Protein AF-0000000070682950 (afdb_homodimer)

InterPro domains:
  IPR001461 Aspartic peptidase A1 [PTHR47965] (3-220)
  IPR021109 Aspartic peptidase domain superfamily [G3DSA:2.40.70.10] (27-222)
  IPR021109 Aspartic peptidase domain superfamily [SSF50630] (3-214)
  IPR032799 Xylanase inhibitor, C-terminal [PF14541] (55-204)
  IPR033121 Peptidase family A1 domain [PS51767] (1-204)

Radius of gyration: 23.59 Å; Cα contacts (8 Å, |Δi|>4): 1105; chains: 2; bounding box: 46×70×52 Å

Structure (mmCIF, N/CA/C/O backbone):
data_AF-0000000070682950-model_v1
#
loop_
_entity.id
_entity.type
_entity.pdbx_description
1 polymer 'Putative aspartic peptidase A1 family, Aspartic peptidase domain, Xylanase inhibitor'
#
loop_
_atom_site.group_PDB
_atom_site.id
_atom_site.type_symbol
_atom_site.label_atom_id
_atom_site.label_alt_id
_atom_site.label_comp_id
_atom_site.label_asym_id
_atom_site.label_entity_id
_atom_site.label_seq_id
_atom_site.pdbx_PDB_ins_code
_atom_site.Cartn_x
_atom_site.Cartn_y
_atom_site.Cartn_z
_atom_site.occupancy
_atom_site.B_iso_or_equiv
_atom_site.auth_seq_id
_atom_site.auth_comp_id
_atom_site.auth_asym_id
_atom_site.auth_atom_id
_atom_site.pdbx_PDB_model_num
ATOM 1 N N . MET A 1 1 ? 18.016 4.27 -10.273 1 42.88 1 MET A N 1
ATOM 2 C CA . MET A 1 1 ? 17.547 2.988 -9.75 1 42.88 1 MET A CA 1
ATOM 3 C C . MET A 1 1 ? 16.047 3.016 -9.523 1 42.88 1 MET A C 1
ATOM 5 O O . MET A 1 1 ? 15.461 4.082 -9.32 1 42.88 1 MET A O 1
ATOM 9 N N . ALA A 1 2 ? 15.297 1.982 -10.008 1 55.94 2 ALA A N 1
ATOM 10 C CA . ALA A 1 2 ? 13.906 1.55 -10.109 1 55.94 2 ALA A CA 1
ATOM 11 C C . ALA A 1 2 ? 13.258 1.447 -8.727 1 55.94 2 ALA A C 1
ATOM 13 O O . ALA A 1 2 ? 12.297 0.7 -8.539 1 55.94 2 ALA A O 1
ATOM 14 N N . ASP A 1 3 ? 13.594 2.166 -7.836 1 80.81 3 ASP A N 1
ATOM 15 C CA . ASP A 1 3 ? 13.047 2.018 -6.488 1 80.81 3 ASP A CA 1
ATOM 16 C C . ASP A 1 3 ? 11.938 3.033 -6.23 1 80.81 3 ASP A C 1
ATOM 18 O O . ASP A 1 3 ? 12.102 3.943 -5.414 1 80.81 3 ASP A O 1
ATOM 22 N N . LYS A 1 4 ? 11 2.736 -7.164 1 88.56 4 LYS A N 1
ATOM 23 C CA . LYS A 1 4 ? 9.891 3.682 -7.078 1 88.56 4 LYS A CA 1
ATOM 24 C C . LYS A 1 4 ? 8.594 2.971 -6.715 1 88.56 4 LYS A C 1
ATOM 26 O O . LYS A 1 4 ? 8.352 1.848 -7.16 1 88.56 4 LYS A O 1
ATOM 31 N N . PHE A 1 5 ? 7.781 3.592 -5.992 1 90.69 5 PHE A N 1
ATOM 32 C CA . PHE A 1 5 ? 6.426 3.137 -5.711 1 90.69 5 PHE A CA 1
ATOM 33 C C . PHE A 1 5 ? 5.527 4.309 -5.336 1 90.69 5 PHE A C 1
ATOM 35 O O . PHE A 1 5 ? 6.012 5.41 -5.066 1 90.69 5 PHE A O 1
ATOM 42 N N . ALA A 1 6 ? 4.273 4.055 -5.422 1 91.75 6 ALA A N 1
ATOM 43 C CA . ALA A 1 6 ? 3.318 5.109 -5.098 1 91.75 6 ALA A CA 1
ATOM 44 C C . ALA A 1 6 ? 2.262 4.609 -4.113 1 91.75 6 ALA A C 1
ATOM 46 O O . ALA A 1 6 ? 1.978 3.41 -4.055 1 91.75 6 ALA A O 1
ATOM 47 N N . LEU A 1 7 ? 1.76 5.551 -3.33 1 91.81 7 LEU A N 1
ATOM 48 C CA . LEU A 1 7 ? 0.715 5.289 -2.346 1 91.81 7 LEU A CA 1
ATOM 49 C C . LEU A 1 7 ? -0.458 6.246 -2.533 1 91.81 7 LEU A C 1
ATOM 51 O O . LEU A 1 7 ? -0.259 7.445 -2.744 1 91.81 7 LEU A O 1
ATOM 55 N N . CYS A 1 8 ? -1.616 5.676 -2.559 1 90.12 8 CYS A N 1
ATOM 56 C CA . CYS A 1 8 ? -2.844 6.461 -2.592 1 90.12 8 CYS A CA 1
ATOM 57 C C . CYS A 1 8 ? -3.885 5.891 -1.638 1 90.12 8 CYS A C 1
ATOM 59 O O . CYS A 1 8 ? -4.504 4.863 -1.93 1 90.12 8 CYS A O 1
ATOM 61 N N . LEU A 1 9 ? -4.121 6.617 -0.517 1 86.19 9 LEU A N 1
ATOM 62 C CA . LEU A 1 9 ? -4.992 6.121 0.543 1 86.19 9 LEU A CA 1
ATOM 63 C C . LEU A 1 9 ? -6.375 6.766 0.455 1 86.19 9 LEU A C 1
ATOM 65 O O . LEU A 1 9 ? -6.492 7.992 0.473 1 86.19 9 LEU A O 1
ATOM 69 N N . PRO A 1 10 ? -7.398 5.941 0.394 1 80.25 10 PRO A N 1
ATOM 70 C CA . PRO A 1 10 ? -8.75 6.516 0.36 1 80.25 10 PRO A CA 1
ATOM 71 C C . PRO A 1 10 ? -9.25 6.922 1.743 1 80.25 10 PRO A C 1
ATOM 73 O O . PRO A 1 10 ? -8.664 6.531 2.756 1 80.25 10 PRO A O 1
ATOM 76 N N . SER A 1 11 ? -10.281 7.832 1.765 1 76.06 11 SER A N 1
ATOM 77 C CA . SER A 1 11 ? -10.867 8.25 3.033 1 76.06 11 SER A CA 1
ATOM 78 C C . SER A 1 11 ? -11.938 7.262 3.498 1 76.06 11 SER A C 1
ATOM 80 O O . SER A 1 11 ? -12.211 7.16 4.695 1 76.06 11 SER A O 1
ATOM 82 N N . SER A 1 12 ? -12.516 6.695 2.535 1 65.69 12 SER A N 1
ATOM 83 C CA . SER A 1 12 ? -13.586 5.762 2.869 1 65.69 12 SER A CA 1
ATOM 84 C C . SER A 1 12 ? -13.039 4.367 3.141 1 65.69 12 SER A C 1
ATOM 86 O O . SER A 1 12 ? -12.164 3.887 2.416 1 65.69 12 SER A O 1
ATOM 88 N N . SER A 1 13 ? -13.57 3.895 4.238 1 59.06 13 SER A N 1
ATOM 89 C CA . SER A 1 13 ? -13.188 2.523 4.555 1 59.06 13 SER A CA 1
ATOM 90 C C . SER A 1 13 ? -13.695 1.548 3.496 1 59.06 13 SER A C 1
ATOM 92 O O . SER A 1 13 ? -13.219 0.412 3.416 1 59.06 13 SER A O 1
ATOM 94 N N . LYS A 1 14 ? -14.617 2.057 2.668 1 58.03 14 LYS A N 1
ATOM 95 C CA . LYS A 1 14 ? -15.172 1.197 1.628 1 58.03 14 LYS A CA 1
ATOM 96 C C . LYS A 1 14 ? -14.227 1.081 0.441 1 58.03 14 LYS A C 1
ATOM 98 O O . LYS A 1 14 ? -14.352 0.169 -0.378 1 58.03 14 LYS A O 1
ATOM 103 N N . ASP A 1 15 ? -13.352 2.043 0.448 1 62.78 15 ASP A N 1
ATOM 104 C CA . ASP A 1 15 ? -12.406 2.076 -0.664 1 62.78 15 ASP A CA 1
ATOM 105 C C . ASP A 1 15 ? -11.055 1.505 -0.25 1 62.78 15 ASP A C 1
ATOM 107 O O . ASP A 1 15 ? -10.633 1.657 0.9 1 62.78 15 ASP A O 1
ATOM 111 N N . SER A 1 16 ? -10.547 0.77 -1.113 1 64.31 16 SER A N 1
ATOM 112 C CA . SER A 1 16 ? -9.242 0.197 -0.827 1 64.31 16 SER A CA 1
ATOM 113 C C . SER A 1 16 ? -8.117 1.133 -1.266 1 64.31 16 SER A C 1
ATOM 115 O O . SER A 1 16 ? -8.211 1.771 -2.316 1 64.31 16 SER A O 1
ATOM 117 N N . GLY A 1 17 ? -7.242 1.409 -0.34 1 69.38 17 GLY A N 1
ATOM 118 C CA . GLY A 1 17 ? -6.016 2.08 -0.741 1 69.38 17 GLY A CA 1
ATOM 119 C C . GLY A 1 17 ? -5.203 1.288 -1.75 1 69.38 17 GLY A C 1
ATOM 120 O O . GLY A 1 17 ? -5.449 0.098 -1.955 1 69.38 17 GLY A O 1
ATOM 121 N N . VAL A 1 18 ? -4.406 2.062 -2.516 1 77.25 18 VAL A N 1
ATOM 122 C CA . VAL A 1 18 ? -3.643 1.375 -3.549 1 77.25 18 VAL A CA 1
ATOM 123 C C . VAL A 1 18 ? -2.16 1.712 -3.404 1 77.25 18 VAL A C 1
ATOM 125 O O . VAL A 1 18 ? -1.805 2.832 -3.033 1 77.25 18 VAL A O 1
ATOM 128 N N . THR A 1 19 ? -1.405 0.704 -3.48 1 80.44 19 THR A N 1
ATOM 129 C CA . THR A 1 19 ? 0.032 0.846 -3.688 1 80.44 19 THR A CA 1
ATOM 130 C C . THR A 1 19 ? 0.414 0.456 -5.113 1 80.44 19 THR A C 1
ATOM 132 O O . THR A 1 19 ? -0.029 -0.577 -5.621 1 80.44 19 THR A O 1
ATOM 135 N N . PHE A 1 20 ? 1.158 1.271 -5.77 1 85.19 20 PHE A N 1
ATOM 136 C CA . PHE A 1 20 ? 1.666 1.003 -7.109 1 85.19 20 PHE A CA 1
ATOM 137 C C . PHE A 1 20 ? 3.166 0.736 -7.078 1 85.19 20 PHE A C 1
ATOM 139 O O . PHE A 1 20 ? 3.936 1.547 -6.559 1 85.19 20 PHE A O 1
ATOM 146 N N . LEU A 1 21 ? 3.473 -0.402 -7.578 1 86.5 21 LEU A N 1
ATOM 147 C CA . LEU A 1 21 ? 4.898 -0.688 -7.699 1 86.5 21 LEU A CA 1
ATOM 148 C C . LEU A 1 21 ? 5.434 -0.232 -9.055 1 86.5 21 LEU A C 1
ATOM 150 O O . LEU A 1 21 ? 4.805 -0.467 -10.086 1 86.5 21 LEU A O 1
ATOM 154 N N . GLY A 1 22 ? 6.547 0.482 -9.016 1 84.56 22 GLY A N 1
ATOM 155 C CA . GLY A 1 22 ? 7.168 0.903 -10.258 1 84.56 22 GLY A CA 1
ATOM 156 C C . GLY A 1 22 ? 6.992 2.383 -10.547 1 84.56 22 GLY A C 1
ATOM 157 O O . GLY A 1 22 ? 6.59 3.146 -9.664 1 84.56 22 GLY A O 1
ATOM 158 N N . GLU A 1 23 ? 7.258 2.844 -11.68 1 81.06 23 GLU A N 1
ATOM 159 C CA . GLU A 1 23 ? 7.348 4.266 -12 1 81.06 23 GLU A CA 1
ATOM 160 C C . GLU A 1 23 ? 6.074 4.754 -12.688 1 81.06 23 GLU A C 1
ATOM 162 O O . GLU A 1 23 ? 5.891 5.961 -12.875 1 81.06 23 GLU A O 1
ATOM 167 N N . GLY A 1 24 ? 5.184 3.971 -13 1 78.31 24 GLY A N 1
ATOM 168 C CA . GLY A 1 24 ? 3.984 4.379 -13.719 1 78.31 24 GLY A CA 1
ATOM 169 C C . GLY A 1 24 ? 4.023 4.035 -15.195 1 78.31 24 GLY A C 1
ATOM 170 O O . GLY A 1 24 ? 4.719 3.1 -15.602 1 78.31 24 GLY A O 1
ATOM 171 N N . PRO A 1 25 ? 3.219 4.652 -15.938 1 83.25 25 PRO A N 1
ATOM 172 C CA . PRO A 1 25 ? 2.338 5.777 -15.617 1 83.25 25 PRO A CA 1
ATOM 173 C C . PRO A 1 25 ? 1.17 5.379 -14.719 1 83.25 25 PRO A C 1
ATOM 175 O O . PRO A 1 25 ? 0.887 4.188 -14.562 1 83.25 25 PRO A O 1
ATOM 178 N N . PHE A 1 26 ? 0.613 6.578 -14.047 1 83.5 26 PHE A N 1
ATOM 179 C CA . PHE A 1 26 ? -0.557 6.438 -13.188 1 83.5 26 PHE A CA 1
ATOM 180 C C . PHE A 1 26 ? -1.717 7.273 -13.711 1 83.5 26 PHE A C 1
ATOM 182 O O . PHE A 1 26 ? -1.57 8.484 -13.93 1 83.5 26 PHE A O 1
ATOM 189 N N . TYR A 1 27 ? -2.838 6.602 -13.945 1 80.06 27 TYR A N 1
ATOM 190 C CA . TYR A 1 27 ? -3.979 7.305 -14.523 1 80.06 27 TYR A CA 1
ATOM 191 C C . TYR A 1 27 ? -5.219 7.133 -13.656 1 80.06 27 TYR A C 1
ATOM 193 O O . TYR A 1 27 ? -5.457 6.055 -13.109 1 80.06 27 TYR A O 1
ATOM 201 N N . PHE A 1 28 ? -5.945 8.188 -13.57 1 77.75 28 PHE A N 1
ATOM 202 C CA . PHE A 1 28 ? -7.27 8.094 -12.969 1 77.75 28 PHE A CA 1
ATOM 203 C C . PHE A 1 28 ? -8.328 7.852 -14.039 1 77.75 28 PHE A C 1
ATOM 205 O O . PHE A 1 28 ? -8.164 8.258 -15.188 1 77.75 28 PHE A O 1
ATOM 212 N N . THR A 1 29 ? -9.391 7.285 -13.57 1 76.56 29 THR A N 1
ATOM 213 C CA . THR A 1 29 ? -10.508 7.051 -14.477 1 76.56 29 THR A CA 1
ATOM 214 C C . THR A 1 29 ? -11.047 8.367 -15.016 1 76.56 29 THR A C 1
ATOM 216 O O . THR A 1 29 ? -11.414 8.461 -16.188 1 76.56 29 THR A O 1
ATOM 219 N N . SER A 1 30 ? -11.031 9.352 -14.195 1 76 30 SER A N 1
ATOM 220 C CA . SER A 1 30 ? -11.594 10.648 -14.562 1 76 30 SER A CA 1
ATOM 221 C C . SER A 1 30 ? -10.648 11.422 -15.469 1 76 30 SER A C 1
ATOM 223 O O . SER A 1 30 ? -11.055 12.383 -16.125 1 76 30 SER A O 1
ATOM 225 N N . PHE A 1 31 ? -9.391 11.023 -15.469 1 78.75 31 PHE A N 1
ATOM 226 C CA . PHE A 1 31 ? -8.375 11.688 -16.281 1 78.75 31 PHE A CA 1
ATOM 227 C C . PHE A 1 31 ? -7.508 10.664 -17 1 78.75 31 PHE A C 1
ATOM 229 O O . PHE A 1 31 ? -6.316 10.547 -16.719 1 78.75 31 PHE A O 1
ATOM 236 N N . PRO A 1 32 ? -8.031 10.039 -18.031 1 76.62 32 PRO A N 1
ATOM 237 C CA . PRO A 1 32 ? -7.336 8.898 -18.656 1 76.62 32 PRO A CA 1
ATOM 238 C C . PRO A 1 32 ? -6.102 9.32 -19.438 1 76.62 32 PRO A C 1
ATOM 240 O O . PRO A 1 32 ? -5.242 8.484 -19.734 1 76.62 32 PRO A O 1
ATOM 243 N N . ASN A 1 33 ? -5.984 10.539 -19.703 1 79.94 33 ASN A N 1
ATOM 244 C CA . ASN A 1 33 ? -4.859 10.977 -20.516 1 79.94 33 ASN A CA 1
ATOM 245 C C . ASN A 1 33 ? -3.873 11.82 -19.719 1 79.94 33 ASN A C 1
ATOM 247 O O . ASN A 1 33 ? -2.99 12.461 -20.297 1 79.94 33 ASN A O 1
ATOM 251 N N . LEU A 1 34 ? -4.02 11.805 -18.438 1 82.69 34 LEU A N 1
ATOM 252 C CA . LEU A 1 34 ? -3.131 12.609 -17.609 1 82.69 34 LEU A CA 1
ATOM 253 C C . LEU A 1 34 ? -2.359 11.727 -16.625 1 82.69 34 LEU A C 1
ATOM 255 O O . LEU A 1 34 ? -2.939 11.188 -15.688 1 82.69 34 LEU A O 1
ATOM 259 N N . ASP A 1 35 ? -1.062 11.633 -16.922 1 87.69 35 ASP A N 1
ATOM 260 C CA . ASP A 1 35 ? -0.213 10.969 -15.938 1 87.69 35 ASP A CA 1
ATOM 261 C C . ASP A 1 35 ? -0.173 11.758 -14.625 1 87.69 35 ASP A C 1
ATOM 263 O O . ASP A 1 35 ? 0.246 12.914 -14.609 1 87.69 35 ASP A O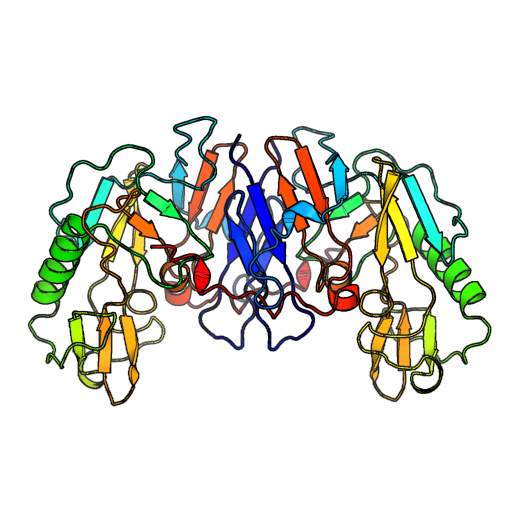 1
ATOM 267 N N . LEU A 1 36 ? -0.58 11.133 -13.586 1 87.88 36 LEU A N 1
ATOM 268 C CA . LEU A 1 36 ? -0.658 11.797 -12.289 1 87.88 36 LEU A CA 1
ATOM 269 C C . LEU A 1 36 ? 0.682 12.422 -11.922 1 87.88 36 LEU A C 1
ATOM 271 O O . LEU A 1 36 ? 0.727 13.414 -11.18 1 87.88 36 LEU A O 1
ATOM 275 N N . ARG A 1 37 ? 1.75 11.906 -12.398 1 91.69 37 ARG A N 1
ATOM 276 C CA . ARG A 1 37 ? 3.078 12.398 -12.055 1 91.69 37 ARG A CA 1
ATOM 277 C C . ARG A 1 37 ? 3.266 13.836 -12.539 1 91.69 37 ARG A C 1
ATOM 279 O O . ARG A 1 37 ? 4.082 14.578 -11.992 1 91.69 37 ARG A O 1
ATOM 286 N N . SER A 1 38 ? 2.447 14.211 -13.484 1 91.88 38 SER A N 1
ATOM 287 C CA . SER A 1 38 ? 2.596 15.531 -14.094 1 91.88 38 SER A CA 1
ATOM 288 C C . SER A 1 38 ? 2.041 16.625 -13.18 1 91.88 38 SER A C 1
ATOM 290 O O . SER A 1 38 ? 2.332 17.797 -13.367 1 91.88 38 SER A O 1
ATOM 292 N N . ILE A 1 39 ? 1.292 16.344 -12.25 1 92.06 39 ILE A N 1
ATOM 293 C CA . ILE A 1 39 ? 0.676 17.359 -11.414 1 92.06 39 ILE A CA 1
ATOM 294 C C . ILE A 1 39 ? 1.302 17.344 -10.023 1 92.06 39 ILE A C 1
ATOM 296 O O . ILE A 1 39 ? 0.876 18.078 -9.133 1 92.06 39 ILE A O 1
ATOM 300 N N . LEU A 1 40 ? 2.287 16.531 -9.859 1 96.56 40 LEU A N 1
ATOM 301 C CA . LEU A 1 40 ? 2.893 16.391 -8.531 1 96.56 40 LEU A CA 1
ATOM 302 C C . LEU A 1 40 ? 3.92 17.5 -8.297 1 96.56 40 LEU A C 1
ATOM 304 O O . LEU A 1 40 ? 4.559 17.969 -9.234 1 96.56 40 LEU A O 1
ATOM 308 N N . SER A 1 41 ? 3.988 17.953 -7.066 1 97.88 41 SER A N 1
ATOM 309 C CA . SER A 1 41 ? 5.16 18.672 -6.57 1 97.88 41 SER A CA 1
ATOM 310 C C . SER A 1 41 ? 6.176 17.703 -5.961 1 97.88 41 SER A C 1
ATOM 312 O O . SER A 1 41 ? 5.816 16.609 -5.52 1 97.88 41 SER A O 1
ATOM 314 N N . TYR A 1 42 ? 7.441 18.156 -5.973 1 97.81 42 TYR A N 1
ATOM 315 C CA . TYR A 1 42 ? 8.477 17.25 -5.473 1 97.81 42 TYR A CA 1
ATOM 316 C C . TYR A 1 42 ? 9.305 17.938 -4.387 1 97.81 42 TYR A C 1
ATOM 318 O O . TYR A 1 42 ? 9.484 19.156 -4.402 1 97.81 42 TYR A O 1
ATOM 326 N N . THR A 1 43 ? 9.742 17.156 -3.449 1 96.69 43 THR A N 1
ATOM 327 C CA . THR A 1 43 ? 10.656 17.594 -2.398 1 96.69 43 THR A CA 1
ATOM 328 C C . THR A 1 43 ? 11.711 16.516 -2.129 1 96.69 43 THR A C 1
ATOM 330 O O . THR A 1 43 ? 11.438 15.328 -2.26 1 96.69 43 THR A O 1
ATOM 333 N N . PRO A 1 44 ? 12.875 16.984 -1.752 1 94.25 44 PRO A N 1
ATOM 334 C CA . PRO A 1 44 ? 13.883 15.969 -1.412 1 94.25 44 PRO A CA 1
ATOM 335 C C . PRO A 1 44 ? 13.516 15.172 -0.163 1 94.25 44 PRO A C 1
ATOM 337 O O . PRO A 1 44 ? 12.938 15.719 0.778 1 94.25 44 PRO A O 1
ATOM 340 N N . MET A 1 45 ? 13.812 13.883 -0.263 1 91.69 45 MET A N 1
ATOM 341 C CA . MET A 1 45 ? 13.758 13.07 0.946 1 91.69 45 MET A CA 1
ATOM 342 C C . MET A 1 45 ? 15.07 13.164 1.72 1 91.69 45 MET A C 1
ATOM 344 O O . MET A 1 45 ? 16.125 13.43 1.138 1 91.69 45 MET A O 1
ATOM 348 N N . VAL A 1 46 ? 14.914 13.102 3.016 1 85 46 VAL A N 1
ATOM 349 C CA . VAL A 1 46 ? 16.078 13.266 3.873 1 85 46 VAL A CA 1
ATOM 350 C C . VAL A 1 46 ? 16.609 11.898 4.301 1 85 46 VAL A C 1
ATOM 352 O O . VAL A 1 46 ? 15.852 11.039 4.742 1 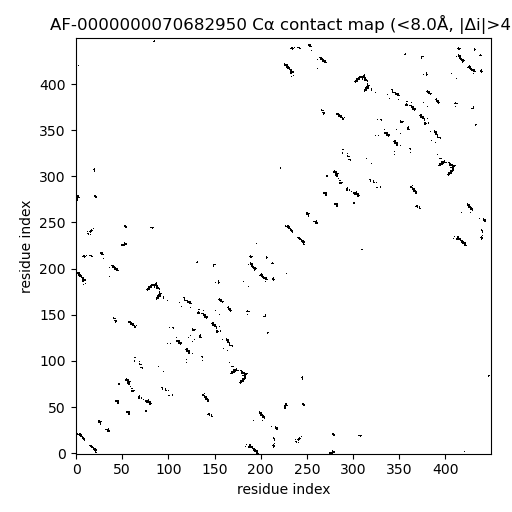85 46 VAL A O 1
ATOM 355 N N . ARG A 1 47 ? 17.891 11.688 3.959 1 69.88 47 ARG A N 1
ATOM 356 C CA . ARG A 1 47 ? 18.531 10.445 4.383 1 69.88 47 ARG A CA 1
ATOM 357 C C . ARG A 1 47 ? 19.594 10.711 5.438 1 69.88 47 ARG A C 1
ATOM 359 O O . ARG A 1 47 ? 20.625 11.32 5.145 1 69.88 47 ARG A O 1
ATOM 366 N N . GLU A 1 48 ? 19.172 11.211 6.547 1 58.53 48 GLU A N 1
ATOM 367 C CA . GLU A 1 48 ? 20.281 11.562 7.438 1 58.53 48 GLU A CA 1
ATOM 368 C C . GLU A 1 48 ? 21.25 10.406 7.594 1 58.53 48 GLU A C 1
ATOM 370 O O . GLU A 1 48 ? 22.453 10.578 7.402 1 58.53 48 GLU A O 1
ATOM 375 N N . ASP A 1 49 ? 20.891 9.375 8.43 1 55.5 49 ASP A N 1
ATOM 376 C CA . ASP A 1 49 ? 21.844 8.328 8.773 1 55.5 49 ASP A CA 1
ATOM 377 C C . ASP A 1 49 ? 21.5 7.02 8.062 1 55.5 49 ASP A C 1
ATOM 379 O O . ASP A 1 49 ? 20.312 6.699 7.879 1 55.5 49 ASP A O 1
ATOM 383 N N . LYS A 1 50 ? 22.484 6.621 7.426 1 53.31 50 LYS A N 1
ATOM 384 C CA . LYS A 1 50 ? 22.438 5.32 6.766 1 53.31 50 LYS A CA 1
ATOM 385 C C . LYS A 1 50 ? 21.578 4.328 7.555 1 53.31 50 LYS A C 1
ATOM 387 O O . LYS A 1 50 ? 21.031 3.383 6.984 1 53.31 50 LYS A O 1
ATOM 392 N N . LYS A 1 51 ? 21.562 4.797 8.805 1 51 51 LYS A N 1
ATOM 393 C CA . LYS A 1 51 ? 20.875 3.852 9.68 1 51 51 LYS A CA 1
ATOM 394 C C . LYS A 1 51 ? 19.391 4.18 9.789 1 51 51 LYS A C 1
ATOM 396 O O . LYS A 1 51 ? 18.625 3.449 10.438 1 51 51 LYS A O 1
ATOM 401 N N . SER A 1 52 ? 19.031 5.344 9.141 1 55.53 52 SER A N 1
ATOM 402 C CA . SER A 1 52 ? 17.641 5.754 9.328 1 55.53 52 SER A CA 1
ATOM 403 C C . SER A 1 52 ? 16.688 4.816 8.609 1 55.53 52 SER A C 1
ATOM 405 O O . SER A 1 52 ? 16.922 4.449 7.453 1 55.53 52 SER A O 1
ATOM 407 N N . LEU A 1 53 ? 15.766 4.285 9.375 1 65.38 53 LEU A N 1
ATOM 408 C CA . LEU A 1 53 ? 14.906 3.189 8.953 1 65.38 53 LEU A CA 1
ATOM 409 C C . LEU A 1 53 ? 13.539 3.711 8.508 1 65.38 53 LEU A C 1
ATOM 411 O O . LEU A 1 53 ? 12.672 2.93 8.125 1 65.38 53 LEU A O 1
ATOM 415 N N . GLY A 1 54 ? 13.516 5.172 8.414 1 82.19 54 GLY A N 1
ATOM 416 C CA . GLY A 1 54 ? 12.203 5.707 8.078 1 82.19 54 GLY A CA 1
ATOM 417 C C . GLY A 1 54 ? 12.219 6.609 6.863 1 82.19 54 GLY A C 1
ATOM 418 O O . GLY A 1 54 ? 13.258 6.793 6.23 1 82.19 54 GLY A O 1
ATOM 419 N N . TYR A 1 55 ? 11.062 7.004 6.379 1 89.5 55 TYR A N 1
ATOM 420 C CA . TYR A 1 55 ? 10.883 7.957 5.289 1 89.5 55 TYR A CA 1
ATOM 421 C C . TYR A 1 55 ? 10.75 9.375 5.82 1 89.5 55 TYR A C 1
ATOM 423 O O . TYR A 1 55 ? 9.766 9.711 6.484 1 89.5 55 TYR A O 1
ATOM 431 N N . TYR A 1 56 ? 11.758 10.195 5.512 1 92.06 56 TYR A N 1
ATOM 432 C CA . TYR A 1 56 ? 11.844 11.523 6.098 1 92.06 56 TYR A CA 1
ATOM 433 C C . TYR A 1 56 ? 11.859 12.602 5.02 1 92.06 56 TYR A C 1
ATOM 435 O O . TYR A 1 56 ? 12.43 12.398 3.943 1 92.06 56 TYR A O 1
ATOM 443 N N . ILE A 1 57 ? 11.227 13.664 5.379 1 93.56 57 ILE A N 1
ATOM 444 C CA . ILE A 1 57 ? 11.242 14.844 4.52 1 93.56 57 ILE A CA 1
ATOM 445 C C . ILE A 1 57 ? 11.562 16.078 5.348 1 93.56 57 ILE A C 1
ATOM 447 O O . ILE A 1 57 ? 11.648 16.016 6.574 1 93.56 57 ILE A O 1
ATOM 451 N N . GLY A 1 58 ? 11.836 17.141 4.609 1 92.56 58 GLY A N 1
ATOM 452 C CA . GLY A 1 58 ? 12.086 18.406 5.281 1 92.56 58 GLY A CA 1
ATOM 453 C C . GLY A 1 58 ? 10.945 19.391 5.125 1 92.56 58 GLY A C 1
ATOM 454 O O . GLY A 1 58 ? 10.344 19.5 4.055 1 92.56 58 GLY A O 1
ATOM 455 N N . ILE A 1 59 ? 10.625 20.016 6.18 1 94.25 59 ILE A N 1
ATOM 456 C CA . ILE A 1 59 ? 9.641 21.094 6.176 1 94.25 59 ILE A CA 1
ATOM 457 C C . ILE A 1 59 ? 10.305 22.406 6.605 1 94.25 59 ILE A C 1
ATOM 459 O O . ILE A 1 59 ? 11.055 22.438 7.582 1 94.25 59 ILE A O 1
ATOM 463 N N . LYS A 1 60 ? 10.047 23.406 5.898 1 92.69 60 LYS A N 1
ATOM 464 C CA . LYS A 1 60 ? 10.625 24.719 6.203 1 92.69 60 LYS A CA 1
ATOM 465 C C . LYS A 1 60 ? 9.695 25.531 7.102 1 92.69 60 LYS A C 1
ATOM 467 O O . LYS A 1 60 ? 10.148 26.203 8.023 1 92.69 60 LYS A O 1
ATOM 472 N N . LYS A 1 61 ? 8.484 25.469 6.734 1 94.25 61 LYS A N 1
ATOM 473 C CA . LYS A 1 61 ? 7.504 26.312 7.414 1 94.25 61 LYS A CA 1
ATOM 474 C C . LYS A 1 61 ? 6.121 25.656 7.402 1 94.25 61 LYS A C 1
ATOM 476 O O . LYS A 1 61 ? 5.812 24.859 6.512 1 94.25 61 LYS A O 1
ATOM 481 N N . ILE A 1 62 ? 5.387 25.984 8.43 1 97 62 ILE A N 1
ATOM 482 C CA . ILE A 1 62 ? 3.961 25.688 8.461 1 97 62 ILE A CA 1
ATOM 483 C C . ILE A 1 62 ? 3.16 26.984 8.516 1 97 62 ILE A C 1
ATOM 485 O O . ILE A 1 62 ? 3.492 27.906 9.273 1 97 62 ILE A O 1
ATOM 489 N N . SER A 1 63 ? 2.141 27.094 7.711 1 97.75 63 SER A N 1
ATOM 490 C CA . SER A 1 63 ? 1.329 28.312 7.695 1 97.75 63 SER A CA 1
ATOM 491 C C . SER A 1 63 ? -0.159 27.969 7.723 1 97.75 63 SER A C 1
ATOM 493 O O . SER A 1 63 ? -0.579 26.938 7.211 1 97.75 63 SER A O 1
ATOM 495 N N . ILE A 1 64 ? -0.89 28.781 8.289 1 97.69 64 ILE A N 1
ATOM 496 C CA . ILE A 1 64 ? -2.348 28.734 8.312 1 97.69 64 ILE A CA 1
ATOM 497 C C . ILE A 1 64 ? -2.92 30.047 7.762 1 97.69 64 ILE A C 1
ATOM 499 O O . ILE A 1 64 ? -2.617 31.125 8.266 1 97.69 64 ILE A O 1
ATOM 503 N N . LYS A 1 65 ? -3.707 29.891 6.711 1 92.06 65 LYS A N 1
ATOM 504 C CA . LYS A 1 65 ? -4.246 31.062 6.02 1 92.06 65 LYS A CA 1
ATOM 505 C C . LYS A 1 65 ? -3.133 32 5.605 1 92.06 65 LYS A C 1
ATOM 507 O O . LYS A 1 65 ? -3.248 33.219 5.789 1 92.06 65 LYS A O 1
ATOM 512 N N . GLY A 1 66 ? -2 31.406 5.246 1 90.94 66 GLY A N 1
ATOM 513 C CA . GLY A 1 66 ? -0.891 32.188 4.734 1 90.94 66 GLY A CA 1
ATOM 514 C C . GLY A 1 66 ? -0.006 32.75 5.832 1 90.94 66 GLY A C 1
ATOM 515 O O . GLY A 1 66 ? 1.034 33.375 5.547 1 90.94 66 GLY A O 1
ATOM 516 N N . ILE A 1 67 ? -0.362 32.625 7.066 1 94.5 67 ILE A N 1
ATOM 517 C CA . ILE A 1 67 ? 0.422 33.156 8.18 1 94.5 67 ILE A CA 1
ATOM 518 C C . ILE A 1 67 ? 1.288 32.031 8.766 1 94.5 67 ILE A C 1
ATOM 520 O O . ILE A 1 67 ? 0.77 31.016 9.25 1 94.5 67 ILE A O 1
ATOM 524 N N . SER A 1 68 ? 2.541 32.25 8.789 1 95.38 68 SER A N 1
ATOM 525 C CA . SER A 1 68 ? 3.48 31.25 9.289 1 95.38 68 SER A CA 1
ATOM 526 C C . SER A 1 68 ? 3.381 31.109 10.805 1 95.38 68 SER A C 1
ATOM 528 O O . SER A 1 68 ? 3.258 32.125 11.516 1 95.38 68 SER A O 1
ATOM 530 N N . ILE A 1 69 ? 3.443 29.891 11.234 1 94.44 69 ILE A N 1
ATOM 531 C CA . ILE A 1 69 ? 3.436 29.688 12.68 1 94.44 69 ILE A CA 1
ATOM 532 C C . ILE A 1 69 ? 4.871 29.578 13.195 1 94.44 69 ILE A C 1
ATOM 534 O O . ILE A 1 69 ? 5.781 29.234 12.438 1 94.44 69 ILE A O 1
ATOM 538 N N . PRO A 1 70 ? 5.086 29.984 14.438 1 87.75 70 PRO A N 1
ATOM 539 C CA . PRO A 1 70 ? 6.43 29.797 14.984 1 87.75 70 PRO A CA 1
ATOM 540 C C . PRO A 1 70 ? 6.836 28.328 15.07 1 87.75 70 PRO A C 1
ATOM 542 O O . PRO A 1 70 ? 6.113 27.516 15.648 1 87.75 70 PRO A O 1
ATOM 545 N N . LEU A 1 71 ? 7.82 27.969 14.297 1 86.25 71 LEU A N 1
ATOM 546 C CA . LEU A 1 71 ? 8.375 26.625 14.352 1 86.25 71 LEU A CA 1
ATOM 547 C C . LEU A 1 71 ? 9.789 26.625 14.914 1 86.25 71 LEU A C 1
ATOM 549 O O . LEU A 1 71 ? 10.586 27.516 14.586 1 86.25 71 LEU A O 1
ATOM 553 N N . PRO A 1 72 ? 9.969 25.781 15.906 1 82.94 72 PRO A N 1
ATOM 554 C CA . PRO A 1 72 ? 11.391 25.641 16.25 1 82.94 72 PRO A CA 1
ATOM 555 C C . PRO A 1 72 ? 12.227 25.109 15.078 1 82.94 72 PRO A C 1
ATOM 557 O O . PRO A 1 72 ? 11.68 24.609 14.094 1 82.94 72 PRO A O 1
ATOM 560 N N . SER A 1 73 ? 13.484 25.453 15.133 1 77.62 73 SER A N 1
ATOM 561 C CA . SER A 1 73 ? 14.352 24.906 14.086 1 77.62 73 SER A CA 1
ATOM 562 C C . SER A 1 73 ? 14.25 23.391 14.008 1 77.62 73 SER A C 1
ATOM 564 O O . SER A 1 73 ? 14.469 22.688 15 1 77.62 73 SER A O 1
ATOM 566 N N . LEU A 1 74 ? 13.695 23 12.883 1 80.56 74 LEU A N 1
ATOM 567 C CA . LEU A 1 74 ? 13.555 21.562 12.688 1 80.56 74 LEU A CA 1
ATOM 568 C C . LEU A 1 74 ? 14.82 20.984 12.062 1 80.56 74 LEU A C 1
ATOM 570 O O . LEU A 1 74 ? 15.305 21.484 11.055 1 80.56 74 LEU A O 1
ATOM 574 N N . LYS A 1 75 ? 15.422 20.094 12.797 1 74.12 75 LYS A N 1
ATOM 575 C CA . LYS A 1 75 ? 16.578 19.391 12.25 1 74.12 75 LYS A CA 1
ATOM 576 C C . LYS A 1 75 ? 16.172 18.516 11.078 1 74.12 75 LYS A C 1
ATOM 578 O O . LYS A 1 75 ? 15.016 18.094 10.977 1 74.12 75 LYS A O 1
ATOM 583 N N . SER A 1 76 ? 17.172 18.344 10.273 1 68.38 76 SER A N 1
ATOM 584 C CA . SER A 1 76 ? 16.969 17.391 9.188 1 68.38 76 SER A CA 1
ATOM 585 C C . SER A 1 76 ? 16.562 16.016 9.727 1 68.38 76 SER A C 1
ATOM 587 O O . SER A 1 76 ? 17.109 15.562 10.734 1 68.38 76 SER A O 1
ATOM 589 N N . GLY A 1 77 ? 15.648 15.445 9.102 1 72.19 77 GLY A N 1
ATOM 590 C CA . GLY A 1 77 ? 15.227 14.133 9.547 1 72.19 77 GLY A CA 1
ATOM 591 C C . GLY A 1 77 ? 14.234 14.172 10.695 1 72.19 77 GLY A C 1
ATOM 592 O O . GLY A 1 77 ? 14.078 13.188 11.43 1 72.19 77 GLY A O 1
ATOM 593 N N . SER A 1 78 ? 13.617 15.266 10.875 1 85.88 78 SER A N 1
ATOM 594 C CA . SER A 1 78 ? 12.719 15.398 12.023 1 85.88 78 SER A CA 1
ATOM 595 C C . SER A 1 78 ? 11.266 15.219 11.609 1 85.88 78 SER A C 1
ATOM 597 O O . SER A 1 78 ? 10.367 15.188 12.453 1 85.88 78 SER A O 1
ATOM 599 N N . VAL A 1 79 ? 11.016 15.125 10.328 1 93.56 79 VAL A N 1
ATOM 600 C CA . VAL A 1 79 ? 9.656 14.922 9.844 1 93.56 79 VAL A CA 1
ATOM 601 C C . VAL A 1 79 ? 9.555 13.555 9.156 1 93.56 79 VAL A C 1
ATOM 603 O O . VAL A 1 79 ? 10.164 13.328 8.117 1 93.56 79 VAL A O 1
ATOM 606 N N . LYS A 1 80 ? 8.766 12.711 9.742 1 92.75 80 LYS A N 1
ATOM 607 C CA . LYS A 1 80 ? 8.656 11.328 9.273 1 92.75 80 LYS A CA 1
ATOM 608 C C . LYS A 1 80 ? 7.277 11.062 8.68 1 92.75 80 LYS A C 1
ATOM 610 O O . LYS A 1 80 ? 6.266 11.539 9.203 1 92.75 80 LYS A O 1
ATOM 615 N N . LEU A 1 81 ? 7.238 10.375 7.551 1 93.75 81 LEU A N 1
ATOM 616 C CA . LEU A 1 81 ? 5.988 9.812 7.055 1 93.75 81 LEU A CA 1
ATOM 617 C C . LEU A 1 81 ? 5.734 8.43 7.66 1 93.75 81 LEU A C 1
ATOM 619 O O . LEU A 1 81 ? 6.641 7.602 7.723 1 93.75 81 LEU A O 1
ATOM 623 N N . SER A 1 82 ? 4.531 8.25 8.141 1 90.25 82 SER A N 1
ATOM 624 C CA . SER A 1 82 ? 4.23 6.984 8.789 1 90.25 82 SER A CA 1
ATOM 625 C C . SER A 1 82 ? 2.859 6.461 8.375 1 90.25 82 SER A C 1
ATOM 627 O O . SER A 1 82 ? 1.86 7.172 8.469 1 90.25 82 SER A O 1
ATOM 629 N N . THR A 1 83 ? 2.865 5.125 7.93 1 88.94 83 THR A N 1
ATOM 630 C CA . THR A 1 83 ? 1.591 4.512 7.578 1 88.94 83 THR A CA 1
ATOM 631 C C . THR A 1 83 ? 1.022 3.727 8.758 1 88.94 83 THR A C 1
ATOM 633 O O . THR A 1 83 ? -0.041 3.113 8.648 1 88.94 83 THR A O 1
ATOM 636 N N . VAL A 1 84 ? 1.688 3.75 9.898 1 84.38 84 VAL A N 1
ATOM 637 C CA . VAL A 1 84 ? 1.175 3.045 11.07 1 84.38 84 VAL A CA 1
ATOM 638 C C . VAL A 1 84 ? 0.599 4.047 12.062 1 84.38 84 VAL A C 1
ATOM 640 O O . VAL A 1 84 ? 0.015 3.658 13.078 1 84.38 84 VAL A O 1
ATOM 643 N N . THR A 1 85 ? 0.849 5.336 11.789 1 88 85 THR A N 1
ATOM 644 C CA . THR A 1 85 ? 0.267 6.418 12.578 1 88 85 THR A CA 1
ATOM 645 C C . THR A 1 85 ? -1.002 6.949 11.914 1 88 85 THR A C 1
ATOM 647 O O . THR A 1 85 ? -0.988 7.309 10.734 1 88 85 THR A O 1
ATOM 650 N N . LEU A 1 86 ? -2.104 6.957 12.664 1 90.5 86 LEU A N 1
ATOM 651 C CA . LEU A 1 86 ? -3.379 7.348 12.07 1 90.5 86 LEU A CA 1
ATOM 652 C C . LEU A 1 86 ? -3.449 8.859 11.883 1 90.5 86 LEU A C 1
ATOM 654 O O . LEU A 1 86 ? -3.648 9.344 10.766 1 90.5 86 LEU A O 1
ATOM 658 N N . TYR A 1 87 ? -3.262 9.578 12.953 1 94.94 87 TYR A N 1
ATOM 659 C CA . TYR A 1 87 ? -3.301 11.039 12.906 1 94.94 87 TYR A CA 1
ATOM 660 C C . TYR A 1 87 ? -1.903 11.625 13.07 1 94.94 87 TYR A C 1
ATOM 662 O O . TYR A 1 87 ? -1.108 11.141 13.875 1 94.94 87 TYR A O 1
ATOM 670 N N . THR A 1 88 ? -1.671 12.625 12.266 1 97.62 88 THR A N 1
ATOM 671 C CA . THR A 1 88 ? -0.387 13.305 12.398 1 97.62 88 THR A CA 1
ATOM 672 C C . THR A 1 88 ? -0.137 13.703 13.852 1 97.62 88 THR A C 1
ATOM 674 O O . THR A 1 88 ? -1.007 14.289 14.5 1 97.62 88 THR A O 1
ATOM 677 N N . THR A 1 89 ? 1.055 13.359 14.305 1 97.81 89 THR A N 1
ATOM 678 C CA . THR A 1 89 ? 1.473 13.617 15.68 1 97.81 89 THR A CA 1
ATOM 679 C C . THR A 1 89 ? 2.623 14.617 15.711 1 97.81 89 THR A C 1
ATOM 681 O O . THR A 1 89 ? 3.617 14.453 15 1 97.81 89 THR A O 1
ATOM 684 N N . LEU A 1 90 ? 2.43 15.609 16.5 1 97.5 90 LEU A N 1
ATOM 685 C CA . LEU A 1 90 ? 3.383 16.719 16.578 1 97.5 90 LEU A CA 1
ATOM 686 C C . LEU A 1 90 ? 4.023 16.781 17.953 1 97.5 90 LEU A C 1
ATOM 688 O O . LEU A 1 90 ? 3.363 16.516 18.969 1 97.5 90 LEU A O 1
ATOM 692 N N . ARG A 1 91 ? 5.281 17.062 17.922 1 96.5 91 ARG A N 1
ATOM 693 C CA . ARG A 1 91 ? 5.875 17.422 19.203 1 96.5 91 ARG A CA 1
ATOM 694 C C . ARG A 1 91 ? 5.113 18.562 19.859 1 96.5 91 ARG A C 1
ATOM 696 O O . ARG A 1 91 ? 4.594 19.438 19.172 1 96.5 91 ARG A O 1
ATOM 703 N N . SER A 1 92 ? 5.129 18.672 21.188 1 96.69 92 SER A N 1
ATOM 704 C CA . SER A 1 92 ? 4.25 19.547 21.953 1 96.69 92 SER A CA 1
ATOM 705 C C . SER A 1 92 ? 4.441 21 21.547 1 96.69 92 SER A C 1
ATOM 707 O O . SER A 1 92 ? 3.477 21.766 21.5 1 96.69 92 SER A O 1
ATOM 709 N N . ASP A 1 93 ? 5.629 21.391 21.328 1 95.56 93 ASP A N 1
ATOM 710 C CA . ASP A 1 93 ? 5.863 22.797 20.984 1 95.56 93 ASP A CA 1
ATOM 711 C C . ASP A 1 93 ? 5.266 23.141 19.625 1 95.56 93 ASP A C 1
ATOM 713 O O . ASP A 1 93 ? 4.695 24.219 19.453 1 95.56 93 ASP A O 1
ATOM 717 N N . ILE A 1 94 ? 5.371 22.25 18.703 1 96.62 94 ILE A N 1
ATOM 718 C CA . ILE A 1 94 ? 4.793 22.453 17.391 1 96.62 94 ILE A CA 1
ATOM 719 C C . ILE A 1 94 ? 3.271 22.344 17.469 1 96.62 94 ILE A C 1
ATOM 721 O O . ILE A 1 94 ? 2.553 23.141 16.859 1 96.62 94 ILE A O 1
ATOM 725 N N . TYR A 1 95 ? 2.822 21.375 18.219 1 97.38 95 TYR A N 1
ATOM 726 C CA . TYR A 1 95 ? 1.392 21.156 18.406 1 97.38 95 TYR A CA 1
ATOM 727 C C . TYR A 1 95 ? 0.714 22.391 18.969 1 97.38 95 TYR A C 1
ATOM 729 O O . TYR A 1 95 ? -0.312 22.844 18.453 1 97.38 95 TYR A O 1
ATOM 737 N N . GLU A 1 96 ? 1.212 22.953 19.984 1 96.69 96 GLU A N 1
ATOM 738 C CA . GLU A 1 96 ? 0.643 24.125 20.625 1 96.69 96 GLU A CA 1
ATOM 739 C C . GLU A 1 96 ? 0.591 25.312 19.672 1 96.69 96 GLU A C 1
ATOM 741 O O . GLU A 1 96 ? -0.398 26.047 19.641 1 96.69 96 GLU A O 1
ATOM 746 N N . ALA A 1 97 ? 1.69 25.438 18.953 1 96.75 97 ALA A N 1
ATOM 747 C CA . ALA A 1 97 ? 1.729 26.547 18 1 96.75 97 ALA A CA 1
ATOM 748 C C . ALA A 1 97 ? 0.654 26.375 16.922 1 96.75 97 ALA A C 1
ATOM 750 O O . ALA A 1 97 ? -0.032 27.328 16.562 1 96.75 97 ALA A O 1
ATOM 751 N N . LEU A 1 98 ? 0.51 25.156 16.406 1 98 98 LEU A N 1
ATOM 752 C CA . LEU A 1 98 ? -0.47 24.875 15.359 1 98 98 LEU A CA 1
ATOM 753 C C . LEU A 1 98 ? -1.889 25.094 15.875 1 98 98 LEU A C 1
ATOM 755 O O . LEU A 1 98 ? -2.684 25.781 15.234 1 98 98 LEU A O 1
ATOM 759 N N . VAL A 1 99 ? -2.17 24.547 17.031 1 98.06 99 VAL A N 1
ATOM 760 C CA . VAL A 1 99 ? -3.518 24.609 17.578 1 98.06 99 VAL A CA 1
ATOM 761 C C . VAL A 1 99 ? -3.879 26.047 17.906 1 98.06 99 VAL A C 1
ATOM 763 O O . VAL A 1 99 ? -4.996 26.5 17.625 1 98.06 99 VAL A O 1
ATOM 766 N N . SER A 1 100 ? -2.959 26.766 18.5 1 96.69 100 SER A N 1
ATOM 767 C CA . SER A 1 100 ? -3.213 28.156 18.828 1 96.69 100 SER A CA 1
ATOM 768 C C . SER A 1 100 ? -3.52 28.984 17.578 1 96.69 100 SER A C 1
ATOM 770 O O . SER A 1 100 ? -4.473 29.75 17.562 1 96.69 100 SER A O 1
ATOM 772 N N . SER A 1 101 ? -2.688 28.812 16.594 1 97.5 101 SER A N 1
ATOM 773 C CA . SER A 1 101 ? -2.873 29.547 15.352 1 97.5 101 SER A CA 1
ATOM 774 C C . SER A 1 101 ? -4.184 29.172 14.664 1 97.5 101 SER A C 1
ATOM 776 O O . SER A 1 101 ? -4.898 30.031 14.148 1 97.5 101 SER A O 1
ATOM 778 N N . PHE A 1 102 ? -4.477 27.891 14.609 1 98.06 102 PHE A N 1
ATOM 779 C CA . PHE A 1 102 ? -5.715 27.438 13.992 1 98.06 102 PHE A CA 1
ATOM 780 C C . PHE A 1 102 ? -6.926 27.938 14.766 1 98.06 102 PHE A C 1
ATOM 782 O O . PHE A 1 102 ? -7.945 28.297 14.18 1 98.06 102 PHE A O 1
ATOM 789 N N . SER A 1 103 ? -6.793 27.953 16.094 1 97.81 103 SER A N 1
ATOM 790 C CA . SER A 1 103 ? -7.844 28.484 16.953 1 97.81 103 SER A CA 1
ATOM 791 C C . SER A 1 103 ? -8.125 29.953 16.641 1 97.81 103 SER A C 1
ATOM 793 O O . SER A 1 103 ? -9.281 30.359 16.547 1 97.81 103 SER A O 1
ATOM 795 N N . MET A 1 104 ? -7.105 30.656 16.469 1 96.81 104 MET A N 1
ATOM 796 C CA . MET A 1 104 ? -7.266 32.062 16.141 1 96.81 104 MET A CA 1
ATOM 797 C C . MET A 1 104 ? -7.914 32.25 14.773 1 96.81 104 MET A C 1
ATOM 799 O O . MET A 1 104 ? -8.797 33.094 14.602 1 96.81 104 MET A O 1
ATOM 803 N N . ALA A 1 105 ? -7.488 31.422 13.805 1 97.19 105 ALA A N 1
ATOM 804 C CA . ALA A 1 105 ? -7.996 31.516 12.445 1 97.19 105 ALA A CA 1
ATOM 805 C C . ALA A 1 105 ? -9.469 31.109 12.375 1 97.19 105 ALA A C 1
ATOM 807 O O . ALA A 1 105 ? -10.172 31.469 11.43 1 97.19 105 ALA A O 1
ATOM 808 N N . THR A 1 106 ? -9.922 30.375 13.312 1 97.12 106 THR A N 1
ATOM 809 C CA . THR A 1 106 ? -11.305 29.891 13.32 1 97.12 106 THR A CA 1
ATOM 810 C C . THR A 1 106 ? -12.086 30.531 14.469 1 97.12 106 THR A C 1
ATOM 812 O O . THR A 1 106 ? -13.031 29.938 14.992 1 97.12 106 THR A O 1
ATOM 815 N N . LYS A 1 107 ? -11.703 31.625 14.953 1 96.44 107 LYS A N 1
ATOM 816 C CA . LYS A 1 107 ? -12.25 32.281 16.141 1 96.44 107 LYS A CA 1
ATOM 817 C C . LYS A 1 107 ? -13.742 32.562 15.977 1 96.44 107 LYS A C 1
ATOM 819 O O . LYS A 1 107 ? -14.477 32.625 16.969 1 96.44 107 LYS A O 1
ATOM 824 N N . ASN A 1 108 ? -14.234 32.625 14.711 1 95.69 108 ASN A N 1
ATOM 825 C CA . ASN A 1 108 ? -15.625 33 14.453 1 95.69 108 ASN A CA 1
ATOM 826 C C . ASN A 1 108 ? -16.516 31.75 14.367 1 95.69 108 ASN A C 1
ATOM 828 O O . ASN A 1 108 ? -17.719 31.875 14.164 1 95.69 108 ASN A O 1
ATOM 832 N N . ILE A 1 109 ? -15.953 30.641 14.477 1 96.44 109 ILE A N 1
ATOM 833 C CA . ILE A 1 109 ? -16.719 29.391 14.469 1 96.44 109 ILE A CA 1
ATOM 834 C C . ILE A 1 109 ? -16.953 28.922 15.898 1 96.44 109 ILE A C 1
ATOM 836 O O . ILE A 1 109 ? -16.016 28.859 16.703 1 96.44 109 ILE A O 1
ATOM 840 N N . PRO A 1 110 ? -18.188 28.594 16.234 1 97.31 110 PRO A N 1
ATOM 841 C CA . PRO A 1 110 ? -18.469 28.156 17.609 1 97.31 110 PRO A CA 1
ATOM 842 C C . PRO A 1 110 ? -17.641 26.969 18.031 1 97.31 110 PRO A C 1
ATOM 844 O O . PRO A 1 110 ? -17.531 25.984 17.297 1 97.31 110 PRO A O 1
ATOM 847 N N . ARG A 1 111 ? -17.125 27.125 19.266 1 97.38 111 ARG A N 1
ATOM 848 C CA . ARG A 1 111 ? -16.281 26.062 19.844 1 97.38 111 ARG A CA 1
ATOM 849 C C . ARG A 1 111 ? -17.109 25.094 20.672 1 97.38 111 ARG A C 1
ATOM 851 O O . ARG A 1 111 ? -18.078 25.5 21.344 1 97.38 111 ARG A O 1
ATOM 858 N N . LEU A 1 112 ? -16.719 23.859 20.516 1 97.75 112 LEU A N 1
ATOM 859 C CA . LEU A 1 112 ? -17.297 22.859 21.406 1 97.75 112 LEU A CA 1
ATOM 860 C C . LEU A 1 112 ? -16.234 22.25 22.312 1 97.75 112 LEU A C 1
ATOM 862 O O . LEU A 1 112 ? -15.047 22.547 22.172 1 97.75 112 LEU A O 1
ATOM 866 N N . LYS A 1 113 ? -16.672 21.438 23.281 1 96.88 113 LYS A N 1
ATOM 867 C CA . LYS A 1 113 ? -15.758 20.75 24.203 1 96.88 113 LYS A CA 1
ATOM 868 C C . LYS A 1 113 ? -14.797 19.844 23.438 1 96.88 113 LYS A C 1
ATOM 870 O O . LYS A 1 113 ? -15.195 19.172 22.484 1 96.88 113 LYS A O 1
ATOM 875 N N . ALA A 1 114 ? -13.57 19.844 23.984 1 96.88 114 ALA A N 1
ATOM 876 C CA . ALA A 1 114 ? -12.578 18.953 23.391 1 96.88 114 ALA A CA 1
ATOM 877 C C . ALA A 1 114 ? -13.016 17.5 23.5 1 96.88 114 ALA A C 1
ATOM 879 O O . ALA A 1 114 ? -13.664 17.109 24.469 1 96.88 114 ALA A O 1
ATOM 880 N N . VAL A 1 115 ? -12.727 16.766 22.469 1 96.56 115 VAL A N 1
ATOM 881 C CA . VAL A 1 115 ? -12.953 15.32 22.469 1 96.56 115 VAL A CA 1
ATOM 882 C C . VAL A 1 115 ? -11.617 14.594 22.297 1 96.56 115 VAL A C 1
ATOM 884 O O . VAL A 1 115 ? -10.953 14.734 21.281 1 96.56 115 VAL A O 1
ATOM 887 N N . GLN A 1 116 ? -11.281 13.844 23.359 1 93.94 116 GLN A N 1
ATOM 888 C CA . GLN A 1 116 ? -10.016 13.125 23.266 1 93.94 116 GLN A CA 1
ATOM 889 C C . GLN A 1 116 ? -9.961 12.25 22.016 1 93.94 116 GLN A C 1
ATOM 891 O O . GLN A 1 116 ? -10.961 11.617 21.656 1 93.94 116 GLN A O 1
ATOM 896 N N . PRO A 1 117 ? -8.734 12.266 21.25 1 95.62 117 PRO A N 1
ATOM 897 C CA . PRO A 1 117 ? -7.449 12.859 21.625 1 95.62 117 PRO A CA 1
ATOM 898 C C . PRO A 1 117 ? -7.266 14.266 21.078 1 95.62 117 PRO A C 1
ATOM 900 O O . PRO A 1 117 ? -6.16 14.812 21.125 1 95.62 117 PRO A O 1
ATOM 903 N N . PHE A 1 118 ? -8.273 14.805 20.594 1 97.56 118 PHE A N 1
ATOM 904 C CA . PHE A 1 118 ? -8.203 16.109 19.953 1 97.56 118 PHE A CA 1
ATOM 905 C C . PHE A 1 118 ? -8.508 17.219 20.953 1 97.56 118 PHE A C 1
ATOM 907 O O . PHE A 1 118 ? -9.375 17.062 21.812 1 97.56 118 PHE A O 1
ATOM 914 N N . SER A 1 119 ? -7.836 18.344 20.797 1 97.62 119 SER A N 1
ATOM 915 C CA . SER A 1 119 ? -7.965 19.406 21.797 1 97.62 119 SER A CA 1
ATOM 916 C C . SER A 1 119 ? -8.828 20.547 21.281 1 97.62 119 SER A C 1
ATOM 918 O O . SER A 1 119 ? -9.305 21.375 22.062 1 97.62 119 SER A O 1
ATOM 920 N N . LEU A 1 120 ? -8.977 20.703 20.047 1 98.5 120 LEU A N 1
ATOM 921 C CA . LEU A 1 120 ? -9.734 21.781 19.438 1 98.5 120 LEU A CA 1
ATOM 922 C C . LEU A 1 120 ? -10.883 21.25 18.594 1 98.5 120 LEU A C 1
ATOM 924 O O . LEU A 1 120 ? -10.656 20.594 17.578 1 98.5 120 LEU A O 1
ATOM 928 N N . CYS A 1 121 ? -12.133 21.547 19.062 1 98.19 121 CYS A N 1
ATOM 929 C CA . CYS A 1 121 ? -13.32 21.031 18.375 1 98.19 121 CYS A CA 1
ATOM 930 C C . CYS A 1 121 ? -14.32 22.156 18.109 1 98.19 121 CYS A C 1
ATOM 932 O O . CYS A 1 121 ? -14.445 23.078 18.906 1 98.19 121 CYS A O 1
ATOM 934 N N . LEU A 1 122 ? -14.953 22.062 16.938 1 97.88 122 LEU A N 1
ATOM 935 C CA . LEU A 1 122 ? -15.891 23.078 16.453 1 97.88 122 LEU A CA 1
ATOM 936 C C . LEU A 1 122 ? -17.266 22.453 16.172 1 97.88 122 LEU A C 1
ATOM 938 O O . LEU A 1 122 ? -17.375 21.234 16.031 1 97.88 122 LEU A O 1
ATOM 942 N N . LYS A 1 123 ? -18.234 23.312 16.125 1 96.25 123 LYS A N 1
ATOM 943 C CA . LYS A 1 123 ? -19.578 22.891 15.742 1 96.25 123 LYS A CA 1
ATOM 944 C C . LYS A 1 123 ? -19.641 22.547 14.25 1 96.25 123 LYS A C 1
ATOM 946 O O . LYS A 1 123 ? -19.406 23.406 13.398 1 96.25 123 LYS A O 1
ATOM 951 N N . SER A 1 124 ? -20.062 21.359 13.953 1 93.62 124 SER A N 1
ATOM 952 C CA . SER A 1 124 ? -20.047 20.859 12.586 1 93.62 124 SER A CA 1
ATOM 953 C C . SER A 1 124 ? -20.906 21.703 11.664 1 93.62 124 SER A C 1
ATOM 955 O O . SER A 1 124 ? -20.531 21.984 10.531 1 93.62 124 SER A O 1
ATOM 957 N N . SER A 1 125 ? -22.094 21.984 12.133 1 92 125 SER A N 1
ATOM 958 C CA . SER A 1 125 ? -23.047 22.719 11.305 1 92 125 SER A CA 1
ATOM 959 C C . SER A 1 125 ? -22.531 24.109 10.953 1 92 125 SER A C 1
ATOM 961 O O . SER A 1 125 ? -22.922 24.688 9.938 1 92 125 SER A O 1
ATOM 963 N N . ALA A 1 126 ? -21.641 24.609 11.773 1 92.19 126 ALA A N 1
ATOM 964 C CA . ALA A 1 126 ? -21.078 25.938 11.531 1 92.19 126 ALA A CA 1
ATOM 965 C C . ALA A 1 126 ? -19.891 25.875 10.578 1 92.19 126 ALA A C 1
ATOM 967 O O . ALA A 1 126 ? -19.609 26.828 9.859 1 92.19 126 ALA A O 1
ATOM 968 N N . VAL A 1 127 ? -19.109 24.859 10.703 1 89 127 VAL A N 1
ATOM 969 C CA . VAL A 1 127 ? -17.953 24.641 9.844 1 89 127 VAL A CA 1
ATOM 970 C C . VAL A 1 127 ? -18.406 24.406 8.406 1 89 127 VAL A C 1
ATOM 972 O O . VAL A 1 127 ? -17.828 24.953 7.461 1 89 127 VAL A O 1
ATOM 975 N N . GLY A 1 128 ? -19.516 23.766 8.227 1 83.56 128 GLY A N 1
ATOM 976 C CA . GLY A 1 128 ? -20.016 23.406 6.902 1 83.56 128 GLY A CA 1
ATOM 977 C C . GLY A 1 128 ? -19.203 22.312 6.242 1 83.56 128 GLY A C 1
ATOM 978 O O . GLY A 1 128 ? -18.094 22 6.684 1 83.56 128 GLY A O 1
ATOM 979 N N . SER A 1 129 ? -19.891 21.5 5.367 1 75.44 129 SER A N 1
ATOM 980 C CA . SER A 1 129 ? -19.219 20.422 4.645 1 75.44 129 SER A CA 1
ATOM 981 C C . SER A 1 129 ? -19.344 20.609 3.135 1 75.44 129 SER A C 1
ATOM 983 O O . SER A 1 129 ? -20.391 21.031 2.641 1 75.44 129 SER A O 1
ATOM 985 N N . VAL A 1 130 ? -18.203 20.594 2.568 1 71.75 130 VAL A N 1
ATOM 986 C CA . VAL A 1 130 ? -18.141 20.625 1.11 1 71.75 130 VAL A CA 1
ATOM 987 C C . VAL A 1 130 ? -17.438 19.375 0.59 1 71.75 130 VAL A C 1
ATOM 989 O O . VAL A 1 130 ? -17.016 18.531 1.373 1 71.75 130 VAL A O 1
ATOM 992 N N . ARG A 1 131 ? -17.469 19.156 -0.718 1 67.5 131 ARG A N 1
ATOM 993 C CA . ARG A 1 131 ? -16.828 18.031 -1.375 1 67.5 131 ARG A CA 1
ATOM 994 C C . ARG A 1 131 ? -15.383 17.891 -0.927 1 67.5 131 ARG A C 1
ATOM 996 O O . ARG A 1 131 ? -14.867 16.766 -0.809 1 67.5 131 ARG A O 1
ATOM 1003 N N . LYS A 1 132 ? -14.812 18.953 -0.585 1 68.69 132 LYS A N 1
ATOM 1004 C CA . LYS A 1 132 ? -13.398 18.969 -0.225 1 68.69 132 LYS A CA 1
ATOM 1005 C C . LYS A 1 132 ? -13.211 18.922 1.289 1 68.69 132 LYS A C 1
ATOM 1007 O O . LYS A 1 132 ? -12.141 19.25 1.803 1 68.69 132 LYS A O 1
ATOM 1012 N N . GLY A 1 133 ? -14.297 18.625 1.899 1 77.75 133 GLY A N 1
ATOM 1013 C CA . GLY A 1 133 ? -14.219 18.562 3.35 1 77.75 133 GLY A CA 1
ATOM 1014 C C . GLY A 1 133 ? -14.836 19.75 4.043 1 77.75 133 GLY A C 1
ATOM 1015 O O . GLY A 1 133 ? -15.805 20.328 3.553 1 77.75 133 GLY A O 1
ATOM 1016 N N . PHE A 1 134 ? -14.266 20.062 5.152 1 90.06 134 PHE A N 1
ATOM 1017 C CA . PHE A 1 134 ? -14.828 21.109 6 1 90.06 134 PHE A CA 1
ATOM 1018 C C . PHE A 1 134 ? -14.273 22.469 5.609 1 90.06 134 PHE A C 1
ATOM 1020 O O . PHE A 1 134 ? -13.117 22.578 5.191 1 90.06 134 PHE A O 1
ATOM 1027 N N . HIS A 1 135 ? -15.156 23.438 5.719 1 92.62 135 HIS A N 1
ATOM 1028 C CA . HIS A 1 135 ? -14.758 24.797 5.406 1 92.62 135 HIS A CA 1
ATOM 1029 C C . HIS A 1 135 ? -13.961 25.422 6.551 1 92.62 135 HIS A C 1
ATOM 1031 O O . HIS A 1 135 ? -14.508 26.188 7.344 1 92.62 135 HIS A O 1
ATOM 1037 N N . VAL A 1 136 ? -12.773 25.125 6.594 1 95.69 136 VAL A N 1
ATOM 1038 C CA . VAL A 1 136 ? -11.828 25.656 7.578 1 95.69 136 VAL A CA 1
ATOM 1039 C C . VAL A 1 136 ? -10.555 26.125 6.875 1 95.69 136 VAL A C 1
ATOM 1041 O O . VAL A 1 136 ? -10.336 25.812 5.703 1 95.69 136 VAL A O 1
ATOM 1044 N N . PRO A 1 137 ? -9.781 26.953 7.551 1 96 137 PRO A N 1
ATOM 1045 C CA . PRO A 1 137 ? -8.523 27.391 6.941 1 96 137 PRO A CA 1
ATOM 1046 C C . PRO A 1 137 ? -7.605 26.219 6.57 1 96 137 PRO A C 1
ATOM 1048 O O . PRO A 1 137 ? -7.52 25.25 7.316 1 96 137 PRO A O 1
ATOM 1051 N N . LYS A 1 138 ? -6.969 26.391 5.445 1 96.19 138 LYS A N 1
ATOM 1052 C CA . LYS A 1 138 ? -5.996 25.391 5.027 1 96.19 138 LYS A CA 1
ATOM 1053 C C . LYS A 1 138 ? -4.707 25.5 5.836 1 96.19 138 LYS A C 1
ATOM 1055 O O . LYS A 1 138 ? -4.371 26.578 6.332 1 96.19 138 LYS A O 1
ATOM 1060 N N . ILE A 1 139 ? -4.098 24.406 6.016 1 98.19 139 ILE A N 1
ATOM 1061 C CA . ILE A 1 139 ? -2.768 24.328 6.613 1 98.19 139 ILE A CA 1
ATOM 1062 C C . ILE A 1 139 ? -1.736 23.984 5.543 1 98.19 139 ILE A C 1
ATOM 1064 O O . ILE A 1 139 ? -1.842 22.938 4.883 1 98.19 139 ILE A O 1
ATOM 1068 N N . ASP A 1 140 ? -0.761 24.828 5.344 1 98.19 140 ASP A N 1
ATOM 1069 C CA . ASP A 1 140 ? 0.269 24.578 4.34 1 98.19 140 ASP A CA 1
ATOM 1070 C C . ASP A 1 140 ? 1.588 24.172 4.992 1 98.19 140 ASP A C 1
ATOM 1072 O O . ASP A 1 140 ? 2.113 24.891 5.844 1 98.19 140 ASP A O 1
ATOM 1076 N N . LEU A 1 141 ? 2.033 23.016 4.656 1 97.44 141 LEU A N 1
ATOM 1077 C CA . LEU A 1 141 ? 3.4 22.625 4.969 1 97.44 141 LEU A CA 1
ATOM 1078 C C . LEU A 1 141 ? 4.348 22.984 3.826 1 97.44 141 LEU A C 1
ATOM 1080 O O . LEU A 1 141 ? 4.289 22.375 2.754 1 97.44 141 LEU A O 1
ATOM 1084 N N . GLU A 1 142 ? 5.145 23.922 4.016 1 96 142 GLU A N 1
ATOM 1085 C CA . GLU A 1 142 ? 6.137 24.266 3.002 1 96 142 GLU A CA 1
ATOM 1086 C C . GLU A 1 142 ? 7.352 23.359 3.084 1 96 142 GLU A C 1
ATOM 1088 O O . GLU A 1 142 ? 8.07 23.344 4.09 1 96 142 GLU A O 1
ATOM 1093 N N . MET A 1 143 ? 7.586 22.703 1.97 1 95.25 143 MET A N 1
ATOM 1094 C CA . MET A 1 143 ? 8.664 21.719 1.932 1 95.25 143 MET A CA 1
ATOM 1095 C C . MET A 1 143 ? 10.016 22.406 1.72 1 95.25 143 MET A C 1
ATOM 1097 O O . MET A 1 143 ? 10.07 23.609 1.436 1 95.25 143 MET A O 1
ATOM 1101 N N . GLU A 1 144 ? 11.031 21.578 1.899 1 92.56 144 GLU A N 1
ATOM 1102 C CA . GLU A 1 144 ? 12.375 22.094 1.652 1 92.56 144 GLU A CA 1
ATOM 1103 C C . GLU A 1 144 ? 12.508 22.625 0.225 1 92.56 144 GLU A C 1
ATOM 1105 O O . GLU A 1 144 ? 13.273 23.547 -0.03 1 92.56 144 GLU A O 1
ATOM 1110 N N . SER A 1 145 ? 11.781 22.078 -0.653 1 95.12 145 SER A N 1
ATOM 1111 C CA . SER A 1 145 ? 11.812 22.484 -2.053 1 95.12 145 SER A CA 1
ATOM 1112 C C . SER A 1 145 ? 11.125 23.844 -2.248 1 95.12 145 SER A C 1
ATOM 1114 O O . SER A 1 145 ? 11.258 24.453 -3.305 1 95.12 145 SER A O 1
ATOM 1116 N N . GLY A 1 146 ? 10.391 24.266 -1.319 1 95.94 146 GLY A N 1
ATOM 1117 C CA . GLY A 1 146 ? 9.617 25.484 -1.433 1 95.94 146 GLY A CA 1
ATOM 1118 C C . GLY A 1 146 ? 8.18 25.25 -1.866 1 95.94 146 GLY A C 1
ATOM 1119 O O . GLY A 1 146 ? 7.363 26.172 -1.86 1 95.94 146 GLY A O 1
ATOM 1120 N N . LYS A 1 147 ? 7.895 24.016 -2.232 1 97.31 147 LYS A N 1
ATOM 1121 C CA . LYS A 1 147 ? 6.535 23.672 -2.629 1 97.31 147 LYS A CA 1
ATOM 1122 C C . LYS A 1 147 ? 5.664 23.375 -1.409 1 97.31 147 LYS A C 1
ATOM 1124 O O . LYS A 1 147 ? 6.156 22.891 -0.391 1 97.31 147 LYS A O 1
ATOM 1129 N N . ASN A 1 148 ? 4.379 23.594 -1.503 1 97.5 148 ASN A N 1
ATOM 1130 C CA . ASN A 1 148 ? 3.463 23.406 -0.382 1 97.5 148 ASN A CA 1
ATOM 1131 C C . ASN A 1 148 ? 2.707 22.094 -0.492 1 97.5 148 ASN A C 1
ATOM 1133 O O . ASN A 1 148 ? 2.133 21.781 -1.538 1 97.5 148 ASN A O 1
ATOM 1137 N N . TRP A 1 149 ? 2.779 21.359 0.545 1 97.88 149 TRP A N 1
ATOM 1138 C CA . TRP A 1 149 ? 1.77 20.344 0.799 1 97.88 149 TRP A CA 1
ATOM 1139 C C . TRP A 1 149 ? 0.59 20.922 1.572 1 97.88 149 TRP A C 1
ATOM 1141 O O . TRP A 1 149 ? 0.691 21.172 2.775 1 97.88 149 TRP A O 1
ATOM 1151 N N . THR A 1 150 ? -0.535 21.031 0.912 1 97.56 150 THR A N 1
ATOM 1152 C CA . THR A 1 150 ? -1.686 21.703 1.501 1 97.56 150 THR A CA 1
ATOM 1153 C C . THR A 1 150 ? -2.631 20.703 2.148 1 97.56 150 THR A C 1
ATOM 1155 O O . THR A 1 150 ? -3.08 19.75 1.496 1 97.56 150 THR A O 1
ATOM 1158 N N . ILE A 1 151 ? -2.879 20.922 3.393 1 97.5 151 ILE A N 1
ATOM 1159 C CA . ILE A 1 151 ? -3.848 20.125 4.141 1 97.5 151 ILE A CA 1
ATOM 1160 C C . ILE A 1 151 ? -5.176 20.875 4.223 1 97.5 151 ILE A C 1
ATOM 1162 O O . ILE A 1 151 ? -5.281 21.891 4.906 1 97.5 151 ILE A O 1
ATOM 1166 N N . SER A 1 152 ? -6.203 20.344 3.535 1 95.75 152 SER A N 1
ATOM 1167 C CA . SER A 1 152 ? -7.527 20.953 3.547 1 95.75 152 SER A CA 1
ATOM 1168 C C . SER A 1 152 ? -8.422 20.297 4.594 1 95.75 152 SER A C 1
ATOM 1170 O O . SER A 1 152 ? -7.984 19.422 5.332 1 95.75 152 SER A O 1
ATOM 1172 N N . GLY A 1 153 ? -9.586 20.781 4.637 1 95.38 153 GLY A N 1
ATOM 1173 C CA . GLY A 1 153 ? -10.523 20.359 5.672 1 95.38 153 GLY A CA 1
ATOM 1174 C C . GLY A 1 153 ? -10.773 18.875 5.684 1 95.38 153 GLY A C 1
ATOM 1175 O O . GLY A 1 153 ? -11.102 18.297 6.723 1 95.38 153 GLY A O 1
ATOM 1176 N N . ASP A 1 154 ? -10.578 18.25 4.559 1 94.19 154 ASP A N 1
ATOM 1177 C CA . ASP A 1 154 ? -10.805 16.812 4.48 1 94.19 154 ASP A CA 1
ATOM 1178 C C . ASP A 1 154 ? -9.688 16.031 5.172 1 94.19 154 ASP A C 1
ATOM 1180 O O . ASP A 1 154 ? -9.867 14.883 5.566 1 94.19 154 ASP A O 1
ATOM 1184 N N . ASN A 1 155 ? -8.547 16.766 5.387 1 96.69 155 ASN A N 1
ATOM 1185 C CA . ASN A 1 155 ? -7.414 16.109 6.023 1 96.69 155 ASN A CA 1
ATOM 1186 C C . ASN A 1 155 ? -7.008 16.812 7.316 1 96.69 155 ASN A C 1
ATOM 1188 O O . ASN A 1 155 ? -6.016 16.438 7.949 1 96.69 155 ASN A O 1
ATOM 1192 N N . SER A 1 156 ? -7.738 17.844 7.66 1 97.12 156 SER A N 1
ATOM 1193 C CA . SER A 1 156 ? -7.359 18.562 8.883 1 97.12 156 SER A CA 1
ATOM 1194 C C . SER A 1 156 ? -8.391 18.344 9.984 1 97.12 156 SER A C 1
ATOM 1196 O O . SER A 1 156 ? -8.055 18.406 11.172 1 97.12 156 SER A O 1
ATOM 1198 N N . MET A 1 157 ? -9.648 18.078 9.562 1 96.94 157 MET A N 1
ATOM 1199 C CA . MET A 1 157 ? -10.75 17.984 10.516 1 96.94 157 MET A CA 1
ATOM 1200 C C . MET A 1 157 ? -11.367 16.594 10.492 1 96.94 157 MET A C 1
ATOM 1202 O O . MET A 1 157 ? -11.539 16 9.43 1 96.94 157 MET A O 1
ATOM 1206 N N . LYS A 1 158 ? -11.711 16.109 11.648 1 95.12 158 LYS A N 1
ATOM 1207 C CA . LYS A 1 158 ? -12.391 14.828 11.789 1 95.12 158 LYS A CA 1
ATOM 1208 C C . LYS A 1 158 ? -13.719 14.977 12.531 1 95.12 158 LYS A C 1
ATOM 1210 O O . LYS A 1 158 ? -13.758 15.516 13.633 1 95.12 158 LYS A O 1
ATOM 1215 N N . ARG A 1 159 ? -14.742 14.516 11.898 1 93.38 159 ARG A N 1
ATOM 1216 C CA . ARG A 1 159 ? -16.031 14.445 12.594 1 93.38 159 ARG A C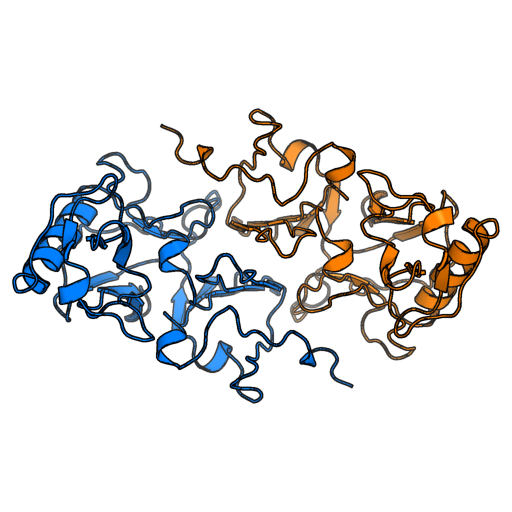A 1
ATOM 1217 C C . ARG A 1 159 ? -16.031 13.344 13.641 1 93.38 159 ARG A C 1
ATOM 1219 O O . ARG A 1 159 ? -15.68 12.195 13.344 1 93.38 159 ARG A O 1
ATOM 1226 N N . VAL A 1 160 ? -16.359 13.648 14.875 1 94.12 160 VAL A N 1
ATOM 1227 C CA . VAL A 1 160 ? -16.281 12.656 15.953 1 94.12 160 VAL A CA 1
ATOM 1228 C C . VAL A 1 160 ? -17.672 12.328 16.469 1 94.12 160 VAL A C 1
ATOM 1230 O O . VAL A 1 160 ? -17.812 11.641 17.484 1 94.12 160 VAL A O 1
ATOM 1233 N N . GLY A 1 161 ? -18.766 12.766 15.891 1 90.81 161 GLY A N 1
ATOM 1234 C CA . GLY A 1 161 ? -20.141 12.508 16.297 1 90.81 161 GLY A CA 1
ATOM 1235 C C . GLY A 1 161 ? -20.797 13.68 17 1 90.81 161 GLY A C 1
ATOM 1236 O O . GLY A 1 161 ? -20.125 14.656 17.328 1 90.81 161 GLY A O 1
ATOM 1237 N N . ASN A 1 162 ? -22.109 13.586 17.141 1 92.81 162 ASN A N 1
ATOM 1238 C CA . ASN A 1 162 ? -22.906 14.539 17.922 1 92.81 162 ASN A CA 1
ATOM 1239 C C . ASN A 1 162 ? -22.656 15.969 17.453 1 92.81 162 ASN A C 1
ATOM 1241 O O . ASN A 1 162 ? -22.484 16.875 18.281 1 92.81 162 ASN A O 1
ATOM 1245 N N . GLY A 1 163 ? -22.469 16.188 16.172 1 92.88 163 GLY A N 1
ATOM 1246 C CA . GLY A 1 163 ? -22.328 17.516 15.609 1 92.88 163 GLY A CA 1
ATOM 1247 C C . GLY A 1 163 ? -20.984 18.156 15.891 1 92.88 163 GLY A C 1
ATOM 1248 O O . GLY A 1 163 ? -20.828 19.375 15.797 1 92.88 163 GLY A O 1
ATOM 1249 N N . THR A 1 164 ? -20 17.328 16.266 1 95.62 164 THR A N 1
ATOM 1250 C CA . THR A 1 164 ? -18.688 17.828 16.656 1 95.62 164 THR A CA 1
ATOM 1251 C C . THR A 1 164 ? -17.641 17.438 15.617 1 95.62 164 THR A C 1
ATOM 1253 O O . THR A 1 164 ? -17.578 16.281 15.18 1 95.62 164 THR A O 1
ATOM 1256 N N . THR A 1 165 ? -16.859 18.422 15.172 1 96.31 165 THR A N 1
ATOM 1257 C CA . THR A 1 165 ? -15.719 18.219 14.281 1 96.31 165 THR A CA 1
ATOM 1258 C C . THR A 1 165 ? -14.445 18.781 14.914 1 96.31 165 THR A C 1
ATOM 1260 O O . THR A 1 165 ? -14.422 19.938 15.359 1 96.31 165 THR A O 1
ATOM 1263 N N . CYS A 1 166 ? -13.414 18 14.906 1 97.94 166 CYS A N 1
ATOM 1264 C CA . CYS A 1 166 ? -12.227 18.391 15.656 1 97.94 166 CYS A CA 1
ATOM 1265 C C . CYS A 1 166 ? -11.008 18.484 14.742 1 97.94 166 CYS A C 1
ATOM 1267 O O . CYS A 1 166 ? -10.938 17.797 13.727 1 97.94 166 CYS A O 1
ATOM 1269 N N . LEU A 1 167 ? -10.086 19.469 15.094 1 98.5 167 LEU A N 1
ATOM 1270 C CA . LEU A 1 167 ? -8.766 19.484 14.469 1 98.5 167 LEU A CA 1
ATOM 1271 C C . LEU A 1 167 ? -8.008 18.188 14.773 1 98.5 167 LEU A C 1
ATOM 1273 O O . LEU A 1 167 ? -7.668 17.922 15.922 1 98.5 167 LEU A O 1
ATOM 1277 N N . ALA A 1 168 ? -7.664 17.422 13.695 1 98.06 168 ALA A N 1
ATOM 1278 C CA . ALA A 1 168 ? -7.254 16.031 13.859 1 98.06 168 ALA A CA 1
ATOM 1279 C C . ALA A 1 168 ? -5.734 15.898 13.859 1 98.06 168 ALA A C 1
ATOM 1281 O O . ALA A 1 168 ? -5.16 15.25 12.984 1 98.06 168 ALA A O 1
ATOM 1282 N N . PHE A 1 169 ? -5.164 16.453 14.805 1 98.44 169 PHE A N 1
ATOM 1283 C CA . PHE A 1 169 ? -3.75 16.344 15.133 1 98.44 169 PHE A CA 1
ATOM 1284 C C . PHE A 1 169 ? -3.566 15.93 16.594 1 98.44 169 PHE A C 1
ATOM 1286 O O . PHE A 1 169 ? -4.406 16.25 17.438 1 98.44 169 PHE A O 1
ATOM 1293 N N . ILE A 1 170 ? -2.465 15.227 16.828 1 98.31 170 ILE A N 1
ATOM 1294 C CA . ILE A 1 170 ? -2.236 14.695 18.172 1 98.31 170 ILE A CA 1
ATOM 1295 C C . ILE A 1 170 ? -0.996 15.344 18.781 1 98.31 170 ILE A C 1
ATOM 1297 O O . ILE A 1 170 ? -0.004 15.578 18.078 1 98.31 170 ILE A O 1
ATOM 1301 N N . ASP A 1 171 ? -1.11 15.633 20.016 1 97.88 171 ASP A N 1
ATOM 1302 C CA . ASP A 1 171 ? 0.062 16.031 20.797 1 97.88 171 ASP A CA 1
ATOM 1303 C C . ASP A 1 171 ? 0.872 14.82 21.234 1 97.88 171 ASP A C 1
ATOM 1305 O O . ASP A 1 171 ? 0.436 14.055 22.094 1 97.88 171 ASP A O 1
ATOM 1309 N N . GLY A 1 172 ? 2.07 14.719 20.719 1 97 172 GLY A N 1
ATOM 1310 C CA . GLY A 1 172 ? 2.883 13.539 20.984 1 97 172 GLY A CA 1
ATOM 1311 C C . GLY A 1 172 ? 3.793 13.703 22.188 1 97 172 GLY A C 1
ATOM 1312 O O . GLY A 1 172 ? 4.547 12.789 22.531 1 97 172 GLY A O 1
ATOM 1313 N N . GLY A 1 173 ? 3.744 14.859 22.766 1 96.19 173 GLY A N 1
ATOM 1314 C CA . GLY A 1 173 ? 4.586 15.109 23.922 1 96.19 173 GLY A CA 1
ATOM 1315 C C . GLY A 1 173 ? 5.891 15.805 23.578 1 96.19 173 GLY A C 1
ATOM 1316 O O . GLY A 1 173 ? 6.297 15.82 22.406 1 96.19 173 GLY A O 1
ATOM 1317 N N . LEU A 1 174 ? 6.582 16.266 24.656 1 93.88 174 LEU A N 1
ATOM 1318 C CA . LEU A 1 174 ? 7.801 17.047 24.484 1 93.88 174 LEU A CA 1
ATOM 1319 C C . LEU A 1 174 ? 8.984 16.156 24.141 1 93.88 174 LEU A C 1
ATOM 1321 O O . LEU A 1 174 ? 9.969 16.609 23.562 1 93.88 174 LEU A O 1
ATOM 1325 N N . LYS A 1 175 ? 8.898 14.93 24.469 1 93.38 175 LYS A N 1
ATOM 1326 C CA . LYS A 1 175 ? 10.039 14.031 24.344 1 93.38 175 LYS A CA 1
ATOM 1327 C C . LYS A 1 175 ? 9.961 13.234 23.047 1 93.38 175 LYS A C 1
ATOM 1329 O O . LYS A 1 175 ? 10.742 12.305 22.828 1 93.38 175 LYS A O 1
ATOM 1334 N N . MET A 1 176 ? 9.117 13.625 22.188 1 91.75 176 MET A N 1
ATOM 1335 C CA . MET A 1 176 ? 8.992 12.945 20.906 1 91.75 176 MET A CA 1
ATOM 1336 C C . MET A 1 176 ? 10.32 12.969 20.141 1 91.75 176 MET A C 1
ATOM 1338 O O . MET A 1 176 ? 10.984 14.008 20.094 1 91.75 176 MET A O 1
ATOM 1342 N N . LYS A 1 177 ? 10.695 11.82 19.594 1 87.25 177 LYS A N 1
ATOM 1343 C CA . LYS A 1 177 ? 11.922 11.711 18.812 1 87.25 177 LYS A CA 1
ATOM 1344 C C . LYS A 1 177 ? 11.844 12.57 17.547 1 87.25 177 LYS A C 1
ATOM 1346 O O . LYS A 1 177 ? 12.734 13.383 17.281 1 87.25 177 LYS A O 1
ATOM 1351 N N . GLU A 1 178 ? 10.789 12.352 16.719 1 91.12 178 GLU A N 1
ATOM 1352 C CA . GLU A 1 178 ? 10.531 13.195 15.555 1 91.12 178 GLU A CA 1
ATOM 1353 C C . GLU A 1 178 ? 9.734 14.438 15.945 1 91.12 178 GLU A C 1
ATOM 1355 O O . GLU A 1 178 ? 8.867 14.383 16.812 1 91.12 178 GLU A O 1
ATOM 1360 N N . ALA A 1 179 ? 10.086 15.508 15.32 1 95.06 179 ALA A N 1
ATOM 1361 C CA . ALA A 1 179 ? 9.297 16.719 15.562 1 95.06 179 ALA A CA 1
ATOM 1362 C C . ALA A 1 179 ? 7.875 16.547 15.031 1 95.06 179 ALA A C 1
ATOM 1364 O O . ALA A 1 179 ? 6.922 17.047 15.633 1 95.06 179 ALA A O 1
ATOM 1365 N N . ILE A 1 180 ? 7.805 15.938 13.883 1 96.5 180 ILE A N 1
ATOM 1366 C CA . ILE A 1 180 ? 6.531 15.711 13.211 1 96.5 180 ILE A CA 1
ATOM 1367 C C . ILE A 1 180 ? 6.492 14.289 12.648 1 96.5 180 ILE A C 1
ATOM 1369 O O . ILE A 1 180 ? 7.438 13.852 11.992 1 96.5 180 ILE A O 1
ATOM 1373 N N . VAL A 1 181 ? 5.438 13.555 12.922 1 95.19 181 VAL A N 1
ATOM 1374 C CA . VAL A 1 181 ? 5.117 12.305 12.25 1 95.19 181 VAL A CA 1
ATOM 1375 C C . VAL A 1 181 ? 3.812 12.453 11.469 1 95.19 181 VAL A C 1
ATOM 1377 O O . VAL A 1 181 ? 2.736 12.547 12.062 1 95.19 181 VAL A O 1
ATOM 1380 N N . ILE A 1 182 ? 3.92 12.5 10.195 1 96.75 182 ILE A N 1
ATOM 1381 C CA . ILE A 1 182 ? 2.736 12.648 9.359 1 96.75 182 ILE A CA 1
ATOM 1382 C C . ILE A 1 182 ? 2.004 11.312 9.258 1 96.75 182 ILE A C 1
ATOM 1384 O O . ILE A 1 182 ? 2.582 10.305 8.836 1 96.75 182 ILE A O 1
ATOM 1388 N N . GLY A 1 183 ? 0.751 11.344 9.641 1 94.12 183 GLY A N 1
ATOM 1389 C CA . GLY A 1 183 ? -0.041 10.125 9.719 1 94.12 183 GLY A CA 1
ATOM 1390 C C . GLY A 1 183 ? -0.922 9.914 8.5 1 94.12 183 GLY A C 1
ATOM 1391 O O . GLY A 1 183 ? -1.009 10.789 7.629 1 94.12 183 GLY A O 1
ATOM 1392 N N . THR A 1 184 ? -1.655 8.773 8.453 1 91.25 184 THR A N 1
ATOM 1393 C CA . THR A 1 184 ? -2.395 8.328 7.281 1 91.25 184 THR A CA 1
ATOM 1394 C C . THR A 1 184 ? -3.6 9.234 7.023 1 91.25 184 THR A C 1
ATOM 1396 O O . THR A 1 184 ? -3.99 9.445 5.875 1 91.25 184 THR A O 1
ATOM 1399 N N . PHE A 1 185 ? -4.203 9.781 8.07 1 94.06 185 PHE A N 1
ATOM 1400 C CA . PHE A 1 185 ? -5.359 10.656 7.879 1 94.06 185 PHE A CA 1
ATOM 1401 C C . PHE A 1 185 ? -5 11.852 7.004 1 94.06 185 PHE A C 1
ATOM 1403 O O . PHE A 1 185 ? -5.75 12.203 6.094 1 94.06 185 PHE A O 1
ATOM 1410 N N . GLN A 1 186 ? -3.809 12.438 7.242 1 96.94 186 GLN A N 1
ATOM 1411 C CA . GLN A 1 186 ? -3.359 13.594 6.477 1 96.94 186 GLN A CA 1
ATOM 1412 C C . GLN A 1 186 ? -2.895 13.18 5.082 1 96.94 186 GLN A C 1
ATOM 1414 O O . GLN A 1 186 ? -2.752 14.031 4.195 1 96.94 186 GLN A O 1
ATOM 1419 N N . MET A 1 187 ? -2.732 11.891 4.891 1 95.31 187 MET A N 1
ATOM 1420 C CA . MET A 1 187 ? -2.264 11.406 3.596 1 95.31 187 MET A CA 1
ATOM 1421 C C . MET A 1 187 ? -3.432 10.93 2.738 1 95.31 187 MET A C 1
ATOM 1423 O O . MET A 1 187 ? -3.26 10.648 1.552 1 95.31 187 MET A O 1
ATOM 1427 N N . GLU A 1 188 ? -4.609 10.828 3.367 1 93.44 188 GLU A N 1
ATOM 1428 C CA . GLU A 1 188 ? -5.762 10.344 2.613 1 93.44 188 GLU A CA 1
ATOM 1429 C C . GLU A 1 188 ? -6.031 11.227 1.394 1 93.44 188 GLU A C 1
ATOM 1431 O O . GLU A 1 188 ? -5.965 12.453 1.479 1 93.44 188 GLU A O 1
ATOM 1436 N N . ASN A 1 189 ? -6.238 10.555 0.284 1 92.44 189 ASN A N 1
ATOM 1437 C CA . ASN A 1 189 ? -6.578 11.172 -0.991 1 92.44 189 ASN A CA 1
ATOM 1438 C C . ASN A 1 189 ? -5.438 12.047 -1.512 1 92.44 189 ASN A C 1
ATOM 1440 O O . ASN A 1 189 ? -5.664 12.953 -2.316 1 92.44 189 ASN A O 1
ATOM 1444 N N . ASN A 1 190 ? -4.305 11.93 -0.993 1 94.94 190 ASN A N 1
ATOM 1445 C CA . ASN A 1 190 ? -3.064 12.438 -1.562 1 94.94 190 ASN A CA 1
ATOM 1446 C C . ASN A 1 190 ? -2.326 11.359 -2.354 1 94.94 190 ASN A C 1
ATOM 1448 O O . ASN A 1 190 ? -2.262 10.203 -1.928 1 94.94 190 ASN A O 1
ATOM 1452 N N . PHE A 1 191 ? -1.895 11.688 -3.469 1 93.56 191 PHE A N 1
ATOM 1453 C CA . PHE A 1 191 ? -1.027 10.789 -4.219 1 93.56 191 PHE A CA 1
ATOM 1454 C C . PHE A 1 191 ? 0.436 11.023 -3.863 1 93.56 191 PHE A C 1
ATOM 1456 O O . PHE A 1 191 ? 0.967 12.117 -4.098 1 93.56 191 PHE A O 1
ATOM 1463 N N . LEU A 1 192 ? 1.065 10.023 -3.266 1 95.38 192 LEU A N 1
ATOM 1464 C CA . LEU A 1 192 ? 2.467 10.094 -2.863 1 95.38 192 LEU A CA 1
ATOM 1465 C C . LEU A 1 192 ? 3.324 9.172 -3.727 1 95.38 192 LEU A C 1
ATOM 1467 O O . LEU A 1 192 ? 3.07 7.969 -3.807 1 95.38 192 LEU A O 1
ATOM 1471 N N . PHE A 1 193 ? 4.242 9.766 -4.391 1 94.5 193 PHE A N 1
ATOM 1472 C CA . PHE A 1 193 ? 5.133 9.039 -5.289 1 94.5 193 PHE A CA 1
ATOM 1473 C C . PHE A 1 193 ? 6.555 9.023 -4.742 1 94.5 193 PHE A C 1
ATOM 1475 O O . PHE A 1 193 ? 7.242 10.047 -4.758 1 94.5 193 PHE A O 1
ATOM 1482 N N . PHE A 1 194 ? 7.012 7.828 -4.309 1 92.19 194 PHE A N 1
ATOM 1483 C CA . PHE A 1 194 ? 8.328 7.656 -3.717 1 92.19 194 PHE A CA 1
ATOM 1484 C C . PHE A 1 194 ? 9.352 7.273 -4.777 1 92.19 194 PHE A C 1
ATOM 1486 O O . PHE A 1 194 ? 9.336 6.148 -5.281 1 92.19 194 PHE A O 1
ATOM 1493 N N . ASP A 1 195 ? 10.133 8.195 -5.086 1 90.56 195 ASP A N 1
ATOM 1494 C CA . ASP A 1 195 ? 11.258 7.965 -5.992 1 90.56 195 ASP A CA 1
ATOM 1495 C C . ASP A 1 195 ? 12.562 7.793 -5.223 1 90.56 195 ASP A C 1
ATOM 1497 O O . ASP A 1 195 ? 13.367 8.719 -5.137 1 90.56 195 ASP A O 1
ATOM 1501 N N . LEU A 1 196 ? 12.797 6.602 -4.715 1 87.81 196 LEU A N 1
ATOM 1502 C CA . LEU A 1 196 ? 13.883 6.348 -3.773 1 87.81 196 LEU A CA 1
ATOM 1503 C C . LEU A 1 196 ? 15.234 6.398 -4.48 1 87.81 196 LEU A C 1
ATOM 1505 O O . LEU A 1 196 ? 16.25 6.758 -3.869 1 87.81 196 LEU A O 1
ATOM 1509 N N . GLY A 1 197 ? 15.227 6.059 -5.73 1 83.81 197 GLY A N 1
ATOM 1510 C CA . GLY A 1 197 ? 16.453 6.172 -6.492 1 83.81 197 GLY A CA 1
ATOM 1511 C C . GLY A 1 197 ? 17 7.586 -6.539 1 83.81 197 GLY A C 1
ATOM 1512 O O . GLY A 1 197 ? 18.219 7.793 -6.473 1 83.81 197 GLY A O 1
ATOM 1513 N N . ASN A 1 198 ? 16.109 8.531 -6.629 1 88.12 198 ASN A N 1
ATOM 1514 C CA . ASN A 1 198 ? 16.5 9.93 -6.695 1 88.12 198 ASN A CA 1
ATOM 1515 C C . ASN A 1 198 ? 16.266 10.648 -5.371 1 88.12 198 ASN A C 1
ATOM 1517 O O . ASN A 1 198 ? 16.422 11.859 -5.277 1 88.12 198 ASN A O 1
ATOM 1521 N N . GLN A 1 199 ? 15.836 9.953 -4.457 1 88.75 199 GLN A N 1
ATOM 1522 C CA . GLN A 1 199 ? 15.594 10.469 -3.111 1 88.75 199 GLN A CA 1
ATOM 1523 C C . GLN A 1 199 ? 14.648 11.656 -3.135 1 88.75 199 GLN A C 1
ATOM 1525 O O . GLN A 1 199 ? 14.953 12.711 -2.576 1 88.75 199 GLN A O 1
ATOM 1530 N N . LYS A 1 200 ? 13.531 11.383 -3.777 1 94.12 200 LYS A N 1
ATOM 1531 C CA . LYS A 1 200 ? 12.516 12.43 -3.889 1 94.12 200 LYS A CA 1
ATOM 1532 C C . LYS A 1 200 ? 11.133 11.883 -3.568 1 94.12 200 LYS A C 1
ATOM 1534 O O . LYS A 1 200 ? 10.828 10.727 -3.869 1 94.12 200 LYS A O 1
ATOM 1539 N N . LEU A 1 201 ? 10.383 12.742 -2.984 1 95.62 201 LEU A N 1
ATOM 1540 C CA . LEU A 1 201 ? 8.969 12.461 -2.777 1 95.62 201 LEU A CA 1
ATOM 1541 C C . LEU A 1 201 ? 8.102 13.359 -3.656 1 95.62 201 LEU A C 1
ATOM 1543 O O . LEU A 1 201 ? 8.211 14.586 -3.59 1 95.62 201 LEU A O 1
ATOM 1547 N N . GLY A 1 202 ? 7.355 12.742 -4.539 1 97.25 202 GLY A N 1
ATOM 1548 C CA . GLY A 1 202 ? 6.273 13.453 -5.203 1 97.25 202 GLY A CA 1
ATOM 1549 C C . GLY A 1 202 ? 4.98 13.438 -4.41 1 97.25 202 GLY A C 1
ATOM 1550 O O . GLY A 1 202 ? 4.625 12.43 -3.805 1 97.25 202 GLY A O 1
ATOM 1551 N N . PHE A 1 203 ? 4.242 14.617 -4.418 1 97.81 203 PHE A N 1
ATOM 1552 C CA . PHE A 1 203 ? 3.01 14.695 -3.639 1 97.81 203 PHE A CA 1
ATOM 1553 C C . PHE A 1 203 ? 2.006 15.633 -4.305 1 97.81 203 PHE A C 1
ATOM 1555 O O . PHE A 1 203 ? 2.391 16.625 -4.918 1 97.81 203 PHE A O 1
ATOM 1562 N N . SER A 1 204 ? 0.75 15.391 -4.223 1 95.81 204 SER A N 1
ATOM 1563 C CA . SER A 1 204 ? -0.277 16.172 -4.898 1 95.81 204 SER A CA 1
ATOM 1564 C C . SER A 1 204 ? -1.044 17.047 -3.914 1 95.81 204 SER A C 1
ATOM 1566 O O . SER A 1 204 ? -1.736 17.984 -4.316 1 95.81 204 SER A O 1
ATOM 1568 N N . SER A 1 205 ? -0.995 16.922 -2.674 1 95.31 205 SER A N 1
ATOM 1569 C CA . SER A 1 205 ? -2.033 17.297 -1.724 1 95.31 205 SER A CA 1
ATOM 1570 C C . SER A 1 205 ? -3.332 16.547 -1.987 1 95.31 205 SER A C 1
ATOM 1572 O O . SER A 1 205 ? -3.322 15.477 -2.59 1 95.31 205 SER A O 1
ATOM 1574 N N . SER A 1 206 ? -4.469 17.109 -1.475 1 93.62 206 SER A N 1
ATOM 1575 C CA . SER A 1 206 ? -5.711 16.359 -1.605 1 93.62 206 SER A CA 1
ATOM 1576 C C . SER A 1 206 ? -6.219 16.375 -3.043 1 93.62 206 SER A C 1
ATOM 1578 O O . SER A 1 206 ? -6.375 17.438 -3.641 1 93.62 206 SER A O 1
ATOM 1580 N N . LEU A 1 207 ? -6.527 15.242 -3.592 1 91.56 207 LEU A N 1
ATOM 1581 C CA . LEU A 1 207 ? -7.043 15.094 -4.949 1 91.56 207 LEU A CA 1
ATOM 1582 C C . LEU A 1 207 ? -8.5 15.531 -5.031 1 91.56 207 LEU A C 1
ATOM 1584 O O . LEU A 1 207 ? -9.031 15.742 -6.121 1 91.56 207 LEU A O 1
ATOM 1588 N N . LEU A 1 208 ? -9.086 15.688 -3.904 1 89.38 208 LEU A N 1
ATOM 1589 C CA . LEU A 1 208 ? -10.469 16.141 -3.9 1 89.38 208 LEU A CA 1
ATOM 1590 C C . LEU A 1 208 ? -10.586 17.531 -4.508 1 89.38 208 LEU A C 1
ATOM 1592 O O . LEU A 1 208 ? -11.602 17.859 -5.121 1 89.38 208 LEU A O 1
ATOM 1596 N N . SER A 1 209 ? -9.594 18.281 -4.281 1 86.75 209 SER A N 1
ATOM 1597 C CA . SER A 1 209 ? -9.578 19.625 -4.848 1 86.75 209 SER A CA 1
ATOM 1598 C C . SER A 1 209 ? -9.586 19.594 -6.371 1 86.75 209 SER A C 1
ATOM 1600 O O . SER A 1 209 ? -9.906 20.578 -7.023 1 86.75 209 SER A O 1
ATOM 1602 N N . ARG A 1 210 ? -9.297 18.453 -6.891 1 85.69 210 ARG A N 1
ATOM 1603 C CA . ARG A 1 210 ? -9.25 18.281 -8.336 1 85.69 210 ARG A CA 1
ATOM 1604 C C . ARG A 1 210 ? -10.438 17.453 -8.828 1 85.69 210 ARG A C 1
ATOM 1606 O O . ARG A 1 210 ? -10.461 17.016 -9.977 1 85.69 210 ARG A O 1
ATOM 1613 N N . GLY A 1 211 ? -11.312 17.141 -7.98 1 85 211 GLY A N 1
ATOM 1614 C CA . GLY A 1 211 ? -12.539 16.453 -8.344 1 85 211 GLY A CA 1
ATOM 1615 C C . GLY A 1 211 ? -12.375 14.953 -8.422 1 85 211 GLY A C 1
ATOM 1616 O O . GLY A 1 211 ? -13.164 14.266 -9.078 1 85 211 GLY A O 1
ATOM 1617 N N . THR A 1 212 ? -11.281 14.438 -7.824 1 85.5 212 THR A N 1
ATOM 1618 C CA . THR A 1 212 ? -11.07 12.992 -7.812 1 85.5 212 THR A CA 1
ATOM 1619 C C . THR A 1 212 ? -10.555 12.531 -6.453 1 85.5 212 THR A C 1
ATOM 1621 O O . THR A 1 212 ? -10.461 13.328 -5.516 1 85.5 212 THR A O 1
ATOM 1624 N N . SER A 1 213 ? -10.438 11.219 -6.223 1 87.62 213 SER A N 1
ATOM 1625 C CA . SER A 1 213 ? -9.977 10.641 -4.965 1 87.62 213 SER A CA 1
ATOM 1626 C C . SER A 1 213 ? -9.195 9.352 -5.203 1 87.62 213 SER A C 1
ATOM 1628 O O . SER A 1 213 ? -9.141 8.852 -6.328 1 87.62 213 SER A O 1
ATOM 1630 N N . CYS A 1 214 ? -8.539 8.906 -4.172 1 86.31 214 CYS A N 1
ATOM 1631 C CA . CYS A 1 214 ? -7.758 7.68 -4.266 1 86.31 214 CYS A CA 1
ATOM 1632 C C . CYS A 1 214 ? -8.664 6.465 -4.414 1 86.31 214 CYS A C 1
ATOM 1634 O O . CYS A 1 214 ? -8.188 5.359 -4.668 1 86.31 214 CYS A O 1
ATOM 1636 N N . GLY A 1 215 ? -9.93 6.629 -4.344 1 76.69 215 GLY A N 1
ATOM 1637 C CA . GLY A 1 215 ? -10.867 5.551 -4.613 1 76.69 215 GLY A CA 1
ATOM 1638 C C . GLY A 1 215 ? -11.211 5.414 -6.086 1 76.69 215 GLY A C 1
ATOM 1639 O O . GLY A 1 215 ? -11.859 4.449 -6.488 1 76.69 215 GLY A O 1
ATOM 1640 N N . SER A 1 216 ? -10.719 6.246 -6.883 1 72.75 216 SER A N 1
ATOM 1641 C CA . SER A 1 216 ? -11.148 6.316 -8.273 1 72.75 216 SER A CA 1
ATOM 1642 C C . SER A 1 216 ? -10.094 5.738 -9.211 1 72.75 216 SER A C 1
ATOM 1644 O O . SER A 1 216 ? -10.078 6.039 -10.406 1 72.75 216 SER A O 1
ATOM 1646 N N . PHE A 1 217 ? -9.133 5.016 -8.711 1 69 217 PHE A N 1
ATOM 1647 C CA . PHE A 1 217 ? -8.125 4.48 -9.617 1 69 217 PHE A CA 1
ATOM 1648 C C . PHE A 1 217 ? -8.719 3.385 -10.5 1 69 217 PHE A C 1
ATOM 1650 O O . PHE A 1 217 ? -9.531 2.578 -10.031 1 69 217 PHE A O 1
ATOM 1657 N N . ASN A 1 218 ? -8.703 3.605 -11.812 1 55.38 218 ASN A N 1
ATOM 1658 C CA . ASN A 1 218 ? -9.055 2.604 -12.812 1 55.38 218 ASN A CA 1
ATOM 1659 C C . ASN A 1 218 ? -7.91 1.618 -13.047 1 55.38 218 ASN A C 1
ATOM 1661 O O . ASN A 1 218 ? -6.871 1.986 -13.586 1 55.38 218 ASN A O 1
ATOM 1665 N N . PHE A 1 219 ? -7.789 0.584 -12.312 1 47.72 219 PHE A N 1
ATOM 1666 C CA . PHE A 1 219 ? -6.773 -0.428 -12.578 1 47.72 219 PHE A CA 1
ATOM 1667 C C . PHE A 1 219 ? -7.004 -1.082 -13.938 1 47.72 219 PHE A C 1
ATOM 1669 O O . PHE A 1 219 ? -6.164 -1.851 -14.406 1 47.72 219 PHE A O 1
ATOM 1676 N N . THR A 1 220 ? -8.148 -0.903 -14.656 1 40.97 220 THR A N 1
ATOM 1677 C CA . THR A 1 220 ? -8.438 -1.594 -15.906 1 40.97 220 THR A CA 1
ATOM 1678 C C . THR A 1 220 ? -7.312 -1.372 -16.922 1 40.97 220 THR A C 1
ATOM 1680 O O . THR A 1 220 ? -7.082 -2.215 -17.781 1 40.97 220 THR A O 1
ATOM 1683 N N . TYR A 1 221 ? -6.887 -0.248 -17.109 1 35.88 221 TYR A N 1
ATOM 1684 C CA . TYR A 1 221 ? -6.238 0.011 -18.391 1 35.88 221 TYR A CA 1
ATOM 1685 C C . TYR A 1 221 ? -4.867 -0.652 -18.453 1 35.88 221 TYR A C 1
ATOM 1687 O O . TYR A 1 221 ? -4.133 -0.486 -19.422 1 35.88 221 TYR A O 1
ATOM 1695 N N . VAL A 1 222 ? -4.258 -1.131 -17.469 1 35.81 222 VAL A N 1
ATOM 1696 C CA . VAL A 1 222 ? -2.881 -1.455 -17.828 1 35.81 222 VAL A CA 1
ATOM 1697 C C . VAL A 1 222 ? -2.865 -2.641 -18.797 1 35.81 222 VAL A C 1
ATOM 1699 O O . VAL A 1 222 ? -1.808 -3.207 -19.078 1 35.81 222 VAL A O 1
ATOM 1702 N N . LEU A 1 223 ? -3.922 -3.25 -19 1 32.41 223 LEU A N 1
ATOM 1703 C CA . LEU A 1 223 ? -3.785 -4.266 -20.031 1 32.41 223 LEU A CA 1
ATOM 1704 C C . LEU A 1 223 ? -3.359 -3.639 -21.359 1 32.41 223 LEU A C 1
ATOM 1706 O O . LEU A 1 223 ? -4.207 -3.299 -22.188 1 32.41 223 LEU A O 1
ATOM 1710 N N . GLU A 1 224 ? -2.678 -2.582 -21.438 1 28.27 224 GLU A N 1
ATOM 1711 C CA . GLU A 1 224 ? -2.596 -2.131 -22.812 1 28.27 224 GLU A CA 1
ATOM 1712 C C . GLU A 1 224 ? -2.193 -3.273 -23.75 1 28.27 224 GLU A C 1
ATOM 1714 O O . GLU A 1 224 ? -1.293 -4.055 -23.422 1 28.27 224 GLU A O 1
ATOM 1719 N N . HIS A 1 225 ? -3.029 -3.516 -24.781 1 26.38 225 HIS A N 1
ATOM 1720 C CA . HIS A 1 225 ? -2.844 -4.184 -26.062 1 26.38 225 HIS A CA 1
ATOM 1721 C C . HIS A 1 225 ? -1.484 -3.852 -26.672 1 26.38 225 HIS A C 1
ATOM 1723 O O . HIS A 1 225 ? -1.031 -2.707 -26.594 1 26.38 225 HIS A O 1
ATOM 1729 N N . MET B 1 1 ? 20.844 1.216 3.32 1 42.81 1 MET B N 1
ATOM 1730 C CA . MET B 1 1 ? 19.906 2.289 2.982 1 42.81 1 MET B CA 1
ATOM 1731 C C . MET B 1 1 ? 18.469 1.874 3.271 1 42.81 1 MET B C 1
ATOM 1733 O O . MET B 1 1 ? 18.141 0.685 3.26 1 42.81 1 MET B O 1
ATOM 1737 N N . ALA B 1 2 ? 17.672 2.703 4.012 1 55.94 2 ALA B N 1
ATOM 1738 C CA . ALA B 1 2 ? 16.344 2.781 4.602 1 55.94 2 ALA B CA 1
ATOM 1739 C C . ALA B 1 2 ? 15.266 2.654 3.531 1 55.94 2 ALA B C 1
ATOM 1741 O O . ALA B 1 2 ? 14.133 3.104 3.727 1 55.94 2 ALA B O 1
ATOM 1742 N N . ASP B 1 3 ? 15.469 2.033 2.506 1 80.81 3 ASP B N 1
ATOM 1743 C CA . ASP B 1 3 ? 14.461 1.984 1.444 1 80.81 3 ASP B CA 1
ATOM 1744 C C . ASP B 1 3 ? 13.648 0.696 1.521 1 80.81 3 ASP B C 1
ATOM 1746 O O . ASP B 1 3 ? 13.773 -0.176 0.658 1 80.81 3 ASP B O 1
ATOM 1750 N N . LYS B 1 4 ? 13.023 0.755 2.717 1 88.75 4 LYS B N 1
ATOM 1751 C CA . LYS B 1 4 ? 12.25 -0.455 2.963 1 88.75 4 LYS B CA 1
ATOM 1752 C C . LYS B 1 4 ? 10.758 -0.134 3.092 1 88.75 4 LYS B C 1
ATOM 1754 O O . LYS B 1 4 ? 10.391 0.906 3.641 1 88.75 4 LYS B O 1
ATOM 1759 N N . PHE B 1 5 ? 9.961 -0.988 2.648 1 90.88 5 PHE B N 1
ATOM 1760 C CA . PHE B 1 5 ? 8.523 -0.925 2.861 1 90.88 5 PHE B CA 1
ATOM 1761 C C . PHE B 1 5 ? 7.898 -2.311 2.752 1 90.88 5 PHE B C 1
ATOM 1763 O O . PHE B 1 5 ? 8.539 -3.25 2.277 1 90.88 5 PHE B O 1
ATOM 1770 N N . ALA B 1 6 ? 6.715 -2.391 3.273 1 91.81 6 ALA B N 1
ATOM 1771 C CA . ALA B 1 6 ? 6.023 -3.676 3.232 1 91.81 6 ALA B CA 1
ATOM 1772 C C . ALA B 1 6 ? 4.609 -3.523 2.682 1 91.81 6 ALA B C 1
ATOM 1774 O O . ALA B 1 6 ? 4.012 -2.447 2.775 1 91.81 6 ALA B O 1
ATOM 1775 N N . LEU B 1 7 ? 4.145 -4.594 2.066 1 91.81 7 LEU B N 1
ATOM 1776 C CA . LEU B 1 7 ? 2.803 -4.668 1.503 1 91.81 7 LEU B CA 1
ATOM 1777 C C . LEU B 1 7 ? 2.062 -5.895 2.027 1 91.81 7 LEU B C 1
ATOM 1779 O O . LEU B 1 7 ? 2.631 -6.984 2.1 1 91.81 7 LEU B O 1
ATOM 1783 N N . CYS B 1 8 ? 0.865 -5.664 2.463 1 90.19 8 CYS B N 1
ATOM 1784 C CA . CYS B 1 8 ? -0.022 -6.75 2.869 1 90.19 8 CYS B CA 1
ATOM 1785 C C . CYS B 1 8 ? -1.436 -6.52 2.346 1 90.19 8 CYS B C 1
ATOM 1787 O O . CYS B 1 8 ? -2.174 -5.691 2.883 1 90.19 8 CYS B O 1
ATOM 1789 N N . LEU B 1 9 ? -1.829 -7.332 1.338 1 86.62 9 LEU B N 1
ATOM 1790 C CA . LEU B 1 9 ? -3.104 -7.137 0.654 1 86.62 9 LEU B CA 1
ATOM 1791 C C . LEU B 1 9 ? -4.152 -8.117 1.167 1 86.62 9 LEU B C 1
ATOM 1793 O O . LEU B 1 9 ? -3.939 -9.336 1.132 1 86.62 9 LEU B O 1
ATOM 1797 N N . PRO B 1 10 ? -5.277 -7.594 1.615 1 80.88 10 PRO B N 1
ATOM 1798 C CA . PRO B 1 10 ? -6.332 -8.5 2.07 1 80.88 10 PRO B CA 1
ATOM 1799 C C . PRO B 1 10 ? -7.145 -9.086 0.919 1 80.88 10 PRO B C 1
ATOM 1801 O O . PRO B 1 10 ? -7.062 -8.594 -0.21 1 80.88 10 PRO B O 1
ATOM 1804 N N . SER B 1 11 ? -7.828 -10.242 1.194 1 76.44 11 SER B N 1
ATOM 1805 C CA . SER B 1 11 ? -8.68 -10.859 0.18 1 76.44 11 SER B CA 1
ATOM 1806 C C . SER B 1 11 ? -10.055 -10.211 0.146 1 76.44 11 SER B C 1
ATOM 1808 O O . SER B 1 11 ? -10.742 -10.25 -0.881 1 76.44 11 SER B O 1
ATOM 1810 N N . SER B 1 12 ? -10.414 -9.773 1.276 1 65.81 12 SER B N 1
ATOM 1811 C CA . SER B 1 12 ? -11.742 -9.18 1.366 1 65.81 12 SER B CA 1
ATOM 1812 C C . SER B 1 12 ? -11.711 -7.699 0.991 1 65.81 12 SER B C 1
ATOM 1814 O O . SER B 1 12 ? -10.805 -6.969 1.408 1 65.81 12 SER B O 1
ATOM 1816 N N . SER B 1 13 ? -12.695 -7.438 0.165 1 59.25 13 SER B N 1
ATOM 1817 C CA . SER B 1 13 ? -12.82 -6.031 -0.201 1 59.25 13 SER B CA 1
ATOM 1818 C C . SER B 1 13 ? -13.18 -5.176 1.009 1 59.25 13 SER B C 1
ATOM 1820 O O . SER B 1 13 ? -13.031 -3.953 0.978 1 59.25 13 SER B O 1
ATOM 1822 N N . LYS B 1 14 ? -13.602 -5.863 2.068 1 58.41 14 LYS B N 1
ATOM 1823 C CA . LYS B 1 14 ? -13.984 -5.133 3.275 1 58.41 14 LYS B CA 1
ATOM 1824 C C . LYS B 1 14 ? -12.758 -4.707 4.074 1 58.41 14 LYS B C 1
ATOM 1826 O O . LYS B 1 14 ? -12.844 -3.816 4.922 1 58.41 14 LYS B O 1
ATOM 1831 N N . ASP B 1 15 ? -11.711 -5.406 3.736 1 63.16 15 ASP B N 1
ATOM 1832 C CA . ASP B 1 15 ? -10.477 -5.129 4.461 1 63.16 15 ASP B CA 1
ATOM 1833 C C . ASP B 1 15 ? -9.547 -4.242 3.637 1 63.16 15 ASP B C 1
ATOM 1835 O O . ASP B 1 15 ? -9.516 -4.332 2.408 1 63.16 15 ASP B O 1
ATOM 1839 N N . SER B 1 16 ? -8.992 -3.359 4.309 1 64.31 16 SER B N 1
ATOM 1840 C CA . SER B 1 16 ? -8.055 -2.477 3.623 1 64.31 16 SER B CA 1
ATOM 1841 C C . SER B 1 16 ? -6.645 -3.062 3.615 1 64.31 16 SER B C 1
ATOM 1843 O O . SER B 1 16 ? -6.203 -3.65 4.605 1 64.31 16 SER B O 1
ATOM 1845 N N . GLY B 1 17 ? -6.094 -3.146 2.43 1 69.69 17 GLY B N 1
ATOM 1846 C CA . GLY B 1 17 ? -4.672 -3.445 2.359 1 69.69 17 GLY B CA 1
ATOM 1847 C C . GLY B 1 17 ? -3.811 -2.418 3.072 1 69.69 17 GLY B C 1
ATOM 1848 O O . GLY B 1 17 ? -4.273 -1.319 3.381 1 69.69 17 GLY B O 1
ATOM 1849 N N . VAL B 1 18 ? -2.637 -2.918 3.504 1 77.5 18 VAL B N 1
ATOM 1850 C CA . VAL B 1 18 ? -1.782 -2.004 4.258 1 77.5 18 VAL B CA 1
ATOM 1851 C C . VAL B 1 18 ? -0.4 -1.939 3.609 1 77.5 18 VAL B C 1
ATOM 1853 O O . VAL B 1 18 ? 0.094 -2.939 3.084 1 77.5 18 VAL B O 1
ATOM 1856 N N . THR B 1 19 ? 0.044 -0.774 3.484 1 81 19 THR B N 1
ATOM 1857 C CA . THR B 1 19 ? 1.449 -0.516 3.193 1 81 19 THR B CA 1
ATOM 1858 C C . THR B 1 19 ? 2.166 0.028 4.426 1 81 19 THR B C 1
ATOM 1860 O O . THR B 1 19 ? 1.661 0.932 5.098 1 81 19 THR B O 1
ATOM 1863 N N . PHE B 1 20 ? 3.27 -0.518 4.758 1 85.81 20 PHE B N 1
ATOM 1864 C CA . PHE B 1 20 ? 4.105 -0.066 5.863 1 85.81 20 PHE B CA 1
ATOM 1865 C C . PHE B 1 20 ? 5.383 0.584 5.348 1 85.81 20 PHE B C 1
ATOM 1867 O O . PHE B 1 20 ? 6.117 -0.016 4.559 1 85.81 20 PHE B O 1
ATOM 1874 N N . LEU B 1 21 ? 5.527 1.78 5.781 1 86.94 21 LEU B N 1
ATOM 1875 C CA . LEU B 1 21 ? 6.781 2.438 5.426 1 86.94 21 LEU B CA 1
ATOM 1876 C C . LEU B 1 21 ? 7.844 2.199 6.492 1 86.94 21 LEU B C 1
ATOM 1878 O O . LEU B 1 21 ? 7.559 2.293 7.688 1 86.94 21 LEU B O 1
ATOM 1882 N N . GLY B 1 22 ? 9.031 1.813 6.051 1 84.94 22 GLY B N 1
ATOM 1883 C CA . GLY B 1 22 ? 10.125 1.635 6.988 1 84.94 22 GLY B CA 1
ATOM 1884 C C . GLY B 1 22 ? 10.453 0.177 7.254 1 84.94 22 GLY B C 1
ATOM 1885 O O . GLY B 1 22 ? 9.992 -0.709 6.531 1 84.94 22 GLY B O 1
ATOM 1886 N N . GLU B 1 23 ? 11.203 -0.149 8.219 1 81.31 23 GLU B N 1
ATOM 1887 C CA . GLU B 1 23 ? 11.766 -1.478 8.43 1 81.31 23 GLU B CA 1
ATOM 1888 C C . GLU B 1 23 ? 10.977 -2.256 9.477 1 81.31 23 GLU B C 1
ATOM 1890 O O . GLU B 1 23 ? 11.195 -3.457 9.656 1 81.31 23 GLU B O 1
ATOM 1895 N N . GLY B 1 24 ? 10.062 -1.711 10.078 1 78.38 24 GLY B N 1
ATOM 1896 C CA . GLY B 1 24 ? 9.328 -2.393 11.133 1 78.38 24 GLY B CA 1
ATOM 1897 C C . GLY B 1 24 ? 9.766 -1.982 12.523 1 78.38 24 GLY B C 1
ATOM 1898 O O . GLY B 1 24 ? 10.266 -0.875 12.727 1 78.38 24 GLY B O 1
ATOM 1899 N N . PRO B 1 25 ? 9.453 -2.777 13.492 1 83.31 25 PRO B N 1
ATOM 1900 C CA . PRO B 1 25 ? 8.859 -4.113 13.422 1 83.31 25 PRO B CA 1
ATOM 1901 C C . PRO B 1 25 ? 7.395 -4.086 12.992 1 83.31 25 PRO B C 1
ATOM 1903 O O . PRO B 1 25 ? 6.762 -3.025 13 1 83.31 25 PRO B O 1
ATOM 1906 N N . PHE B 1 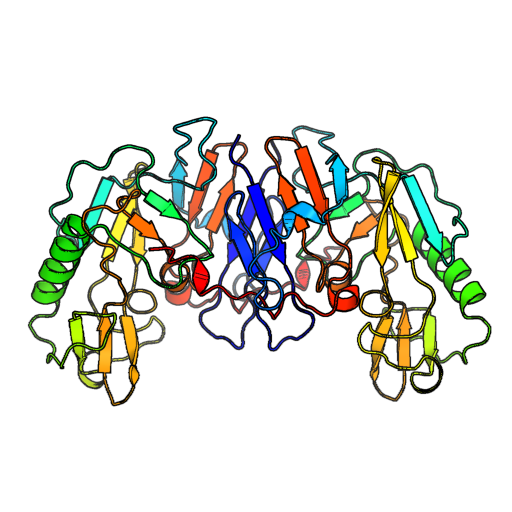26 ? 6.988 -5.422 12.492 1 83.56 26 PHE B N 1
ATOM 1907 C CA . PHE B 1 26 ? 5.605 -5.641 12.078 1 83.56 26 PHE B CA 1
ATOM 1908 C C . PHE B 1 26 ? 4.957 -6.734 12.922 1 83.56 26 PHE B C 1
ATOM 1910 O O . PHE B 1 26 ? 5.473 -7.852 13 1 83.56 26 PHE B O 1
ATOM 1917 N N . TYR B 1 27 ? 3.855 -6.371 13.555 1 79.94 27 TYR B N 1
ATOM 1918 C CA . TYR B 1 27 ? 3.205 -7.328 14.445 1 79.94 27 TYR B CA 1
ATOM 1919 C C . TYR B 1 27 ? 1.747 -7.531 14.055 1 79.94 27 TYR B C 1
ATOM 1921 O O . TYR B 1 27 ? 1.061 -6.582 13.672 1 79.94 27 TYR B O 1
ATOM 1929 N N . PHE B 1 28 ? 1.332 -8.734 14.164 1 77.75 28 PHE B N 1
ATOM 1930 C CA . PHE B 1 28 ? -0.092 -9.023 14.047 1 77.75 28 PHE B CA 1
ATOM 1931 C C . PHE B 1 28 ? -0.759 -9.039 15.414 1 77.75 28 PHE B C 1
ATOM 1933 O O . PHE B 1 28 ? -0.115 -9.344 16.422 1 77.75 28 PHE B O 1
ATOM 1940 N N . THR B 1 29 ? -2.004 -8.789 15.359 1 76.44 29 THR B N 1
ATOM 1941 C CA . THR B 1 29 ? -2.771 -8.82 16.594 1 76.44 29 THR B CA 1
ATOM 1942 C C . THR B 1 29 ? -2.725 -10.211 17.219 1 76.44 29 THR B C 1
ATOM 1944 O O . THR B 1 29 ? -2.629 -10.344 18.438 1 76.44 29 THR B O 1
ATOM 1947 N N . SER B 1 30 ? -2.732 -11.188 16.391 1 76 30 SER B N 1
ATOM 1948 C CA . SER B 1 30 ? -2.764 -12.562 16.859 1 76 30 SER B CA 1
ATOM 1949 C C . SER B 1 30 ? -1.391 -13.016 17.359 1 76 30 SER B C 1
ATOM 1951 O O . SER B 1 30 ? -1.274 -14.023 18.047 1 76 30 SER B O 1
ATOM 1953 N N . PHE B 1 31 ? -0.377 -12.297 16.953 1 78.69 31 PHE B N 1
A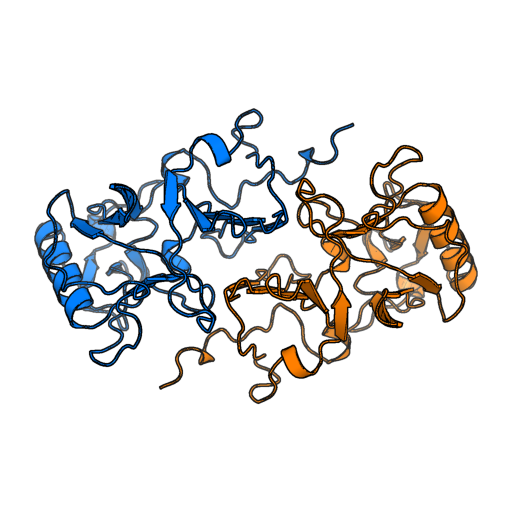TOM 1954 C CA . PHE B 1 31 ? 0.993 -12.617 17.328 1 78.69 31 PHE B CA 1
ATOM 1955 C C . PHE B 1 31 ? 1.741 -11.367 17.781 1 78.69 31 PHE B C 1
ATOM 1957 O O . PHE B 1 31 ? 2.689 -10.938 17.125 1 78.69 31 PHE B O 1
ATOM 1964 N N . PRO B 1 32 ? 1.451 -10.867 18.953 1 76.5 32 PRO B N 1
ATOM 1965 C CA . PRO B 1 32 ? 1.972 -9.562 19.359 1 76.5 32 PRO B CA 1
ATOM 1966 C C . PRO B 1 32 ? 3.467 -9.594 19.672 1 76.5 32 PRO B C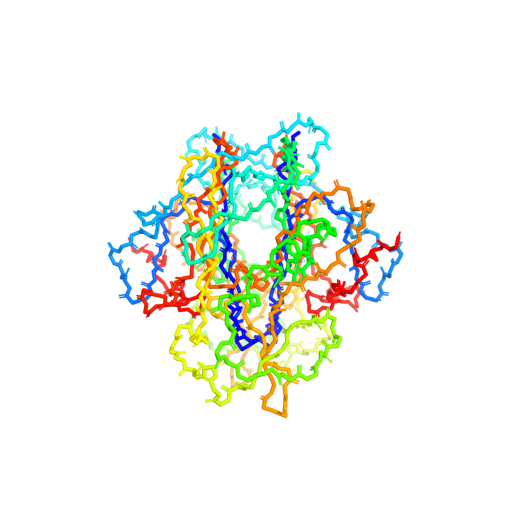 1
ATOM 1968 O O . PRO B 1 32 ? 4.117 -8.547 19.703 1 76.5 32 PRO B O 1
ATOM 1971 N N . ASN B 1 33 ? 3.986 -10.734 19.812 1 79.94 33 ASN B N 1
ATOM 1972 C CA . ASN B 1 33 ? 5.395 -10.805 20.203 1 79.94 33 ASN B CA 1
ATOM 1973 C C . ASN B 1 33 ? 6.246 -11.391 19.078 1 79.94 33 ASN B C 1
ATOM 1975 O O . ASN B 1 33 ? 7.406 -11.742 19.297 1 79.94 33 ASN B O 1
ATOM 1979 N N . LEU B 1 34 ? 5.676 -11.469 17.922 1 82.81 34 LEU B N 1
ATOM 1980 C CA . LEU B 1 34 ? 6.414 -12.039 16.797 1 82.81 34 LEU B CA 1
ATOM 1981 C C . LEU B 1 34 ? 6.543 -11.039 15.664 1 82.81 34 LEU B C 1
ATOM 1983 O O . LEU B 1 34 ? 5.555 -10.727 14.992 1 82.81 34 LEU B O 1
ATOM 1987 N N . ASP B 1 35 ? 7.781 -10.57 15.5 1 87.62 35 ASP B N 1
ATOM 1988 C CA . ASP B 1 35 ? 8.039 -9.75 14.32 1 87.62 35 ASP B CA 1
ATOM 1989 C C . ASP B 1 35 ? 7.848 -10.562 13.039 1 87.62 35 ASP B C 1
ATOM 1991 O O . ASP B 1 35 ? 8.539 -11.562 12.82 1 87.62 35 ASP B O 1
ATOM 1995 N N . LEU B 1 36 ? 6.969 -10.117 12.227 1 88.06 36 LEU B N 1
ATOM 1996 C CA . LEU B 1 36 ? 6.645 -10.852 11.008 1 88.06 36 LEU B CA 1
ATOM 1997 C C . LEU B 1 36 ? 7.898 -11.109 10.172 1 88.06 36 LEU B C 1
ATOM 1999 O O . LEU B 1 36 ? 7.953 -12.078 9.414 1 88.06 36 LEU B O 1
ATOM 2003 N N . ARG B 1 37 ? 8.883 -10.297 10.289 1 91.81 37 ARG B N 1
ATOM 2004 C CA . ARG B 1 37 ? 10.102 -10.438 9.5 1 91.81 37 ARG B CA 1
ATOM 2005 C C . ARG B 1 37 ? 10.812 -11.742 9.82 1 91.81 37 ARG B C 1
ATOM 2007 O O . ARG B 1 37 ? 11.562 -12.266 8.992 1 91.81 37 ARG B O 1
ATOM 2014 N N . SER B 1 38 ? 10.5 -12.273 10.969 1 91.94 38 SER B N 1
ATOM 2015 C CA . SER B 1 38 ? 11.188 -13.477 11.43 1 91.94 38 SER B CA 1
ATOM 2016 C C . SER B 1 38 ? 10.68 -14.711 10.703 1 91.94 38 SER B C 1
ATOM 2018 O O . SER B 1 38 ? 11.32 -15.766 10.719 1 91.94 38 SER B O 1
ATOM 2020 N N . ILE B 1 39 ? 9.609 -14.695 10.094 1 92.12 39 ILE B N 1
ATOM 2021 C CA . ILE B 1 39 ? 9.047 -15.883 9.469 1 92.12 39 ILE B CA 1
ATOM 2022 C C . ILE B 1 39 ? 9.133 -15.758 7.949 1 92.12 39 ILE B C 1
ATOM 2024 O O . ILE B 1 39 ? 8.648 -16.625 7.215 1 92.12 39 ILE B O 1
ATOM 2028 N N . LEU B 1 40 ? 9.742 -14.719 7.496 1 96.56 40 LEU B N 1
ATOM 2029 C CA . LEU B 1 40 ? 9.812 -14.492 6.055 1 96.56 40 LEU B CA 1
ATOM 2030 C C . LEU B 1 40 ? 10.953 -15.281 5.43 1 96.56 40 LEU B C 1
ATOM 2032 O O . LEU B 1 40 ? 11.977 -15.516 6.078 1 96.56 40 LEU B O 1
ATOM 2036 N N . SER B 1 41 ? 10.727 -15.766 4.234 1 97.88 41 SER B N 1
ATOM 2037 C CA . SER B 1 41 ? 11.812 -16.172 3.342 1 97.88 41 SER B CA 1
ATOM 2038 C C . SER B 1 41 ? 12.266 -15 2.475 1 97.88 41 SER B C 1
ATOM 2040 O O . SER B 1 41 ? 11.5 -14.062 2.234 1 97.88 41 SER B O 1
ATOM 2042 N N . TYR B 1 42 ? 13.531 -15.086 2.035 1 97.81 42 TYR B N 1
ATOM 2043 C CA . TYR B 1 42 ? 14.055 -13.969 1.258 1 97.81 42 TYR B CA 1
ATOM 2044 C C . TYR B 1 42 ? 14.617 -14.453 -0.076 1 97.81 42 TYR B C 1
ATOM 2046 O O . TYR B 1 42 ? 15.109 -15.578 -0.179 1 97.81 42 TYR B O 1
ATOM 2054 N N . THR B 1 43 ? 14.492 -13.648 -1.066 1 96.69 43 THR B N 1
ATOM 2055 C CA . THR B 1 43 ? 15.086 -13.859 -2.383 1 96.69 43 THR B CA 1
ATOM 2056 C C . THR B 1 43 ? 15.664 -12.562 -2.938 1 96.69 43 THR B C 1
ATOM 2058 O O . THR B 1 43 ? 15.141 -11.477 -2.666 1 96.69 43 THR B O 1
ATOM 2061 N N . PRO B 1 44 ? 16.719 -12.703 -3.703 1 94.25 44 PRO B N 1
ATOM 2062 C CA . PRO B 1 44 ? 17.25 -11.477 -4.312 1 94.25 44 PRO B CA 1
ATOM 2063 C C . PRO B 1 44 ? 16.281 -10.859 -5.328 1 94.25 44 PRO B C 1
ATOM 2065 O O . PRO B 1 44 ? 15.594 -11.586 -6.047 1 94.25 44 PRO B O 1
ATOM 2068 N N . MET B 1 45 ? 16.234 -9.555 -5.266 1 91.69 45 MET B N 1
ATOM 2069 C CA . MET B 1 45 ? 15.562 -8.836 -6.348 1 91.69 45 MET B CA 1
ATOM 2070 C C . MET B 1 45 ? 16.516 -8.617 -7.52 1 91.69 45 MET B C 1
ATOM 2072 O O . MET B 1 45 ? 17.719 -8.562 -7.336 1 91.69 45 MET B O 1
ATOM 2076 N N . VAL B 1 46 ? 15.922 -8.648 -8.68 1 84.94 46 VAL B N 1
ATOM 2077 C CA . VAL B 1 46 ? 16.734 -8.547 -9.891 1 84.94 46 VAL B CA 1
ATOM 2078 C C . VAL B 1 46 ? 16.703 -7.105 -10.406 1 84.94 46 VAL B C 1
ATOM 2080 O O . VAL B 1 46 ? 15.625 -6.504 -10.523 1 84.94 46 VAL B O 1
ATOM 2083 N N . ARG B 1 47 ? 17.906 -6.551 -10.5 1 69.06 47 ARG B N 1
ATOM 2084 C CA . ARG B 1 47 ? 18 -5.203 -11.055 1 69.06 47 ARG B CA 1
ATOM 2085 C C . ARG B 1 47 ? 18.672 -5.219 -12.422 1 69.06 47 ARG B C 1
ATOM 2087 O O . ARG B 1 47 ? 19.875 -5.496 -12.523 1 69.06 47 ARG B O 1
ATOM 2094 N N . GLU B 1 48 ? 18.078 -5.887 -13.328 1 58.34 48 GLU B N 1
ATOM 2095 C CA . GLU B 1 48 ? 18.875 -5.961 -14.555 1 58.34 48 GLU B CA 1
ATOM 2096 C C . GLU B 1 48 ? 19.375 -4.578 -14.969 1 58.34 48 GLU B C 1
ATOM 2098 O O . GLU B 1 48 ? 20.578 -4.391 -15.188 1 58.34 48 GLU B O 1
ATOM 2103 N N . ASP B 1 49 ? 18.469 -3.742 -15.609 1 55.5 49 ASP B N 1
ATOM 2104 C CA . ASP B 1 49 ? 18.922 -2.486 -16.203 1 55.5 49 ASP B CA 1
ATOM 2105 C C . ASP B 1 49 ? 18.5 -1.295 -15.336 1 55.5 49 ASP B C 1
ATOM 2107 O O . ASP B 1 49 ? 17.422 -1.293 -14.766 1 55.5 49 ASP B O 1
ATOM 2111 N N . LYS B 1 50 ? 19.5 -0.642 -15.023 1 53.25 50 LYS B N 1
ATOM 2112 C CA . LYS B 1 50 ? 19.344 0.622 -14.312 1 53.25 50 LYS B CA 1
ATOM 2113 C C . LYS B 1 50 ? 18.047 1.328 -14.727 1 53.25 50 LYS B C 1
ATOM 2115 O O . LYS B 1 50 ? 17.5 2.115 -13.961 1 53.25 50 LYS B O 1
ATOM 2120 N N . LYS B 1 51 ? 17.75 0.828 -15.945 1 51.19 51 LYS B N 1
ATOM 2121 C CA . LYS B 1 51 ? 16.609 1.53 -16.5 1 51.19 51 LYS B CA 1
ATOM 2122 C C . LYS B 1 51 ? 15.305 0.828 -16.141 1 51.19 51 LYS B C 1
ATOM 2124 O O . LYS B 1 51 ? 14.219 1.312 -16.469 1 51.19 51 LYS B O 1
ATOM 2129 N N . SER B 1 52 ? 15.484 -0.371 -15.469 1 55.75 52 SER B N 1
ATOM 2130 C CA . SER B 1 52 ? 14.266 -1.132 -15.211 1 55.75 52 SER B CA 1
ATOM 2131 C C . SER B 1 52 ? 13.398 -0.45 -14.156 1 55.75 52 SER B C 1
ATOM 2133 O O . SER B 1 52 ? 13.906 0.011 -13.133 1 55.75 52 SER B O 1
ATOM 2135 N N . LEU B 1 53 ? 12.188 -0.221 -14.531 1 65.38 53 LEU B N 1
ATOM 2136 C CA . LEU B 1 53 ? 11.266 0.618 -13.781 1 65.38 53 LEU B CA 1
ATOM 2137 C C . LEU B 1 53 ? 10.32 -0.235 -12.93 1 65.38 53 LEU B C 1
ATOM 2139 O O . LEU B 1 53 ? 9.484 0.297 -12.203 1 65.38 53 LEU B O 1
ATOM 2143 N N . GLY B 1 54 ? 10.703 -1.644 -12.922 1 82.25 54 GLY B N 1
ATOM 2144 C CA . GLY B 1 54 ? 9.773 -2.494 -12.195 1 82.25 54 GLY B CA 1
ATOM 2145 C C . GLY B 1 54 ? 10.445 -3.303 -11.102 1 82.25 54 GLY B C 1
ATOM 2146 O O . GLY B 1 54 ? 11.648 -3.168 -10.867 1 82.25 54 GLY B O 1
ATOM 2147 N N . TYR B 1 55 ? 9.672 -3.973 -10.258 1 89.5 55 TYR B N 1
ATOM 2148 C CA . TYR B 1 55 ? 10.133 -4.887 -9.219 1 89.5 55 TYR B CA 1
ATOM 2149 C C . TYR B 1 55 ? 10.211 -6.312 -9.75 1 89.5 55 TYR B C 1
ATOM 2151 O O . TYR B 1 55 ? 9.188 -6.93 -10.055 1 89.5 55 TYR B O 1
ATOM 2159 N N . TYR B 1 56 ? 11.445 -6.809 -9.836 1 92.06 56 TYR B N 1
ATOM 2160 C CA . TYR B 1 56 ? 11.688 -8.094 -10.484 1 92.06 56 TYR B CA 1
ATOM 2161 C C . TYR B 1 56 ? 12.344 -9.078 -9.523 1 92.06 56 TYR B C 1
ATOM 2163 O O . TYR B 1 56 ? 13.172 -8.68 -8.695 1 92.06 56 TYR B O 1
ATOM 2171 N N . ILE B 1 57 ? 11.945 -10.289 -9.703 1 93.5 57 ILE B N 1
ATOM 2172 C CA . ILE B 1 57 ? 12.562 -11.375 -8.953 1 93.5 57 ILE B CA 1
ATOM 2173 C C . ILE B 1 57 ? 12.914 -12.523 -9.898 1 93.5 57 ILE B C 1
ATOM 2175 O O . ILE B 1 57 ? 12.547 -12.492 -11.07 1 93.5 57 ILE B O 1
ATOM 2179 N N . GLY B 1 58 ? 13.695 -13.422 -9.336 1 92.5 58 GLY B N 1
ATOM 2180 C CA . GLY B 1 58 ? 14.031 -14.609 -10.109 1 92.5 58 GLY B CA 1
ATOM 2181 C C . GLY B 1 58 ? 13.32 -15.859 -9.633 1 92.5 58 GLY B C 1
ATOM 2182 O O . GLY B 1 58 ? 13.164 -16.062 -8.422 1 92.5 58 GLY B O 1
ATOM 2183 N N . ILE B 1 59 ? 12.852 -16.594 -10.562 1 94.19 59 ILE B N 1
ATOM 2184 C CA . ILE B 1 59 ? 12.25 -17.891 -10.273 1 94.19 59 ILE B CA 1
ATOM 2185 C C . ILE B 1 59 ? 13.047 -18.984 -10.961 1 94.19 59 ILE B C 1
ATOM 2187 O O 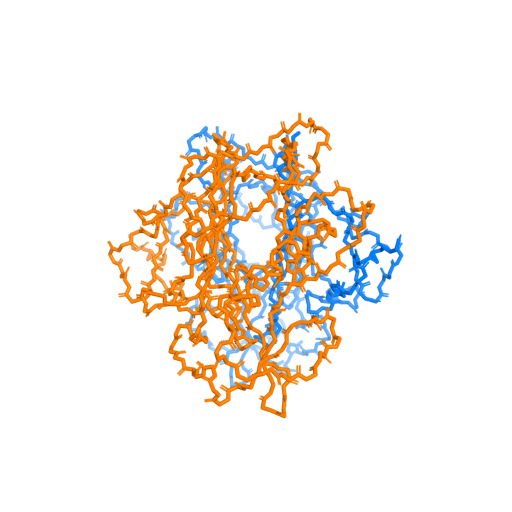. ILE B 1 59 ? 13.406 -18.875 -12.133 1 94.19 59 ILE B O 1
ATOM 2191 N N . LYS B 1 60 ? 13.328 -20 -10.25 1 92.62 60 LYS B N 1
ATOM 2192 C CA . LYS B 1 60 ? 14.086 -21.125 -10.789 1 92.62 60 LYS B CA 1
ATOM 2193 C C . LYS B 1 60 ? 13.164 -22.188 -11.359 1 92.62 60 LYS B C 1
ATOM 2195 O O . LYS B 1 60 ? 13.453 -22.766 -12.414 1 92.62 60 LYS B O 1
ATOM 2200 N N . LYS B 1 61 ? 12.18 -22.438 -10.602 1 94.19 61 LYS B N 1
ATOM 2201 C CA . LYS B 1 61 ? 11.289 -23.531 -10.953 1 94.19 61 LYS B CA 1
ATOM 2202 C C . LYS B 1 61 ? 9.867 -23.281 -10.453 1 94.19 61 LYS B C 1
ATOM 2204 O O . LYS B 1 61 ? 9.672 -22.547 -9.477 1 94.19 61 LYS B O 1
ATOM 2209 N N . ILE B 1 62 ? 8.953 -23.859 -11.188 1 96.94 62 ILE B N 1
ATOM 2210 C CA . ILE B 1 62 ? 7.57 -23.938 -10.727 1 96.94 62 ILE B CA 1
ATOM 2211 C C . ILE B 1 62 ? 7.176 -25.406 -10.57 1 96.94 62 ILE B C 1
ATOM 2213 O O . ILE B 1 62 ? 7.465 -26.234 -11.438 1 96.94 62 ILE B O 1
ATOM 2217 N N . SER B 1 63 ? 6.547 -25.734 -9.484 1 97.75 63 SER B N 1
ATOM 2218 C CA . SER B 1 63 ? 6.141 -27.125 -9.25 1 97.75 63 SER B CA 1
ATOM 2219 C C . SER B 1 63 ? 4.699 -27.203 -8.766 1 97.75 63 SER B C 1
ATOM 2221 O O . SER B 1 63 ? 4.219 -26.281 -8.086 1 97.75 63 SER B O 1
ATOM 2223 N N . ILE B 1 64 ? 4.059 -28.203 -9.086 1 97.69 64 ILE B N 1
ATOM 2224 C CA . ILE B 1 64 ? 2.721 -28.531 -8.625 1 97.69 64 ILE B CA 1
ATOM 2225 C C . ILE B 1 64 ? 2.734 -29.922 -7.977 1 97.69 64 ILE B C 1
ATOM 2227 O O . ILE B 1 64 ? 3.121 -30.906 -8.609 1 97.69 64 ILE B O 1
ATOM 2231 N N . LYS B 1 65 ? 2.336 -29.938 -6.73 1 91.94 65 LYS B N 1
ATOM 2232 C CA . LYS B 1 65 ? 2.391 -31.172 -5.961 1 91.94 65 LYS B CA 1
ATOM 2233 C C . LYS B 1 65 ? 3.791 -31.781 -5.992 1 91.94 65 LYS B C 1
ATOM 2235 O O . LYS B 1 65 ? 3.947 -33 -6.191 1 91.94 65 LYS B O 1
ATOM 2240 N N . GLY B 1 66 ? 4.777 -30.891 -5.988 1 90.94 66 GLY B N 1
ATOM 2241 C CA . GLY B 1 66 ? 6.16 -31.328 -5.918 1 90.94 66 GLY B CA 1
ATOM 2242 C C . GLY B 1 66 ? 6.738 -31.688 -7.273 1 90.94 66 GLY B C 1
ATOM 2243 O O . GLY B 1 66 ? 7.934 -31.984 -7.387 1 90.94 66 GLY B O 1
ATOM 2244 N N . ILE B 1 67 ? 5.969 -31.703 -8.297 1 94.38 67 ILE B N 1
ATOM 2245 C CA . ILE B 1 67 ? 6.438 -32.031 -9.641 1 94.38 67 ILE B CA 1
ATOM 2246 C C . ILE B 1 67 ? 6.73 -30.766 -10.422 1 94.38 67 ILE B C 1
ATOM 2248 O O . ILE B 1 67 ? 5.832 -29.953 -10.656 1 94.38 67 ILE B O 1
ATOM 2252 N N . SER B 1 68 ? 7.918 -30.641 -10.875 1 95.38 68 SER B N 1
ATOM 2253 C CA . SER B 1 68 ? 8.336 -29.453 -11.617 1 95.38 68 SER B CA 1
ATOM 2254 C C . SER B 1 68 ? 7.699 -29.422 -13.008 1 95.38 68 SER B C 1
ATOM 2256 O O . SER B 1 68 ? 7.609 -30.438 -13.68 1 95.38 68 SER B O 1
ATOM 2258 N N . ILE B 1 69 ? 7.281 -28.25 -13.375 1 94.38 69 ILE B N 1
ATOM 2259 C CA . ILE B 1 69 ? 6.738 -28.125 -14.719 1 94.38 69 ILE B CA 1
ATOM 2260 C C . ILE B 1 69 ? 7.832 -27.672 -15.68 1 94.38 69 ILE B C 1
ATOM 2262 O O . ILE B 1 69 ? 8.82 -27.078 -15.266 1 94.38 69 ILE B O 1
ATOM 2266 N N . PRO B 1 70 ? 7.723 -28.047 -16.938 1 87.5 70 PRO B N 1
ATOM 2267 C CA . PRO B 1 70 ? 8.703 -27.547 -17.891 1 87.5 70 PRO B CA 1
ATOM 2268 C C . PRO B 1 70 ? 8.656 -26.031 -18.047 1 87.5 70 PRO B C 1
ATOM 2270 O O . PRO B 1 70 ? 7.594 -25.453 -18.297 1 87.5 70 PRO B O 1
ATOM 2273 N N . LEU B 1 71 ? 9.703 -25.375 -17.625 1 86.06 71 LEU B N 1
ATOM 2274 C CA . LEU B 1 71 ? 9.828 -23.938 -17.781 1 86.06 71 LEU B CA 1
ATOM 2275 C C . LEU B 1 71 ? 10.93 -23.594 -18.781 1 86.06 71 LEU B C 1
ATOM 2277 O O . LEU B 1 71 ? 12 -24.203 -18.766 1 86.06 71 LEU B O 1
ATOM 2281 N N . PRO B 1 72 ? 10.531 -22.766 -19.734 1 82.81 72 PRO B N 1
ATOM 2282 C CA . PRO B 1 72 ? 11.664 -22.266 -20.531 1 82.81 72 PRO B CA 1
ATOM 2283 C C . PRO B 1 72 ? 12.672 -21.484 -19.688 1 82.81 72 PRO B C 1
ATOM 2285 O O . PRO B 1 72 ? 12.367 -21.109 -18.547 1 82.81 72 PRO B O 1
ATOM 2288 N N . SER B 1 73 ? 13.898 -21.469 -20.156 1 77.56 73 SER B N 1
ATOM 2289 C CA . SER B 1 73 ? 14.883 -20.672 -19.438 1 77.56 73 SER B CA 1
ATOM 2290 C C . SER B 1 73 ? 14.406 -19.234 -19.266 1 77.56 73 SER B C 1
ATOM 2292 O O . SER B 1 73 ? 14.094 -18.547 -20.25 1 77.56 73 SER B O 1
ATOM 2294 N N . LEU B 1 74 ? 14.164 -18.969 -18.016 1 80.25 74 LEU B N 1
ATOM 2295 C CA . LEU B 1 74 ? 13.719 -17.609 -17.734 1 80.25 74 LEU B CA 1
ATOM 2296 C C . LEU B 1 74 ? 14.914 -16.672 -17.531 1 80.25 74 LEU B C 1
ATOM 2298 O O . LEU B 1 74 ? 15.828 -16.984 -16.75 1 80.25 74 LEU B O 1
ATOM 2302 N N . LYS B 1 75 ? 14.984 -15.719 -18.375 1 73.56 75 LYS B N 1
ATOM 2303 C CA . LYS B 1 75 ? 16.016 -14.703 -18.203 1 73.56 75 LYS B CA 1
ATOM 2304 C C . LYS B 1 75 ? 15.805 -13.906 -16.922 1 73.56 75 LYS B C 1
ATOM 2306 O O . LYS B 1 75 ? 14.68 -13.805 -16.438 1 73.56 75 LYS B O 1
ATOM 2311 N N . SER B 1 76 ? 16.938 -13.453 -16.469 1 68.12 76 SER B N 1
ATOM 2312 C CA . SER B 1 76 ? 16.844 -12.539 -15.336 1 68.12 76 SER B CA 1
ATOM 2313 C C . SER B 1 76 ? 15.938 -11.352 -15.656 1 68.12 76 SER B C 1
ATOM 2315 O O . SER B 1 76 ? 15.977 -10.82 -16.766 1 68.12 76 SER B O 1
ATOM 2317 N N . GLY B 1 77 ? 15.148 -11.023 -14.742 1 71.56 77 GLY B N 1
ATOM 2318 C CA . GLY B 1 77 ? 14.273 -9.875 -14.961 1 71.56 77 GLY B CA 1
ATOM 2319 C C . GLY B 1 77 ? 13.008 -10.227 -15.719 1 71.56 77 GLY B C 1
ATOM 2320 O O . GLY B 1 77 ? 12.359 -9.359 -16.297 1 71.56 77 GLY B O 1
ATOM 2321 N N . SER B 1 78 ? 12.68 -11.461 -15.75 1 85.81 78 SER B N 1
ATOM 2322 C CA . SER B 1 78 ? 11.516 -11.867 -16.531 1 85.81 78 SER B CA 1
ATOM 2323 C C . SER B 1 78 ? 10.289 -12.07 -15.648 1 85.81 78 SER B C 1
ATOM 2325 O O . SER B 1 78 ? 9.195 -12.328 -16.141 1 85.81 78 SER B O 1
ATOM 2327 N N . VAL B 1 79 ? 10.477 -11.984 -14.352 1 93.44 79 VAL B N 1
ATOM 2328 C CA . VAL B 1 79 ? 9.359 -12.125 -13.422 1 93.44 79 VAL B CA 1
ATOM 2329 C C . VAL B 1 79 ? 9.133 -10.805 -12.688 1 93.44 79 VAL B C 1
ATOM 2331 O O . VAL B 1 79 ? 9.977 -10.375 -11.898 1 93.44 79 VAL B O 1
ATOM 2334 N N . LYS B 1 80 ? 8 -10.219 -12.93 1 92.75 80 LYS B N 1
ATOM 2335 C CA . LYS B 1 80 ? 7.688 -8.906 -12.383 1 92.75 80 LYS B CA 1
ATOM 2336 C C . LYS B 1 80 ? 6.57 -8.984 -11.352 1 92.75 80 LYS B C 1
ATOM 2338 O O . LYS B 1 80 ? 5.605 -9.734 -11.531 1 92.75 80 LYS B O 1
ATOM 2343 N N . LEU B 1 81 ? 6.734 -8.289 -10.242 1 93.75 81 LEU B N 1
ATOM 2344 C CA . LEU B 1 81 ? 5.621 -8.062 -9.328 1 93.75 81 LEU B CA 1
ATOM 2345 C C . LEU B 1 81 ? 4.82 -6.832 -9.742 1 93.75 81 LEU B C 1
ATOM 2347 O O . LEU B 1 81 ? 5.395 -5.789 -10.062 1 93.75 81 LEU B O 1
ATOM 2351 N N . SER B 1 82 ? 3.52 -6.996 -9.781 1 90.25 82 SER B N 1
ATOM 2352 C CA . SER B 1 82 ? 2.689 -5.883 -10.234 1 90.25 82 SER B CA 1
ATOM 2353 C C . SER B 1 82 ? 1.45 -5.727 -9.359 1 90.25 82 SER B C 1
ATOM 2355 O O . SER B 1 82 ? 0.705 -6.688 -9.156 1 90.25 82 SER B O 1
ATOM 2357 N N . THR B 1 83 ? 1.24 -4.438 -8.875 1 88.81 83 THR B N 1
ATOM 2358 C CA . THR B 1 83 ? 0.041 -4.172 -8.086 1 88.81 83 THR B CA 1
ATOM 2359 C C . THR B 1 83 ? -1.076 -3.623 -8.969 1 88.81 83 THR B C 1
ATOM 2361 O O . THR B 1 83 ? -2.166 -3.318 -8.484 1 88.81 83 THR B O 1
ATOM 2364 N N . VAL B 1 84 ? -0.839 -3.5 -10.273 1 84.31 84 VAL B N 1
ATOM 2365 C CA . VAL B 1 84 ? -1.88 -3.012 -11.172 1 84.31 84 VAL B CA 1
ATOM 2366 C C . VAL B 1 84 ? -2.459 -4.176 -11.977 1 84.31 84 VAL B C 1
ATOM 2368 O O . VAL B 1 84 ? -3.414 -4 -12.734 1 84.31 84 VAL B O 1
ATOM 2371 N N . THR B 1 85 ? -1.809 -5.348 -11.844 1 87.94 85 THR B N 1
ATOM 2372 C CA . THR B 1 85 ? -2.307 -6.582 -12.438 1 87.94 85 THR B CA 1
ATOM 2373 C C . THR B 1 85 ? -3.092 -7.398 -11.422 1 87.94 85 THR B C 1
ATOM 2375 O O . THR B 1 85 ? -2.59 -7.691 -10.336 1 87.94 85 THR B O 1
ATOM 2378 N N . LEU B 1 86 ? -4.332 -7.727 -11.742 1 90.38 86 LEU B N 1
ATOM 2379 C CA . LEU B 1 86 ? -5.184 -8.414 -10.781 1 90.38 86 LEU B CA 1
ATOM 2380 C C . LEU B 1 86 ? -4.781 -9.883 -10.648 1 90.38 86 LEU B C 1
ATOM 2382 O O . LEU B 1 86 ? -4.473 -10.352 -9.555 1 90.38 86 LEU B O 1
ATOM 2386 N N . TYR B 1 87 ? -4.773 -10.57 -11.758 1 94.88 87 TYR B N 1
ATOM 2387 C CA . TYR B 1 87 ? -4.406 -11.984 -11.766 1 94.88 87 TYR B CA 1
ATOM 2388 C C . TYR B 1 87 ? -3.041 -12.188 -12.414 1 94.88 87 TYR B C 1
ATOM 2390 O O . TYR B 1 87 ? -2.727 -11.547 -13.422 1 94.88 87 TYR B O 1
ATOM 2398 N N . THR B 1 88 ? -2.291 -13.062 -11.805 1 97.62 88 THR B N 1
ATOM 2399 C CA . THR B 1 88 ? -0.998 -13.383 -12.391 1 97.62 88 THR B CA 1
ATOM 2400 C C . THR B 1 88 ? -1.154 -13.758 -13.867 1 97.62 88 THR B C 1
ATOM 2402 O O . THR B 1 88 ? -2.004 -14.586 -14.211 1 97.62 88 THR B O 1
ATOM 2405 N N . THR B 1 89 ? -0.317 -13.125 -14.664 1 97.75 89 THR B N 1
ATOM 2406 C CA . THR B 1 89 ? -0.329 -13.328 -16.109 1 97.75 89 THR B CA 1
ATOM 2407 C C . THR B 1 89 ? 0.968 -13.984 -16.578 1 97.75 89 THR B C 1
ATOM 2409 O O . THR B 1 89 ? 2.061 -13.523 -16.234 1 97.75 89 THR B O 1
ATOM 2412 N N . LEU B 1 90 ? 0.792 -15.031 -17.312 1 97.5 90 LEU B N 1
ATOM 2413 C CA . LEU B 1 90 ? 1.922 -15.844 -17.75 1 97.5 90 LEU B CA 1
ATOM 2414 C C . LEU B 1 90 ? 2.055 -15.805 -19.266 1 97.5 90 LEU B C 1
ATOM 2416 O O . LEU B 1 90 ? 1.05 -15.781 -19.984 1 97.5 90 LEU B O 1
ATOM 2420 N N . ARG B 1 91 ? 3.281 -15.727 -19.656 1 96.5 91 ARG B N 1
ATOM 2421 C CA . ARG B 1 91 ? 3.48 -15.969 -21.094 1 96.5 91 ARG B CA 1
ATOM 2422 C C . ARG B 1 91 ? 2.881 -17.297 -21.5 1 96.5 91 ARG B C 1
ATOM 2424 O O . ARG B 1 91 ? 2.881 -18.266 -20.734 1 96.5 91 ARG B O 1
ATOM 2431 N N . SER B 1 92 ? 2.477 -17.469 -22.766 1 96.69 92 SER B N 1
ATOM 2432 C CA . SER B 1 92 ? 1.658 -18.594 -23.219 1 96.69 92 SER B CA 1
ATOM 2433 C C . SER B 1 92 ? 2.357 -19.922 -22.969 1 96.69 92 SER B C 1
ATOM 2435 O O . SER B 1 92 ? 1.711 -20.922 -22.641 1 96.69 92 SER B O 1
ATOM 2437 N N . ASP B 1 93 ? 3.623 -19.969 -23.188 1 95.62 93 ASP B N 1
ATOM 2438 C CA . ASP B 1 93 ? 4.324 -21.234 -23.016 1 95.62 93 ASP B CA 1
ATOM 2439 C C . ASP B 1 93 ? 4.328 -21.672 -21.547 1 95.62 93 ASP B C 1
ATOM 2441 O O . ASP B 1 93 ? 4.16 -22.859 -21.25 1 95.62 93 ASP B O 1
ATOM 2445 N N . ILE B 1 94 ? 4.488 -20.734 -20.672 1 96.62 94 ILE B N 1
ATOM 2446 C CA . ILE B 1 94 ? 4.461 -21.031 -19.25 1 96.62 94 ILE B CA 1
ATOM 2447 C C . ILE B 1 94 ? 3.033 -21.344 -18.812 1 96.62 94 ILE B C 1
ATOM 2449 O O . ILE B 1 94 ? 2.799 -22.281 -18.047 1 96.62 94 ILE B O 1
ATOM 2453 N N . TYR B 1 95 ? 2.121 -20.562 -19.312 1 97.44 95 TYR B N 1
ATOM 2454 C CA . TYR B 1 95 ? 0.709 -20.734 -19 1 97.44 95 TYR B CA 1
ATOM 2455 C C . TYR B 1 95 ? 0.24 -22.141 -19.359 1 97.44 95 TYR B C 1
ATOM 2457 O O . TYR B 1 95 ? -0.392 -22.812 -18.547 1 97.44 95 TYR B O 1
ATOM 2465 N N . GLU B 1 96 ? 0.494 -22.578 -20.516 1 96.75 96 GLU B N 1
ATOM 2466 C CA . GLU B 1 96 ? 0.075 -23.891 -21 1 96.75 96 GLU B CA 1
ATOM 2467 C C . GLU B 1 96 ? 0.667 -25 -20.141 1 96.75 96 GLU B C 1
ATOM 2469 O O . GLU B 1 96 ? -0.02 -25.969 -19.812 1 96.75 96 GLU B O 1
ATOM 2474 N N . ALA B 1 97 ? 1.938 -24.797 -19.828 1 96.75 97 ALA B N 1
ATOM 2475 C CA . ALA B 1 97 ? 2.588 -25.797 -18.984 1 96.75 97 ALA B CA 1
ATOM 2476 C C . ALA B 1 97 ? 1.931 -25.875 -17.609 1 96.75 97 ALA B C 1
ATOM 2478 O O . ALA B 1 97 ? 1.688 -26.969 -17.078 1 96.75 97 ALA B O 1
ATOM 2479 N N . LEU B 1 98 ? 1.646 -24.719 -17.016 1 98 98 LEU B N 1
ATOM 2480 C CA . LEU B 1 98 ? 1.035 -24.656 -15.695 1 98 98 LEU B CA 1
ATOM 2481 C C . LEU B 1 98 ? -0.359 -25.281 -15.711 1 98 98 LEU B C 1
ATOM 2483 O O . LEU B 1 98 ? -0.678 -26.125 -14.875 1 98 98 LEU B O 1
ATOM 2487 N N . VAL B 1 99 ? -1.147 -24.875 -16.672 1 98.06 99 VAL B N 1
ATOM 2488 C CA . VAL B 1 99 ? -2.535 -25.328 -16.75 1 98.06 99 VAL B CA 1
ATOM 2489 C C . VAL B 1 99 ? -2.582 -26.828 -17 1 98.06 99 VAL B C 1
ATOM 2491 O O . VAL B 1 99 ? -3.377 -27.547 -16.391 1 98.06 99 VAL B O 1
ATOM 2494 N N . SER B 1 100 ? -1.757 -27.297 -17.906 1 96.75 100 SER B N 1
ATOM 2495 C CA . SER B 1 100 ? -1.724 -28.719 -18.203 1 96.75 100 SER B CA 1
ATOM 2496 C C . SER B 1 100 ? -1.362 -29.531 -16.953 1 96.75 100 SER B C 1
ATOM 2498 O O . SER B 1 100 ? -2.012 -30.531 -16.656 1 96.75 100 SER B O 1
ATOM 2500 N N . SER B 1 101 ? -0.326 -29.094 -16.297 1 97.5 101 SER B N 1
ATOM 2501 C CA . SER B 1 101 ? 0.122 -29.797 -15.102 1 97.5 101 SER B CA 1
ATOM 2502 C C . SER B 1 101 ? -0.935 -29.75 -14.008 1 97.5 101 SER B C 1
ATOM 2504 O O . SER B 1 101 ? -1.18 -30.75 -13.328 1 97.5 101 SER B O 1
ATOM 2506 N N . PHE B 1 102 ? -1.516 -28.609 -13.797 1 98.12 102 PHE B N 1
ATOM 2507 C CA . PHE B 1 102 ? -2.551 -28.469 -12.773 1 98.12 102 PHE B CA 1
ATOM 2508 C C . PHE B 1 102 ? -3.77 -29.312 -13.125 1 98.12 102 PHE B C 1
ATOM 2510 O O . PHE B 1 102 ? -4.398 -29.906 -12.242 1 98.12 102 PHE B O 1
ATOM 2517 N N . SER B 1 103 ? -4.094 -29.344 -14.414 1 97.88 103 SER B N 1
ATOM 2518 C CA . SER B 1 103 ? -5.188 -30.172 -14.898 1 97.88 103 SER B CA 1
ATOM 2519 C C . SER B 1 103 ? -4.941 -31.641 -14.586 1 97.88 103 SER B C 1
ATOM 2521 O O . SER B 1 103 ? -5.852 -32.344 -14.141 1 97.88 103 SER B O 1
ATOM 2523 N N . MET B 1 104 ? -3.777 -32.062 -14.805 1 96.81 104 MET B N 1
ATOM 2524 C CA . MET B 1 104 ? -3.436 -33.438 -14.508 1 96.81 104 MET B CA 1
ATOM 2525 C C . MET B 1 104 ? -3.514 -33.719 -13.016 1 96.81 104 MET B C 1
ATOM 2527 O O . MET B 1 104 ? -4.031 -34.75 -12.594 1 96.81 104 MET B O 1
ATOM 2531 N N . ALA B 1 105 ? -3.027 -32.781 -12.211 1 97.19 105 ALA B N 1
ATOM 2532 C CA . ALA B 1 105 ? -3 -32.938 -10.758 1 97.19 105 ALA B CA 1
ATOM 2533 C C . ALA B 1 105 ? -4.41 -32.938 -10.18 1 97.19 105 ALA B C 1
ATOM 2535 O O . ALA B 1 105 ? -4.637 -33.438 -9.07 1 97.19 105 ALA B O 1
ATOM 2536 N N . THR B 1 106 ? -5.348 -32.375 -10.875 1 97.12 106 THR B N 1
ATOM 2537 C CA . THR B 1 106 ? -6.723 -32.312 -10.391 1 97.12 106 THR B CA 1
ATOM 2538 C C . THR B 1 106 ? -7.648 -33.188 -11.242 1 97.12 106 THR B C 1
ATOM 2540 O O . THR B 1 106 ? -8.836 -32.875 -11.375 1 97.12 106 THR B O 1
ATOM 2543 N N . LYS B 1 107 ? -7.16 -34.156 -11.883 1 96.5 107 LYS B N 1
ATOM 2544 C CA . LYS B 1 107 ? -7.887 -34.969 -12.852 1 96.5 107 LYS B CA 1
ATOM 2545 C C . LYS B 1 107 ? -9.102 -35.625 -12.203 1 96.5 107 LYS B C 1
ATOM 2547 O O . LYS B 1 107 ? -10.078 -35.969 -12.883 1 96.5 107 LYS B O 1
ATOM 2552 N N . ASN B 1 108 ? -9.102 -35.781 -10.852 1 95.69 108 ASN B N 1
ATOM 2553 C CA . ASN B 1 108 ? -10.172 -36.469 -10.164 1 95.69 108 ASN B CA 1
ATOM 2554 C C . ASN B 1 108 ? -11.281 -35.531 -9.719 1 95.69 108 ASN B C 1
ATOM 2556 O O . ASN B 1 108 ? -12.281 -35.938 -9.141 1 95.69 108 ASN B O 1
ATOM 2560 N N . ILE B 1 109 ? -11.102 -34.312 -9.953 1 96.5 109 ILE B N 1
ATOM 2561 C CA . ILE B 1 109 ? -12.117 -33.312 -9.625 1 96.5 109 ILE B CA 1
ATOM 2562 C C . ILE B 1 109 ? -12.938 -33 -10.875 1 96.5 109 ILE B C 1
ATOM 2564 O O . ILE B 1 109 ? -12.375 -32.719 -11.938 1 96.5 109 ILE B O 1
ATOM 2568 N N . PRO B 1 110 ? -14.258 -33.031 -10.766 1 97.31 110 PRO B N 1
ATOM 2569 C CA . PRO B 1 110 ? -15.094 -32.75 -11.945 1 97.31 110 PRO B CA 1
ATOM 2570 C C . PRO B 1 110 ? -14.797 -31.391 -12.57 1 97.31 110 PRO B C 1
ATOM 2572 O O . PRO B 1 110 ? -14.727 -30.391 -11.859 1 97.31 110 PRO B O 1
ATOM 2575 N N . ARG B 1 111 ? -14.703 -31.469 -13.914 1 97.44 111 ARG B N 1
ATOM 2576 C CA . ARG B 1 111 ? -14.422 -30.25 -14.68 1 97.44 111 ARG B CA 1
ATOM 2577 C C . ARG B 1 111 ? -15.711 -29.594 -15.141 1 97.44 111 ARG B C 1
ATOM 2579 O O . ARG B 1 111 ? -16.688 -30.266 -15.453 1 97.44 111 ARG B O 1
ATOM 2586 N N . LEU B 1 112 ? -15.633 -28.281 -15.062 1 97.75 112 LEU B N 1
ATOM 2587 C CA . LEU B 1 112 ? -16.719 -27.516 -15.648 1 97.75 112 LEU B CA 1
ATOM 2588 C C . LEU B 1 112 ? -16.234 -26.688 -16.828 1 97.75 112 LEU B C 1
ATOM 2590 O O . LEU B 1 112 ? -15.031 -26.641 -17.109 1 97.75 112 LEU B O 1
ATOM 2594 N N . LYS B 1 113 ? -17.172 -26.062 -17.562 1 96.88 113 LYS B N 1
ATOM 2595 C CA . LYS B 1 113 ? -16.828 -25.219 -18.703 1 96.88 113 LYS B CA 1
ATOM 2596 C C . LYS B 1 113 ? -15.961 -24.031 -18.266 1 96.88 113 LYS B C 1
ATOM 2598 O O . LYS B 1 113 ? -16.172 -23.453 -17.203 1 96.88 113 LYS B O 1
ATOM 2603 N N . ALA B 1 114 ? -15.031 -23.75 -19.188 1 97 114 ALA B N 1
ATOM 2604 C CA . ALA B 1 114 ? -14.18 -22.594 -18.922 1 97 114 ALA B CA 1
ATOM 2605 C C . ALA B 1 114 ? -15 -21.312 -18.797 1 97 114 ALA B C 1
ATOM 2607 O O . ALA B 1 114 ? -16.016 -21.156 -19.484 1 97 114 ALA B O 1
ATOM 2608 N N . VAL B 1 115 ? -14.594 -20.469 -17.906 1 96.69 115 VAL B N 1
ATOM 2609 C CA . VAL B 1 115 ? -15.18 -19.141 -17.766 1 96.69 115 VAL B CA 1
ATOM 2610 C C . VAL B 1 115 ? -14.109 -18.078 -18.016 1 96.69 115 VAL B C 1
ATOM 2612 O O . VAL B 1 115 ? -13.125 -17.984 -17.266 1 96.69 115 VAL B O 1
ATOM 2615 N N . GLN B 1 116 ? -14.359 -17.328 -19.078 1 94.12 116 GLN B N 1
ATOM 2616 C CA . GLN B 1 116 ? -13.375 -16.297 -19.375 1 94.12 116 GLN B CA 1
ATOM 2617 C C . GLN B 1 116 ? -13.141 -15.383 -18.188 1 94.12 116 GLN B C 1
ATOM 2619 O O . GLN B 1 116 ? -14.086 -15.023 -17.484 1 94.12 116 GLN B O 1
ATOM 2624 N N . PRO B 1 117 ? -11.773 -15.023 -17.891 1 95.62 117 PRO B N 1
ATOM 2625 C CA . PRO B 1 117 ? -10.578 -15.266 -18.688 1 95.62 117 PRO B CA 1
ATOM 2626 C C . PRO B 1 117 ? -9.852 -16.547 -18.297 1 95.62 117 PRO B C 1
ATOM 2628 O O . PRO B 1 117 ? -8.727 -16.781 -18.75 1 95.62 117 PRO B O 1
ATOM 2631 N N . PHE B 1 118 ? -10.453 -17.312 -17.531 1 97.56 118 PHE B N 1
ATOM 2632 C CA . PHE B 1 118 ? -9.828 -18.516 -17.016 1 97.56 118 PHE B CA 1
ATOM 2633 C C . PHE B 1 118 ? -10.141 -19.719 -17.906 1 97.56 118 PHE B C 1
ATOM 2635 O O . PHE B 1 118 ? -11.25 -19.844 -18.422 1 97.56 118 PHE B O 1
ATOM 2642 N N . SER B 1 119 ? -9.18 -20.609 -18.047 1 97.69 119 SER B N 1
ATOM 2643 C CA . SER B 1 119 ? -9.352 -21.703 -18.984 1 97.69 119 SER B CA 1
ATOM 2644 C C . SER B 1 119 ? -9.648 -23.016 -18.266 1 97.69 119 SER B C 1
ATOM 2646 O O . SER B 1 119 ? -10.125 -23.969 -18.875 1 97.69 119 SER B O 1
ATOM 2648 N N . LEU B 1 120 ? -9.328 -23.141 -17.062 1 98.5 120 LEU B N 1
ATOM 2649 C CA . LEU B 1 120 ? -9.531 -24.375 -16.297 1 98.5 120 LEU B CA 1
ATOM 2650 C C . LEU B 1 120 ? -10.422 -24.125 -15.086 1 98.5 120 LEU B C 1
ATOM 2652 O O . LEU B 1 120 ? -10.047 -23.375 -14.172 1 98.5 120 LEU B O 1
ATOM 2656 N N . CYS B 1 121 ? -11.633 -24.766 -15.109 1 98.25 121 CYS B N 1
ATOM 2657 C CA . CYS B 1 121 ? -12.617 -24.547 -14.055 1 98.25 121 CYS B CA 1
ATOM 2658 C C . CYS B 1 121 ? -13.133 -25.875 -13.516 1 98.25 121 CYS B C 1
ATOM 2660 O O . CYS B 1 121 ? -13.266 -26.844 -14.266 1 98.25 121 CYS B O 1
ATOM 2662 N N . LEU B 1 122 ? -13.336 -25.906 -12.211 1 97.88 122 LEU B N 1
ATOM 2663 C CA . LEU B 1 122 ? -13.75 -27.109 -11.484 1 97.88 122 LEU B CA 1
ATOM 2664 C C . LEU B 1 122 ? -15.055 -26.859 -10.734 1 97.88 122 LEU B C 1
ATOM 2666 O O . LEU B 1 122 ? -15.438 -25.719 -10.5 1 97.88 122 LEU B O 1
ATOM 2670 N N . LYS B 1 123 ? -15.68 -27.953 -10.391 1 96.38 123 LYS B N 1
ATOM 2671 C CA . LYS B 1 123 ? -16.891 -27.891 -9.57 1 96.38 123 LYS B CA 1
ATOM 2672 C C . LYS B 1 123 ? -16.547 -27.516 -8.125 1 96.38 123 LYS B C 1
ATOM 2674 O O . LYS B 1 123 ? -15.812 -28.234 -7.445 1 96.38 123 LYS B O 1
ATOM 2679 N N . SER B 1 124 ? -17.141 -26.469 -7.656 1 93.69 124 SER B N 1
ATOM 2680 C CA . SER B 1 124 ? -16.781 -25.922 -6.352 1 93.69 124 SER B CA 1
ATOM 2681 C C . SER B 1 124 ? -17.047 -26.922 -5.238 1 93.69 124 SER B C 1
ATOM 2683 O O . SER B 1 124 ? -16.234 -27.047 -4.312 1 93.69 124 SER B O 1
ATOM 2685 N N . SER B 1 125 ? -18.188 -27.531 -5.301 1 92.12 125 SER B N 1
ATOM 2686 C CA . SER B 1 125 ? -18.594 -28.453 -4.242 1 92.12 125 SER B CA 1
ATOM 2687 C C . SER B 1 125 ? -17.625 -29.625 -4.145 1 92.12 125 SER B C 1
ATOM 2689 O O . SER B 1 125 ? -17.484 -30.25 -3.084 1 92.12 125 SER B O 1
ATOM 2691 N N . ALA B 1 126 ? -16.969 -29.906 -5.23 1 92.44 126 ALA B N 1
ATOM 2692 C CA . ALA B 1 126 ? -16.016 -31.031 -5.246 1 92.44 126 ALA B CA 1
ATOM 2693 C C . ALA B 1 126 ? -14.648 -30.594 -4.754 1 92.44 126 ALA B C 1
ATOM 2695 O O . ALA B 1 126 ? -13.891 -31.406 -4.211 1 92.44 126 ALA B O 1
ATOM 2696 N N . VAL B 1 127 ? -14.25 -29.422 -5.09 1 89.19 127 VAL B N 1
ATOM 2697 C CA . VAL B 1 127 ? -12.977 -28.859 -4.66 1 89.19 127 VAL B CA 1
ATOM 2698 C C . VAL B 1 127 ? -12.969 -28.688 -3.145 1 89.19 127 VAL B C 1
ATOM 2700 O O . VAL B 1 127 ? -11.984 -29.031 -2.479 1 89.19 127 VAL B O 1
ATOM 2703 N N . GLY B 1 128 ? -14.07 -28.359 -2.564 1 83.75 128 GLY B N 1
ATOM 2704 C CA . GLY B 1 128 ? -14.172 -28.094 -1.141 1 83.75 128 GLY B CA 1
ATOM 2705 C C . GLY B 1 128 ? -13.516 -26.781 -0.738 1 83.75 128 GLY B C 1
ATOM 2706 O O . GLY B 1 128 ? -12.75 -26.203 -1.512 1 83.75 128 GLY B O 1
ATOM 2707 N N . SER B 1 129 ? -14.055 -26.156 0.365 1 75.19 129 SER B N 1
ATOM 2708 C CA . SER B 1 129 ? -13.492 -24.906 0.872 1 75.19 129 SER B CA 1
ATOM 2709 C C . SER B 1 129 ? -13.055 -25.047 2.326 1 75.19 129 SER B C 1
ATOM 2711 O O . SER B 1 129 ? -13.727 -25.719 3.119 1 75.19 129 SER B O 1
ATOM 2713 N N . VAL B 1 130 ? -11.852 -24.703 2.484 1 71.62 130 VAL B N 1
ATOM 2714 C CA . VAL B 1 130 ? -11.32 -24.641 3.842 1 71.62 130 VAL B CA 1
ATOM 2715 C C . VAL B 1 130 ? -10.844 -23.219 4.148 1 71.62 130 VAL B C 1
ATOM 2717 O O . VAL B 1 130 ? -10.953 -22.328 3.305 1 71.62 130 VAL B O 1
ATOM 2720 N N . ARG B 1 131 ? -10.5 -22.953 5.395 1 67.19 131 ARG B N 1
ATOM 2721 C CA . ARG B 1 131 ? -10.016 -21.656 5.848 1 67.19 131 ARG B CA 1
ATOM 2722 C C . ARG B 1 131 ? -8.883 -21.156 4.957 1 67.19 131 ARG B C 1
ATOM 2724 O O . ARG B 1 131 ? -8.75 -19.953 4.734 1 67.19 131 ARG B O 1
ATOM 2731 N N . LYS B 1 132 ? -8.195 -22.047 4.406 1 68.62 132 LYS B N 1
ATOM 2732 C CA . LYS B 1 132 ? -7.02 -21.703 3.602 1 68.62 132 LYS B CA 1
ATOM 2733 C C . LYS B 1 132 ? -7.367 -21.688 2.115 1 68.62 132 LYS B C 1
ATOM 2735 O O . LYS B 1 132 ? -6.477 -21.734 1.266 1 68.62 132 LYS B O 1
ATOM 2740 N N . GLY B 1 133 ? -8.633 -21.703 1.907 1 78.06 133 GLY B N 1
ATOM 2741 C CA . GLY B 1 133 ? -9.047 -21.688 0.516 1 78.06 133 GLY B CA 1
ATOM 2742 C C . GLY B 1 133 ? -9.523 -23.031 0.012 1 78.06 133 GLY B C 1
ATOM 2743 O O . GLY B 1 133 ? -10.117 -23.812 0.764 1 78.06 133 GLY B O 1
ATOM 2744 N N . PHE B 1 134 ? -9.273 -23.234 -1.242 1 90.19 134 PHE B N 1
ATOM 2745 C CA . PHE B 1 134 ? -9.781 -24.438 -1.905 1 90.19 134 PHE B CA 1
ATOM 2746 C C . PHE B 1 134 ? -8.789 -25.578 -1.786 1 90.19 134 PHE B C 1
ATOM 2748 O O . PHE B 1 134 ? -7.578 -25.375 -1.784 1 90.19 134 PHE B O 1
ATOM 2755 N N . HIS B 1 135 ? -9.375 -26.766 -1.643 1 92.75 135 HIS B N 1
ATOM 2756 C CA . HIS B 1 135 ? -8.547 -27.953 -1.545 1 92.75 135 HIS B CA 1
ATOM 2757 C C . HIS B 1 135 ? -8.047 -28.391 -2.918 1 92.75 135 HIS B C 1
ATOM 2759 O O . HIS B 1 135 ? -8.609 -29.312 -3.527 1 92.75 135 HIS B O 1
ATOM 2765 N N . VAL B 1 136 ? -7.066 -27.797 -3.354 1 95.75 136 VAL B N 1
ATOM 2766 C CA . VAL B 1 136 ? -6.402 -28.109 -4.617 1 95.75 136 VAL B CA 1
ATOM 2767 C C . VAL B 1 136 ? -4.895 -28.188 -4.406 1 95.75 136 VAL B C 1
ATOM 2769 O O . VAL B 1 136 ? -4.383 -27.766 -3.361 1 95.75 136 VAL B O 1
ATOM 2772 N N . PRO B 1 137 ? -4.195 -28.797 -5.336 1 96.06 137 PRO B N 1
ATOM 2773 C CA . PRO B 1 137 ? -2.738 -28.844 -5.203 1 96.06 137 PRO B CA 1
ATOM 2774 C C . PRO B 1 137 ? -2.102 -27.469 -5.105 1 96.06 137 PRO B C 1
ATOM 2776 O O . PRO B 1 137 ? -2.537 -26.531 -5.785 1 96.06 137 PRO B O 1
ATOM 2779 N N . LYS B 1 138 ? -1.104 -27.406 -4.262 1 96.25 138 LYS B N 1
ATOM 2780 C CA . LYS B 1 138 ? -0.353 -26.156 -4.145 1 96.25 138 LYS B CA 1
ATOM 2781 C C . LYS B 1 138 ? 0.566 -25.953 -5.344 1 96.25 138 LYS B C 1
ATOM 2783 O O . LYS B 1 138 ? 0.993 -26.922 -5.977 1 96.25 138 LYS B O 1
ATOM 2788 N N . ILE B 1 139 ? 0.761 -24.734 -5.68 1 98.19 139 ILE B N 1
ATOM 2789 C CA . ILE B 1 139 ? 1.742 -24.344 -6.684 1 98.19 139 ILE B CA 1
ATOM 2790 C C . ILE B 1 139 ? 2.939 -23.688 -6.004 1 98.19 139 ILE B C 1
ATOM 2792 O O . ILE B 1 139 ? 2.787 -22.672 -5.301 1 98.19 139 ILE B O 1
ATOM 2796 N N . ASP B 1 140 ? 4.113 -24.219 -6.176 1 98.19 140 ASP B N 1
ATOM 2797 C CA . ASP B 1 140 ? 5.316 -23.656 -5.562 1 98.19 140 ASP B CA 1
ATOM 2798 C C . ASP B 1 140 ? 6.18 -22.953 -6.598 1 98.19 140 ASP B C 1
ATOM 2800 O O . ASP B 1 140 ? 6.566 -23.547 -7.605 1 98.19 140 ASP B O 1
ATOM 2804 N N . LEU B 1 141 ? 6.383 -21.703 -6.383 1 97.38 141 LEU B N 1
ATOM 2805 C CA . LEU B 1 141 ? 7.406 -20.969 -7.117 1 97.38 141 LEU B CA 1
ATOM 2806 C C . LEU B 1 141 ? 8.742 -21.016 -6.379 1 97.38 141 LEU B C 1
ATOM 2808 O O . LEU B 1 141 ? 8.883 -20.406 -5.316 1 97.38 141 LEU B O 1
ATOM 2812 N N . GLU B 1 142 ? 9.656 -21.719 -6.859 1 95.88 142 GLU B N 1
ATOM 2813 C CA . GLU B 1 142 ? 10.984 -21.734 -6.258 1 95.88 142 GLU B CA 1
ATOM 2814 C C . GLU B 1 142 ? 11.812 -20.531 -6.695 1 95.88 142 GLU B C 1
ATOM 2816 O O . GLU B 1 142 ? 12.117 -20.391 -7.883 1 95.88 142 GLU B O 1
ATOM 2821 N N . MET B 1 143 ? 12.227 -19.812 -5.707 1 95.25 143 MET B N 1
ATOM 2822 C CA . MET B 1 143 ? 12.953 -18.578 -5.988 1 95.25 143 MET B CA 1
ATOM 2823 C C . MET B 1 143 ? 14.422 -18.859 -6.277 1 95.25 143 MET B C 1
ATOM 2825 O O . MET B 1 143 ? 14.891 -19.984 -6.086 1 95.25 143 MET B O 1
ATOM 2829 N N . GLU B 1 144 ? 15.055 -17.797 -6.746 1 92.62 144 GLU B N 1
ATOM 2830 C CA . GLU B 1 144 ? 16.484 -17.922 -6.988 1 92.62 144 GLU B CA 1
ATOM 2831 C C . GLU B 1 144 ? 17.234 -18.328 -5.719 1 92.62 144 GLU B C 1
ATOM 2833 O O . GLU B 1 144 ? 18.25 -19 -5.777 1 92.62 144 GLU B O 1
ATOM 2838 N N . SER B 1 145 ? 16.719 -17.953 -4.621 1 95.19 145 SER B N 1
ATOM 2839 C CA . SER B 1 145 ? 17.328 -18.281 -3.334 1 95.19 145 SER B CA 1
ATOM 2840 C C . SER B 1 145 ? 17.141 -19.75 -2.984 1 95.19 145 SER B C 1
ATOM 2842 O O . SER B 1 145 ? 17.781 -20.266 -2.064 1 95.19 145 SER B O 1
ATOM 2844 N N . GLY B 1 146 ? 16.266 -20.406 -3.635 1 95.88 146 GLY B N 1
ATOM 2845 C CA . GLY B 1 146 ? 15.93 -21.781 -3.326 1 95.88 146 GLY B CA 1
ATOM 2846 C C . GLY B 1 146 ? 14.719 -21.906 -2.426 1 95.88 146 GLY B C 1
ATOM 2847 O O . GLY B 1 146 ? 14.219 -23.016 -2.199 1 95.88 146 GLY B O 1
ATOM 2848 N N . LYS B 1 147 ? 14.25 -20.781 -1.928 1 97.31 147 LYS B N 1
ATOM 2849 C CA . LYS B 1 147 ? 13.062 -20.797 -1.079 1 97.31 147 LYS B CA 1
ATOM 2850 C C . LYS B 1 147 ? 11.789 -20.797 -1.918 1 97.31 147 LYS B C 1
ATOM 2852 O O . LYS B 1 147 ? 11.758 -20.25 -3.021 1 97.31 147 LYS B O 1
ATOM 2857 N N . ASN B 1 148 ? 10.719 -21.359 -1.404 1 97.5 148 ASN B N 1
ATOM 2858 C CA . ASN B 1 148 ? 9.461 -21.469 -2.141 1 97.5 148 ASN B CA 1
ATOM 2859 C C . ASN B 1 148 ? 8.469 -20.391 -1.722 1 97.5 148 ASN B C 1
ATOM 2861 O O . ASN B 1 148 ? 8.219 -20.203 -0.53 1 97.5 148 ASN B O 1
ATOM 2865 N N . TRP B 1 149 ? 7.996 -19.734 -2.689 1 97.88 149 TRP B N 1
ATOM 2866 C CA . TRP B 1 149 ? 6.727 -19.031 -2.543 1 97.88 149 TRP B CA 1
ATOM 2867 C C . TRP B 1 149 ? 5.555 -19.938 -2.9 1 97.88 149 TRP B C 1
ATOM 2869 O O . TRP B 1 149 ? 5.309 -20.203 -4.078 1 97.88 149 TRP B O 1
ATOM 2879 N N . THR B 1 150 ? 4.785 -20.312 -1.907 1 97.56 150 THR B N 1
ATOM 2880 C CA . THR B 1 150 ? 3.729 -21.297 -2.107 1 97.56 150 THR B CA 1
ATOM 2881 C C . THR B 1 150 ? 2.389 -20.609 -2.354 1 97.56 150 THR B C 1
ATOM 2883 O O . THR B 1 150 ? 1.946 -19.781 -1.544 1 97.56 150 THR B O 1
ATOM 2886 N N . ILE B 1 151 ? 1.807 -20.938 -3.447 1 97.5 151 ILE B N 1
ATOM 2887 C CA . ILE B 1 151 ? 0.47 -20.469 -3.789 1 97.5 151 ILE B CA 1
ATOM 2888 C C . ILE B 1 151 ? -0.559 -21.547 -3.459 1 97.5 151 ILE B C 1
ATOM 2890 O O . ILE B 1 151 ? -0.608 -22.594 -4.117 1 97.5 151 ILE B O 1
ATOM 2894 N N . SER B 1 152 ? -1.393 -21.281 -2.449 1 95.81 152 SER B N 1
ATOM 2895 C CA . SER B 1 152 ? -2.432 -22.219 -2.043 1 95.81 152 SER B CA 1
ATOM 2896 C C . SER B 1 152 ? -3.77 -21.875 -2.693 1 95.81 152 SER B C 1
ATOM 2898 O O . SER B 1 152 ? -3.857 -20.953 -3.494 1 95.81 152 SER B O 1
ATOM 2900 N N . GLY B 1 153 ? -4.707 -22.656 -2.361 1 95.38 153 GLY B N 1
ATOM 2901 C CA . GLY B 1 153 ? -6.008 -22.562 -3.002 1 95.38 153 GLY B CA 1
ATOM 2902 C C . GLY B 1 153 ? -6.641 -21.188 -2.852 1 95.38 153 GLY B C 1
ATOM 2903 O O . GLY B 1 153 ? -7.441 -20.766 -3.695 1 95.38 153 GLY B O 1
ATOM 2904 N N . ASP B 1 154 ? -6.246 -20.484 -1.826 1 94.19 154 ASP B N 1
ATOM 2905 C CA . ASP B 1 154 ? -6.809 -19.156 -1.605 1 94.19 154 ASP B CA 1
ATOM 2906 C C . ASP B 1 154 ? -6.234 -18.141 -2.598 1 94.19 154 ASP B C 1
ATOM 2908 O O . ASP B 1 154 ? -6.84 -17.109 -2.846 1 94.19 154 ASP B O 1
ATOM 2912 N N . ASN B 1 155 ? -5.094 -18.547 -3.221 1 96.75 155 ASN B N 1
ATOM 2913 C CA . ASN B 1 155 ? -4.457 -17.641 -4.168 1 96.75 155 ASN B CA 1
ATOM 2914 C C . ASN B 1 155 ? -4.336 -18.281 -5.555 1 96.75 155 ASN B C 1
ATOM 2916 O O . ASN B 1 155 ? -3.758 -17.672 -6.461 1 96.75 155 ASN B O 1
ATOM 2920 N N . SER B 1 156 ? -4.828 -19.484 -5.688 1 97.12 156 SER B N 1
ATOM 2921 C CA . SER B 1 156 ? -4.703 -20.125 -6.996 1 97.12 156 SER B CA 1
ATOM 2922 C C . SER B 1 156 ? -6.062 -20.234 -7.68 1 97.12 156 SER B C 1
ATOM 2924 O O . SER B 1 156 ? -6.141 -20.266 -8.914 1 97.12 156 SER B O 1
ATOM 2926 N N . MET B 1 157 ? -7.129 -20.297 -6.844 1 97 157 MET B N 1
ATOM 2927 C CA . MET B 1 157 ? -8.469 -20.547 -7.367 1 97 157 MET B CA 1
ATOM 2928 C C . MET B 1 157 ? -9.391 -19.375 -7.07 1 97 157 MET B C 1
ATOM 2930 O O . MET B 1 157 ? -9.344 -18.797 -5.984 1 97 157 MET B O 1
ATOM 2934 N N . LYS B 1 158 ? -10.219 -19.062 -8.023 1 95.12 158 LYS B N 1
ATOM 2935 C CA . LYS B 1 158 ? -11.219 -18.016 -7.867 1 95.12 158 LYS B CA 1
ATOM 2936 C C . LYS B 1 158 ? -12.625 -18.547 -8.125 1 95.12 158 LYS B C 1
ATOM 2938 O O . LYS B 1 158 ? -12.891 -19.141 -9.172 1 95.12 158 LYS B O 1
ATOM 2943 N N . ARG B 1 159 ? -13.469 -18.344 -7.156 1 93.5 159 ARG B N 1
ATOM 2944 C CA . ARG B 1 159 ? -14.875 -18.656 -7.375 1 93.5 159 ARG B CA 1
ATOM 2945 C C . ARG B 1 159 ? -15.523 -17.641 -8.312 1 93.5 159 ARG B C 1
ATOM 2947 O O . ARG B 1 159 ? -15.414 -16.438 -8.102 1 93.5 159 ARG B O 1
ATOM 2954 N N . VAL B 1 160 ? -16.172 -18.094 -9.375 1 94.19 160 VAL B N 1
ATOM 2955 C CA . VAL B 1 160 ? -16.703 -17.172 -10.375 1 94.19 160 VAL B CA 1
ATOM 2956 C C . VAL B 1 160 ? -18.234 -17.25 -10.375 1 94.19 160 VAL B C 1
ATOM 2958 O O . VAL B 1 160 ? -18.891 -16.688 -11.25 1 94.19 160 VAL B O 1
ATOM 2961 N N . GLY B 1 161 ? -18.906 -17.938 -9.484 1 90.94 161 GLY B N 1
ATOM 2962 C CA . GLY B 1 161 ? -20.359 -18.078 -9.391 1 90.94 161 GLY B CA 1
ATOM 2963 C C . GLY B 1 161 ? -20.859 -19.406 -9.898 1 90.94 161 GLY B C 1
ATOM 2964 O O . GLY B 1 161 ? -20.109 -20.188 -10.484 1 90.94 161 GLY B O 1
ATOM 2965 N N . ASN B 1 162 ? -22.125 -19.672 -9.578 1 92.88 162 ASN B N 1
ATOM 2966 C CA . ASN B 1 162 ? -22.859 -20.828 -10.086 1 92.88 162 ASN B CA 1
ATOM 2967 C C . ASN B 1 162 ? -22.094 -22.125 -9.805 1 92.88 162 ASN B C 1
ATOM 2969 O O . ASN B 1 162 ? -21.984 -22.984 -10.688 1 92.88 162 ASN B O 1
ATOM 2973 N N . GLY B 1 163 ? -21.422 -22.234 -8.688 1 92.94 163 GLY B N 1
ATOM 2974 C CA . GLY B 1 163 ? -20.766 -23.453 -8.273 1 92.94 163 GLY B CA 1
ATOM 2975 C C . GLY B 1 163 ? -19.469 -23.719 -9.016 1 92.94 163 GLY B C 1
ATOM 2976 O O . GLY B 1 163 ? -18.984 -24.844 -9.039 1 92.94 163 GLY B O 1
ATOM 2977 N N . THR B 1 164 ? -18.922 -22.672 -9.656 1 95.62 164 THR B N 1
ATOM 2978 C CA . THR B 1 164 ? -17.734 -22.812 -10.484 1 95.62 164 THR B CA 1
ATOM 2979 C C . THR B 1 164 ? -16.547 -22.109 -9.844 1 95.62 164 THR B C 1
ATOM 2981 O O . THR B 1 164 ? -16.656 -20.969 -9.391 1 95.62 164 THR B O 1
ATOM 2984 N N . THR B 1 165 ? -15.438 -22.828 -9.727 1 96.31 165 THR B N 1
ATOM 2985 C CA . THR B 1 165 ? -14.164 -22.297 -9.266 1 96.31 165 THR B CA 1
ATOM 2986 C C . THR B 1 165 ? -13.07 -22.516 -10.305 1 96.31 165 THR B C 1
ATOM 2988 O O . THR B 1 165 ? -12.891 -23.641 -10.797 1 96.31 165 THR B O 1
ATOM 2991 N N . CYS B 1 166 ? -12.336 -21.5 -10.609 1 98 166 CYS B N 1
ATOM 2992 C CA . CYS B 1 166 ? -11.406 -21.594 -11.727 1 98 166 CYS B CA 1
ATOM 2993 C C . CYS B 1 166 ? -9.984 -21.312 -11.281 1 98 166 CYS B C 1
ATOM 2995 O O . CYS B 1 166 ? -9.766 -20.562 -10.32 1 98 166 CYS B O 1
ATOM 2997 N N . LEU B 1 167 ? -9.008 -22.016 -11.961 1 98.5 167 LEU B N 1
ATOM 2998 C CA . LEU B 1 167 ? -7.602 -21.656 -11.82 1 98.5 167 LEU B CA 1
ATOM 2999 C C . LEU B 1 167 ? -7.359 -20.219 -12.289 1 98.5 167 LEU B C 1
ATOM 3001 O O . LEU B 1 167 ? -7.516 -19.922 -13.477 1 98.5 167 LEU B O 1
ATOM 3005 N N . ALA B 1 168 ? -6.906 -19.344 -11.359 1 98.12 168 ALA B N 1
ATOM 3006 C CA . ALA B 1 168 ? -6.965 -17.891 -11.578 1 98.12 168 ALA B CA 1
ATOM 3007 C C . ALA B 1 168 ? -5.629 -17.359 -12.086 1 98.12 168 ALA B C 1
ATOM 3009 O O . ALA B 1 168 ? -4.992 -16.531 -11.43 1 98.12 168 ALA B O 1
ATOM 3010 N N . PHE B 1 169 ? -5.27 -17.797 -13.203 1 98.44 169 PHE B N 1
ATOM 3011 C CA . PHE B 1 169 ? -4.133 -17.328 -13.977 1 98.44 169 PHE B CA 1
ATOM 3012 C C . PHE B 1 169 ? -4.566 -16.953 -15.391 1 98.44 169 PHE B C 1
ATOM 3014 O O . PHE B 1 169 ? -5.523 -17.516 -15.922 1 98.44 169 PHE B O 1
ATOM 3021 N N . ILE B 1 170 ? -3.844 -15.984 -15.945 1 98.31 170 ILE B N 1
ATOM 3022 C CA . ILE B 1 170 ? -4.23 -15.477 -17.25 1 98.31 170 ILE B CA 1
ATOM 3023 C C . ILE B 1 170 ? -3.141 -15.797 -18.281 1 98.31 170 ILE B C 1
ATOM 3025 O O . ILE B 1 170 ? -1.949 -15.719 -17.969 1 98.31 170 ILE B O 1
ATOM 3029 N N . ASP B 1 171 ? -3.588 -16.188 -19.422 1 97.94 171 ASP B N 1
ATOM 3030 C CA . ASP B 1 171 ? -2.682 -16.297 -20.562 1 97.94 171 ASP B CA 1
ATOM 3031 C C . ASP B 1 171 ? -2.422 -14.922 -21.188 1 97.94 171 ASP B C 1
ATOM 3033 O O . ASP B 1 171 ? -3.309 -14.344 -21.812 1 97.94 171 ASP B O 1
ATOM 3037 N N . GLY B 1 172 ? -1.186 -14.484 -21.094 1 97.06 172 GLY B N 1
ATOM 3038 C CA . GLY B 1 172 ? -0.854 -13.141 -21.562 1 97.06 172 GLY B CA 1
ATOM 3039 C C . GLY B 1 172 ? -0.391 -13.109 -23 1 97.06 172 GLY B C 1
ATOM 3040 O O . GLY B 1 172 ? -0.065 -12.047 -23.531 1 97.06 172 GLY B O 1
ATOM 3041 N N . GLY B 1 173 ? -0.332 -14.266 -23.594 1 96.31 173 GLY B N 1
ATOM 3042 C CA . GLY B 1 173 ? 0.108 -14.336 -24.969 1 96.31 173 GLY B CA 1
ATOM 3043 C C . GLY B 1 173 ? 1.587 -14.641 -25.109 1 96.31 173 GLY B C 1
ATOM 3044 O O . GLY B 1 173 ? 2.35 -14.5 -24.156 1 96.31 173 GLY B O 1
ATOM 3045 N N . LEU B 1 174 ? 1.99 -14.953 -26.391 1 94 174 LEU B N 1
ATOM 3046 C CA . LEU B 1 174 ? 3.357 -15.383 -26.672 1 94 174 LEU B CA 1
ATOM 3047 C C . LEU B 1 174 ? 4.305 -14.188 -26.703 1 94 174 LEU B C 1
ATOM 3049 O O . LEU B 1 174 ? 5.512 -14.336 -26.5 1 94 174 LEU B O 1
ATOM 3053 N N . LYS B 1 175 ? 3.793 -13.047 -26.922 1 93.5 175 LYS B N 1
ATOM 3054 C CA . LYS B 1 175 ? 4.637 -11.875 -27.141 1 93.5 175 LYS B CA 1
ATOM 3055 C C . LYS B 1 175 ? 4.789 -11.062 -25.859 1 93.5 175 LYS B C 1
ATOM 3057 O O . LYS B 1 175 ? 5.309 -9.945 -25.875 1 93.5 175 LYS B O 1
ATOM 3062 N N . MET B 1 176 ? 4.418 -11.633 -24.781 1 91.88 176 MET B N 1
ATOM 3063 C CA . MET B 1 176 ? 4.555 -10.938 -23.5 1 91.88 176 MET B CA 1
ATOM 3064 C C . MET B 1 176 ? 6.012 -10.578 -23.234 1 91.88 176 MET B C 1
ATOM 3066 O O . MET B 1 176 ? 6.91 -11.391 -23.453 1 91.88 176 MET B O 1
ATOM 3070 N N . LYS B 1 177 ? 6.227 -9.336 -22.797 1 87.19 177 LYS B N 1
ATOM 3071 C CA . LYS B 1 177 ? 7.57 -8.867 -22.469 1 87.19 177 LYS B CA 1
ATOM 3072 C C . LYS B 1 177 ? 8.141 -9.648 -21.297 1 87.19 177 LYS B C 1
ATOM 3074 O O . LYS B 1 177 ? 9.25 -10.18 -21.375 1 87.19 177 LYS B O 1
ATOM 3079 N N . GLU B 1 178 ? 7.41 -9.664 -20.156 1 91.12 178 GLU B N 1
ATOM 3080 C CA . GLU B 1 178 ? 7.781 -10.492 -19 1 91.12 178 GLU B CA 1
ATOM 3081 C C . GLU B 1 178 ? 7.258 -11.914 -19.156 1 91.12 178 GLU B C 1
ATOM 3083 O O . GLU B 1 178 ? 6.16 -12.133 -19.672 1 91.12 178 GLU B O 1
ATOM 3088 N N . ALA B 1 179 ? 8.078 -12.82 -18.75 1 95 179 ALA B N 1
ATOM 3089 C CA . ALA B 1 179 ? 7.602 -14.203 -18.781 1 95 179 ALA B CA 1
ATOM 3090 C C . ALA B 1 179 ? 6.453 -14.406 -17.781 1 95 179 ALA B C 1
ATOM 3092 O O . ALA B 1 179 ? 5.523 -15.172 -18.062 1 95 179 ALA B O 1
ATOM 3093 N N . ILE B 1 180 ? 6.605 -13.789 -16.656 1 96.5 180 ILE B N 1
ATOM 3094 C CA . ILE B 1 180 ? 5.617 -13.875 -15.578 1 96.5 180 ILE B CA 1
ATOM 3095 C C . ILE B 1 180 ? 5.391 -12.5 -14.969 1 96.5 180 ILE B C 1
ATOM 3097 O O . ILE B 1 180 ? 6.348 -11.789 -14.641 1 96.5 180 ILE B O 1
ATOM 3101 N N . VAL B 1 181 ? 4.152 -12.078 -14.844 1 95.12 181 VAL B N 1
ATOM 3102 C CA . VAL B 1 181 ? 3.756 -10.93 -14.039 1 95.12 181 VAL B CA 1
ATOM 3103 C C . VAL B 1 181 ? 2.879 -11.391 -12.875 1 95.12 181 VAL B C 1
ATOM 3105 O O . VAL B 1 181 ? 1.734 -11.805 -13.078 1 95.12 181 VAL B O 1
ATOM 3108 N N . ILE B 1 182 ? 3.418 -11.344 -11.719 1 96.75 182 ILE B N 1
ATOM 3109 C CA . ILE B 1 182 ? 2.668 -11.766 -10.539 1 96.75 182 ILE B CA 1
ATOM 3110 C C . ILE B 1 182 ? 1.683 -10.664 -10.141 1 96.75 182 ILE B C 1
ATOM 3112 O O . ILE B 1 182 ? 2.08 -9.531 -9.891 1 96.75 182 ILE B O 1
ATOM 3116 N N . GLY B 1 183 ? 0.434 -11.055 -10.07 1 94.06 183 GLY B N 1
ATOM 3117 C CA . GLY B 1 183 ? -0.63 -10.094 -9.812 1 94.06 183 GLY B CA 1
ATOM 3118 C C . GLY B 1 183 ? -1.075 -10.07 -8.359 1 94.06 183 GLY B C 1
ATOM 3119 O O . GLY B 1 183 ? -0.628 -10.891 -7.555 1 94.06 183 GLY B O 1
ATOM 3120 N N . THR B 1 184 ? -2.029 -9.172 -8.031 1 91.25 184 THR B N 1
ATOM 3121 C CA . THR B 1 184 ? -2.422 -8.891 -6.656 1 91.25 184 THR B CA 1
ATOM 3122 C C . THR B 1 184 ? -3.18 -10.07 -6.055 1 91.25 184 THR B C 1
ATOM 3124 O O . THR B 1 184 ? -3.086 -10.328 -4.855 1 91.25 184 THR B O 1
ATOM 3127 N N . PHE B 1 185 ? -3.934 -10.805 -6.871 1 94.12 185 PHE B N 1
ATOM 3128 C CA . PHE B 1 185 ? -4.68 -11.938 -6.344 1 94.12 185 PHE B CA 1
ATOM 3129 C C . PHE B 1 185 ? -3.74 -12.953 -5.699 1 94.12 185 PHE B C 1
ATOM 3131 O O . PHE B 1 185 ? -4.016 -13.453 -4.609 1 94.12 185 PHE B O 1
ATOM 3138 N N . GLN B 1 186 ? -2.592 -13.219 -6.348 1 96.94 186 GLN B N 1
ATOM 3139 C CA . GLN B 1 186 ? -1.62 -14.172 -5.836 1 96.94 186 GLN B CA 1
ATOM 3140 C C . GLN B 1 186 ? -0.842 -13.594 -4.66 1 96.94 186 GLN B C 1
ATOM 3142 O O . GLN B 1 186 ? -0.19 -14.328 -3.916 1 96.94 186 GLN B O 1
ATOM 3147 N N . MET B 1 187 ? -0.971 -12.297 -4.469 1 95.31 187 MET B N 1
ATOM 3148 C CA . MET B 1 187 ? -0.242 -11.648 -3.383 1 95.31 187 MET B CA 1
ATOM 3149 C C . MET B 1 187 ? -1.137 -11.461 -2.162 1 95.31 187 MET B C 1
ATOM 3151 O O . MET B 1 187 ? -0.661 -11.086 -1.089 1 95.31 187 MET B O 1
ATOM 3155 N N . GLU B 1 188 ? -2.434 -11.703 -2.35 1 93.5 188 GLU B N 1
ATOM 3156 C CA . GLU B 1 188 ? -3.354 -11.516 -1.232 1 93.5 188 GLU B CA 1
ATOM 3157 C C . GLU B 1 188 ? -2.953 -12.367 -0.034 1 93.5 188 GLU B C 1
ATOM 3159 O O . GLU B 1 188 ? -2.596 -13.539 -0.192 1 93.5 188 GLU B O 1
ATOM 3164 N N . ASN B 1 189 ? -2.957 -11.719 1.108 1 92.5 189 ASN B N 1
ATOM 3165 C CA . ASN B 1 189 ? -2.67 -12.352 2.395 1 92.5 189 ASN B CA 1
ATOM 3166 C C . ASN B 1 189 ? -1.235 -12.859 2.461 1 92.5 189 ASN B C 1
ATOM 3168 O O . ASN B 1 189 ? -0.927 -13.758 3.248 1 92.5 189 ASN B O 1
ATOM 3172 N N . ASN B 1 190 ? -0.418 -12.477 1.601 1 94.94 190 ASN B N 1
ATOM 3173 C CA . ASN B 1 190 ? 1.031 -12.617 1.697 1 94.94 190 ASN B CA 1
ATOM 3174 C C . ASN B 1 190 ? 1.679 -11.344 2.238 1 94.94 190 ASN B C 1
ATOM 3176 O O . ASN B 1 190 ? 1.286 -10.234 1.87 1 94.94 190 ASN B O 1
ATOM 3180 N N . PHE B 1 191 ? 2.541 -11.484 3.119 1 93.5 191 PHE B N 1
ATOM 3181 C CA . PHE B 1 191 ? 3.33 -10.352 3.578 1 93.5 191 PHE B CA 1
ATOM 3182 C C . PHE B 1 191 ? 4.598 -10.203 2.744 1 93.5 191 PHE B C 1
ATOM 3184 O O . PHE B 1 191 ? 5.449 -11.094 2.732 1 93.5 191 PHE B O 1
ATOM 3191 N N . LEU B 1 192 ? 4.699 -9.094 2.012 1 95.38 192 LEU B N 1
ATOM 3192 C CA . LEU B 1 192 ? 5.844 -8.805 1.16 1 95.38 192 LEU B CA 1
ATOM 3193 C C . LEU B 1 192 ? 6.664 -7.652 1.73 1 95.38 192 LEU B C 1
ATOM 3195 O O . LEU B 1 192 ? 6.137 -6.555 1.945 1 95.38 192 LEU B O 1
ATOM 3199 N N . PHE B 1 193 ? 7.867 -7.945 2.031 1 94.56 193 PHE B N 1
ATOM 3200 C CA . PHE B 1 193 ? 8.781 -6.969 2.613 1 94.56 193 PHE B CA 1
ATOM 3201 C C . PHE B 1 193 ? 9.883 -6.598 1.627 1 94.56 193 PHE B C 1
ATOM 3203 O O . PHE B 1 193 ? 10.781 -7.398 1.362 1 94.56 193 PHE B O 1
ATOM 3210 N N . PHE B 1 194 ? 9.82 -5.344 1.113 1 92.19 194 PHE B N 1
ATOM 3211 C CA . PHE B 1 194 ? 10.773 -4.855 0.12 1 92.19 194 PHE B CA 1
ATOM 3212 C C . PHE B 1 194 ? 11.953 -4.164 0.792 1 92.19 194 PHE B C 1
ATOM 3214 O O . PHE B 1 194 ? 11.805 -3.064 1.334 1 92.19 194 PHE B O 1
ATOM 3221 N N . ASP B 1 195 ? 13.008 -4.824 0.774 1 90.62 195 ASP B N 1
ATOM 3222 C CA . ASP B 1 195 ? 14.266 -4.262 1.263 1 90.62 195 ASP B CA 1
ATOM 3223 C C . ASP B 1 195 ? 15.141 -3.781 0.106 1 90.62 195 ASP B C 1
ATOM 3225 O O . ASP B 1 195 ? 16.078 -4.465 -0.292 1 90.62 195 ASP B O 1
ATOM 3229 N N . LEU B 1 196 ? 14.867 -2.6 -0.39 1 87.81 196 LEU B N 1
ATOM 3230 C CA . LEU B 1 196 ? 15.461 -2.107 -1.626 1 87.81 196 LEU B CA 1
ATOM 3231 C C . LEU B 1 196 ? 16.938 -1.762 -1.418 1 87.81 196 LEU B C 1
ATOM 3233 O O . LEU B 1 196 ? 17.734 -1.868 -2.346 1 87.81 196 LEU B O 1
ATOM 3237 N N . GLY B 1 197 ? 17.266 -1.377 -0.214 1 83.88 197 GLY B N 1
ATOM 3238 C CA . GLY B 1 197 ? 18.656 -1.12 0.084 1 83.88 197 GLY B CA 1
ATOM 3239 C C . GLY B 1 197 ? 19.547 -2.332 -0.128 1 83.88 197 GLY B C 1
ATOM 3240 O O . GLY B 1 197 ? 20.672 -2.207 -0.613 1 83.88 197 GLY B O 1
ATOM 3241 N N . ASN B 1 198 ? 19.016 -3.475 0.223 1 88.12 198 ASN B N 1
ATOM 3242 C CA . ASN B 1 198 ? 19.766 -4.715 0.082 1 88.12 198 ASN B CA 1
ATOM 3243 C C . ASN B 1 198 ? 19.297 -5.527 -1.12 1 88.12 198 ASN B C 1
ATOM 3245 O O . ASN B 1 198 ? 19.75 -6.656 -1.323 1 88.12 198 ASN B O 1
ATOM 3249 N N . GLN B 1 199 ? 18.406 -5.027 -1.803 1 88.75 199 GLN B N 1
ATOM 3250 C CA . GLN B 1 199 ? 17.891 -5.645 -3.016 1 88.75 199 GLN B CA 1
ATOM 3251 C C . GLN B 1 199 ? 17.359 -7.047 -2.734 1 88.75 199 GLN B C 1
ATOM 3253 O O . GLN B 1 199 ? 17.719 -8.008 -3.416 1 88.75 199 GLN B O 1
ATOM 3258 N N . LYS B 1 200 ? 16.5 -7.051 -1.751 1 94.12 200 LYS B N 1
ATOM 3259 C CA . LYS B 1 200 ? 15.891 -8.32 -1.363 1 94.12 200 LYS B CA 1
ATOM 3260 C C . LYS B 1 200 ? 14.383 -8.18 -1.17 1 94.12 200 LYS B C 1
ATOM 3262 O O . LYS B 1 200 ? 13.906 -7.133 -0.729 1 94.12 200 LYS B O 1
ATOM 3267 N N . LEU B 1 201 ? 13.742 -9.234 -1.505 1 95.62 201 LEU B N 1
ATOM 3268 C CA . LEU B 1 201 ? 12.32 -9.352 -1.21 1 95.62 201 LEU B CA 1
ATOM 3269 C C . LEU B 1 201 ? 12.078 -10.406 -0.136 1 95.62 201 LEU B C 1
ATOM 3271 O O . LEU B 1 201 ? 12.484 -11.562 -0.292 1 95.62 201 LEU B O 1
ATOM 3275 N N . GLY B 1 202 ? 11.539 -9.969 0.966 1 97.25 202 GLY B N 1
ATOM 3276 C CA . GLY B 1 202 ? 10.977 -10.906 1.92 1 97.25 202 GLY B CA 1
ATOM 3277 C C . GLY B 1 202 ? 9.531 -11.273 1.615 1 97.25 202 GLY B C 1
ATOM 3278 O O . GLY B 1 202 ? 8.742 -10.422 1.212 1 97.25 202 GLY B O 1
ATOM 3279 N N . PHE B 1 203 ? 9.188 -12.609 1.827 1 97.81 203 PHE B N 1
ATOM 3280 C CA . PHE B 1 203 ? 7.836 -13.047 1.505 1 97.81 203 PHE B CA 1
ATOM 3281 C C . PHE B 1 203 ? 7.398 -14.18 2.422 1 97.81 203 PHE B C 1
ATOM 3283 O O . PHE B 1 203 ? 8.219 -15.016 2.82 1 97.81 203 PHE B O 1
ATOM 3290 N N . SER B 1 204 ? 6.176 -14.297 2.787 1 95.56 204 SER B N 1
ATOM 3291 C CA . SER B 1 204 ? 5.684 -15.305 3.723 1 95.56 204 SER B CA 1
ATOM 3292 C C . SER B 1 204 ? 4.891 -16.391 3.002 1 95.56 204 SER B C 1
ATOM 3294 O O . SER B 1 204 ? 4.641 -17.453 3.561 1 95.56 204 SER B O 1
ATOM 3296 N N . SER B 1 205 ? 4.473 -16.312 1.824 1 95.12 205 SER B N 1
ATOM 3297 C CA . SER B 1 205 ? 3.318 -17 1.256 1 95.12 205 SER B CA 1
ATOM 3298 C C . SER B 1 205 ? 2.033 -16.609 1.978 1 95.12 205 SER B C 1
ATOM 3300 O O . SER B 1 205 ? 1.963 -15.547 2.604 1 95.12 205 SER B O 1
ATOM 3302 N N . SER B 1 206 ? 0.986 -17.484 1.859 1 93.5 206 SER B N 1
ATOM 3303 C CA . SER B 1 206 ? -0.292 -17.078 2.436 1 93.5 206 SER B CA 1
ATOM 3304 C C . SER B 1 206 ? -0.264 -17.156 3.959 1 93.5 206 SER B C 1
ATOM 3306 O O . SER B 1 206 ? 0.08 -18.203 4.52 1 93.5 206 SER B O 1
ATOM 3308 N N . LEU B 1 207 ? -0.658 -16.141 4.633 1 91.56 207 LEU B N 1
ATOM 3309 C CA . LEU B 1 207 ? -0.706 -16.062 6.09 1 91.56 207 LEU B CA 1
ATOM 3310 C C . LEU B 1 207 ? -1.88 -16.875 6.637 1 91.56 207 LEU B C 1
ATOM 3312 O O . LEU B 1 207 ? -1.931 -17.172 7.832 1 91.56 207 LEU B O 1
ATOM 3316 N N . LEU B 1 208 ? -2.742 -17.234 5.766 1 89.31 208 LEU B N 1
ATOM 3317 C CA . LEU B 1 208 ? -3.873 -18.031 6.207 1 89.31 208 LEU B CA 1
ATOM 3318 C C . LEU B 1 208 ? -3.402 -19.375 6.75 1 89.31 208 LEU B C 1
ATOM 3320 O O . LEU B 1 208 ? -4.027 -19.938 7.656 1 89.31 208 LEU B O 1
ATOM 3324 N N . SER B 1 209 ? -2.393 -19.844 6.176 1 86.88 209 SER B N 1
ATOM 3325 C CA . SER B 1 209 ? -1.826 -21.109 6.641 1 86.88 209 SER B CA 1
ATOM 3326 C C . SER B 1 209 ? -1.329 -21 8.078 1 86.88 209 SER B C 1
ATOM 3328 O O . SER B 1 209 ? -1.137 -22.016 8.758 1 86.88 209 SER B O 1
ATOM 3330 N N . ARG B 1 210 ? -1.201 -19.812 8.516 1 85.88 210 ARG B N 1
ATOM 3331 C CA . ARG B 1 210 ? -0.724 -19.562 9.875 1 85.88 210 ARG B CA 1
ATOM 3332 C C . ARG B 1 210 ? -1.849 -19.047 10.766 1 85.88 210 ARG B C 1
ATOM 3334 O O . ARG B 1 210 ? -1.603 -18.594 11.883 1 85.88 210 ARG B O 1
ATOM 3341 N N . GLY B 1 211 ? -2.998 -19.016 10.273 1 85.19 211 GLY B N 1
ATOM 3342 C CA . GLY B 1 211 ? -4.172 -18.672 11.062 1 85.19 211 GLY B CA 1
ATOM 3343 C C . GLY B 1 211 ? -4.395 -17.172 11.156 1 85.19 211 GLY B C 1
ATOM 3344 O O . GLY B 1 211 ? -5.066 -16.703 12.07 1 85.19 211 GLY B O 1
ATOM 3345 N N . THR B 1 212 ? -3.754 -16.422 10.25 1 85.5 212 THR B N 1
ATOM 3346 C CA . THR B 1 212 ? -3.953 -14.977 10.234 1 85.5 212 THR B CA 1
ATOM 3347 C C . THR B 1 212 ? -4.07 -14.461 8.805 1 85.5 212 THR B C 1
ATOM 3349 O O . THR B 1 212 ? -4.09 -15.25 7.855 1 85.5 212 THR B O 1
ATOM 3352 N N . SER B 1 213 ? -4.395 -13.172 8.609 1 87.62 213 SER B N 1
ATOM 3353 C CA . SER B 1 213 ? -4.559 -12.555 7.297 1 87.62 213 SER B CA 1
ATOM 3354 C C . SER B 1 213 ? -4.121 -11.094 7.316 1 87.62 213 SER B C 1
ATOM 3356 O O . SER B 1 213 ? -3.828 -10.547 8.383 1 87.62 213 SER B O 1
ATOM 3358 N N . CYS B 1 214 ? -3.984 -10.547 6.148 1 86.25 214 CYS B N 1
ATOM 3359 C CA . CYS B 1 214 ? -3.576 -9.148 6.031 1 86.25 214 CYS B CA 1
ATOM 3360 C C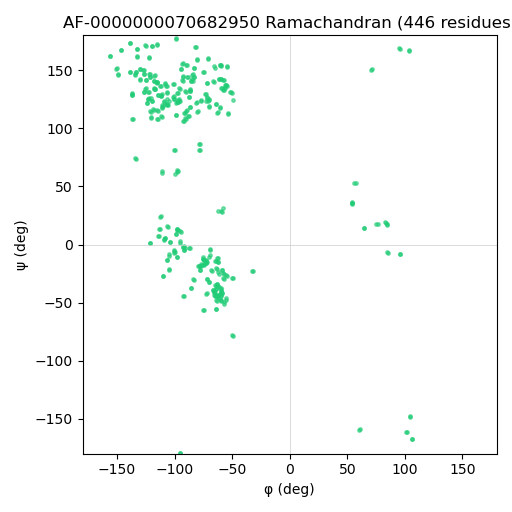 . CYS B 1 214 ? -4.676 -8.211 6.523 1 86.25 214 CYS B C 1
ATOM 3362 O O . CYS B 1 214 ? -4.465 -7.008 6.641 1 86.25 214 CYS B O 1
ATOM 3364 N N . GLY B 1 215 ? -5.785 -8.719 6.887 1 76.44 215 GLY B N 1
ATOM 3365 C CA . GLY B 1 215 ? -6.836 -7.922 7.504 1 76.44 215 GLY B CA 1
ATOM 3366 C C . GLY B 1 215 ? -6.699 -7.812 9.008 1 76.44 215 GLY B C 1
ATOM 3367 O O . GLY B 1 215 ? -7.422 -7.051 9.656 1 76.44 215 GLY B O 1
ATOM 3368 N N . SER B 1 216 ? -5.766 -8.445 9.555 1 72.31 216 SER B N 1
ATOM 3369 C CA . SER B 1 216 ? -5.676 -8.562 11.008 1 72.31 216 SER B CA 1
ATOM 3370 C C . SER B 1 216 ? -4.562 -7.691 11.562 1 72.31 216 SER B C 1
ATOM 3372 O O . SER B 1 216 ? -4.062 -7.941 12.664 1 72.31 216 SER B O 1
ATOM 3374 N N . PHE B 1 217 ? -4.062 -6.758 10.805 1 67.44 217 PHE B N 1
ATOM 3375 C CA . PHE B 1 217 ? -2.986 -5.941 11.352 1 67.44 217 PHE B CA 1
ATOM 3376 C C . PHE B 1 217 ? -3.514 -5.02 12.445 1 67.44 217 PHE B C 1
ATOM 3378 O O . PHE B 1 217 ? -4.617 -4.48 12.336 1 67.44 217 PHE B O 1
ATOM 3385 N N . ASN B 1 218 ? -2.982 -5.184 13.656 1 55.09 218 ASN B N 1
ATOM 3386 C CA . ASN B 1 218 ? -3.217 -4.273 14.773 1 55.09 218 ASN B CA 1
ATOM 3387 C C . ASN B 1 218 ? -2.373 -3.008 14.648 1 55.09 218 ASN B C 1
ATOM 3389 O O . ASN B 1 218 ? -1.151 -3.053 14.805 1 55.09 218 ASN B O 1
ATOM 3393 N N . PHE B 1 219 ? -2.791 -2.027 13.984 1 47.53 219 PHE B N 1
ATOM 3394 C CA . PHE B 1 219 ? -2.053 -0.771 13.93 1 47.53 219 PHE B CA 1
ATOM 3395 C C . PHE B 1 219 ? -1.965 -0.133 15.312 1 47.53 219 PHE B C 1
ATOM 3397 O O . PHE B 1 219 ? -1.247 0.852 15.5 1 47.53 219 PHE B O 1
ATOM 3404 N N . THR B 1 220 ? -2.711 -0.571 16.375 1 41.53 220 THR B N 1
ATOM 3405 C CA . THR B 1 220 ? -2.715 0.065 17.688 1 41.53 220 THR B CA 1
ATOM 3406 C C . THR B 1 220 ? -1.299 0.153 18.25 1 41.53 220 THR B C 1
ATOM 3408 O O . THR B 1 220 ? -0.983 1.071 19 1 41.53 220 THR B O 1
ATOM 3411 N N . TYR B 1 221 ? -0.568 -0.826 18.203 1 35.91 221 TYR B N 1
ATOM 3412 C CA . TYR B 1 221 ? 0.551 -0.877 19.141 1 35.91 221 TYR B CA 1
ATOM 3413 C C . TYR B 1 221 ? 1.662 0.074 18.703 1 35.91 221 TYR B C 1
ATOM 3415 O O . TYR B 1 221 ? 2.732 0.105 19.328 1 35.91 221 TYR B O 1
ATOM 3423 N N . VAL B 1 222 ? 1.708 0.637 17.625 1 36.53 222 VAL B N 1
ATOM 3424 C CA . VAL B 1 222 ? 2.982 1.315 17.406 1 36.53 222 VAL B CA 1
ATOM 3425 C C . VAL B 1 222 ? 3.078 2.533 18.328 1 36.53 222 VAL B C 1
ATOM 3427 O O . VAL B 1 222 ? 3.998 3.346 18.203 1 36.53 222 VAL B O 1
ATOM 3430 N N . LEU B 1 223 ? 2.07 2.889 18.938 1 32.56 223 LEU B N 1
ATOM 3431 C CA . LEU B 1 223 ? 2.291 3.979 19.875 1 32.56 223 LEU B CA 1
ATOM 3432 C C . LEU B 1 223 ? 3.268 3.561 20.969 1 32.56 223 LEU B C 1
ATOM 3434 O O . LEU B 1 223 ? 2.85 3.115 22.047 1 32.56 223 LEU B O 1
ATOM 3438 N N . GLU B 1 224 ? 4.156 2.707 20.797 1 28.47 224 GLU B N 1
ATOM 3439 C CA . GLU B 1 224 ? 4.793 2.357 22.062 1 28.47 224 GLU B CA 1
ATOM 3440 C C . GLU B 1 224 ? 5.215 3.605 22.828 1 28.47 224 GLU B C 1
ATOM 3442 O O . GLU B 1 224 ? 5.703 4.57 22.25 1 28.47 224 GLU B O 1
ATOM 3447 N N . HIS B 1 225 ? 4.828 3.646 24.141 1 26.48 225 HIS B N 1
ATOM 3448 C CA . HIS B 1 225 ? 5.242 4.391 25.328 1 26.48 225 HIS B CA 1
ATOM 3449 C C . HIS B 1 225 ? 6.758 4.535 25.391 1 26.48 225 HIS B C 1
ATOM 3451 O O . HIS B 1 225 ? 7.488 3.594 25.078 1 26.48 225 HIS B O 1
#

Organism: Helianthus annuus (NCBI:txid4232)

Foldseek 3Di:
DFQKKKWAAAPDPVFDIDIGRTDDQFDFPVGRPDRPLVQWDKFFWFDPDPPDPFTHFAFDFKDWPRHTWDDDDFDGRQETEDAVFAFKEAEQVVVVRVVVRQCVQCVVFAWDCADPPFHTKGFQVRQDADLQATNGIWMWTQGPVRDTQIQDRQLQWDDPDPRMIGGGYGHPYNPDPHRIYHYVSQCFQKMWMDDVVRRMIIINHHCSVVVDGSRRGDPPPPVPD/DFQKKKWAAAPDPVFDIDIGGTDDQFAFPVGRPDRPLVQWDKFFWFDPDPPDPFTHFAFDFKDWPNHTWDDDDFDGRQETEDAVFAFKEAEQVVVVRVVVRQCVQCVVFAWDCADPPFHTKGQQVRQDADLQATNGIWMWTQGPVRDTQIQDNQLQWDDPDPRMIGGGYGHPYNPDPHRIYHYVSQCFQKMWMDDVVRRMIIINHHCSVVVDGSRRGDPPPVVPD

Nearest PDB structures (foldseek):
  3vla-assembly1_A  TM=8.986E-01  e=1.014E-22  Daucus carota
  3vlb-assembly1_A  TM=8.914E-01  e=9.031E-23  Daucus carota
  3vlb-assembly2_C  TM=9.065E-01  e=4.335E-22  Daucus carota
  1t6e-assembly1_X  TM=8.831E-01  e=7.634E-20  Triticum aestivum
  3aup-assembly1_C  TM=8.249E-01  e=5.623E-18  Glycine max

Solvent-accessible surface area (backbone atoms only — not comparable to full-atom values): 23129 Å² total; per-residue (Å²): 89,39,50,25,32,32,43,23,31,30,82,46,71,78,32,46,42,43,58,40,62,16,75,64,86,46,48,35,60,93,36,74,87,44,50,53,74,75,69,41,47,62,31,58,42,39,75,76,46,73,76,39,44,56,49,20,35,45,68,70,45,44,23,48,76,83,43,71,49,78,63,76,89,71,56,85,53,22,30,33,56,33,57,62,36,57,49,26,32,20,16,34,71,51,32,51,38,51,50,54,51,51,46,61,75,43,63,88,48,58,74,45,77,58,51,88,83,24,73,48,22,29,36,35,82,70,42,38,80,49,92,50,23,33,63,55,77,40,36,33,39,24,26,67,61,68,46,67,45,46,36,40,17,59,36,37,44,40,76,77,54,94,57,33,28,22,45,51,47,33,70,57,34,81,79,42,87,43,51,30,37,44,10,40,48,60,37,30,20,17,49,36,36,40,32,57,52,74,37,30,36,31,36,53,28,50,32,42,82,72,78,43,49,32,61,45,62,47,57,72,63,72,68,69,128,92,38,50,25,32,32,43,22,33,30,82,46,70,78,32,47,43,45,57,39,63,16,76,65,85,44,47,35,60,92,35,75,86,44,50,53,75,76,67,40,45,63,30,58,43,40,76,74,47,72,76,40,44,54,50,21,34,45,68,71,45,44,24,49,76,83,42,71,48,77,65,76,89,69,58,86,54,22,29,33,55,33,56,61,34,56,50,27,29,20,16,34,70,51,32,51,37,51,51,53,51,52,47,60,75,43,64,88,49,57,74,46,77,58,50,89,81,23,73,48,22,28,37,36,84,70,42,40,80,50,94,51,23,35,64,56,77,41,36,33,39,24,24,69,61,67,48,68,45,47,36,39,18,58,36,38,44,40,76,77,54,94,56,34,28,22,44,49,47,32,70,56,35,81,78,41,87,43,51,30,36,43,10,40,49,59,38,31,20,18,50,36,36,40,32,57,52,75,37,32,37,31,36,54,29,50,32,41,81,73,77,43,48,33,61,44,61,47,57,74,65,72,68,69,129

Sequence (450 aa):
MADKFALCLPSSSKDSGVTFLGEGPFYFTSFPNLDLRSILSYTPMVREDKKSLGYYIGIKKISIKGISIPLPSLKSGSVKLSTVTLYTTLRSDIYEALVSSFSMATKNIPRLKAVQPFSLCLKSSAVGSVRKGFHVPKIDLEMESGKNWTISGDNSMKRVGNGTTCLAFIDGGLKMKEAIVIGTFQMENNFLFFDLGNQKLGFSSSLLSRGTSCGSFNFTYVLEHMADKFALCLPSSSKDSGVTFLGEGPFYFTSFPNLDLRSILSYTPMVREDKKSLGYYIGIKKISIKGISIPLPSLKSGSVKLSTVTLYTTLRSDIYEALVSSFSMATKNIPRLKAVQPFSLCLKSSAVGSVRKGFHVPKIDLEMESGKNWTISGDNSMKRVGNGTTCLAFIDGGLKMKEAIVIGTFQMENNFLFFDLGNQKLGFSSSLLSRGTSCGSFNFTYVLEH

Secondary structure (DSSP, 8-state):
---EEEEEB-SSTTSPPEEEESS----BTTBTT--GGGG-EEEEEE---TT--SEEE-EEEEEETTEEP----PPTT-EEE-SS-SS-EE-HHHHHHHHHHHHHHTTTSPEE--BTTBS-EEEHHHH-EETTEE-S--EEEEETTS-EEEE-HHHHEEEEETTEEEE--EE--TT-SSSEEE-HHHHBTEEEEEETTTTEEEEEEEGGGGT--GGGB--GGG---/---EEEEEB-SSTTSPPEEEESS----BTTBTT--GGGG-EEEEEE---TT--SEEE-EEEEEETTEEP----PPTT-EEE-SS-SS-EE-HHHHHHHHHHHHHHTTTSPEE--BTTBS-EEEHHHH-EETTEE-S--EEEEETTS-EEEE-HHHHEEEEETTEEEE--EE--TT-SSSEEE-HHHHBTEEEEEETTTTEEEEEEEGGGGT--GGGB--GGG---

pLDDT: mean 87.14, std 14.39, range [26.38, 98.5]